Protein AF-0000000082426244 (afdb_homodimer)

Radius of gyration: 29.04 Å; Cα contacts (8 Å, |Δi|>4): 911; chains: 2; bounding box: 67×83×60 Å

Secondary structure (DSSP, 8-state):
--STTTSSSSS--HHHHHHHHHHHHHHHHHHHHHHHHHHT-HHHHHHHHHHHHHHHHHHHHHHHHHTTTS---SS-TT-STHHHHHHHHHHHHHHHHHHHHHHHHHHHHHHHT--PPPPTHHHHHHHHHHHHHHHHHHHHHHHHHHH--HHHHHHHHHHHHHHHHHHHHHHHHHHHHH-TTHHHHHHHHHHHHHHHHHHHHHHHHHHHHTT---HHHHHHHHHHHHHTT-EEEEEEEEE-SSSEEEEEEEEE-TT-BHHHHHHHHHHHHHHHHHH-TTEEEEEEEEEE-TT-/--STTTSSSSS--HHHHHHHHHHHHHHHHHHHHHHHHHHT-HHHHHHHHHHHHHHHHHHHHHHIIIIITS---SS-TT-STHHHHHHHHHHHHHHHHHHHHHHHHHHHHHHTT-PPPPPTHHHHHHHHHHHHHHHHHHHHHHHHHHH--HHHHHHHHHHHHHHHHHHHHHHHHHHHHH-TTHHHHHHHHHHHHHHHHHHHHHHHHHHHHTT---HHHHHHHHHHHHHTT-EEEEEEEEE-SSSEEEEEEEEE-TT-BHHHHHHHHHHHHHHHHHH-TTEEEEEEEEEE-TT-

Nearest PDB structures (foldseek):
  8f6e-assembly1_B  TM=7.777E-01  e=1.656E-13  Shewanella oneidensis
  8f6k-assembly1_D  TM=6.207E-01  e=4.019E-13  Shewanella oneidensis
  8xn1-assembly1_B  TM=8.208E-01  e=3.528E-10  Homo sapiens
  8f6k-assembly1_C  TM=6.252E-01  e=6.369E-12  Shewanella oneidensis
  8xn1-assembly1_A  TM=8.207E-01  e=7.712E-10  Homo sapiens

Organism: NCBI:txid62609

Structure (mmCIF, N/CA/C/O backbone):
data_AF-0000000082426244-model_v1
#
loop_
_entity.id
_entity.type
_entity.pdbx_description
1 polymer 'Cation transporter'
#
loop_
_atom_site.group_PDB
_atom_site.id
_atom_site.type_symbol
_atom_site.label_atom_id
_atom_site.label_alt_id
_atom_site.label_comp_id
_atom_site.label_asym_id
_atom_site.label_entity_id
_atom_site.label_seq_id
_atom_site.pdbx_PDB_ins_code
_atom_site.Cartn_x
_atom_site.Cartn_y
_atom_site.Cartn_z
_atom_site.occupancy
_atom_site.B_iso_or_equiv
_atom_site.auth_seq_id
_atom_site.auth_comp_id
_atom_site.auth_asym_id
_atom_site.auth_atom_id
_atom_site.pdbx_PDB_model_num
ATOM 1 N N . MET A 1 1 ? 14.875 35.219 -10.297 1 24.59 1 MET A N 1
ATOM 2 C CA . MET A 1 1 ? 14.148 34.062 -9.781 1 24.59 1 MET A CA 1
ATOM 3 C C . MET A 1 1 ? 14.086 32.938 -10.82 1 24.59 1 MET A C 1
ATOM 5 O O . MET A 1 1 ? 13.547 31.859 -10.555 1 24.59 1 MET A O 1
ATOM 9 N N . GLY A 1 2 ? 14.25 33.344 -12.062 1 31.33 2 GLY A N 1
ATOM 10 C CA . GLY A 1 2 ? 14.508 32.812 -13.398 1 31.33 2 GLY A CA 1
ATOM 11 C C . GLY A 1 2 ? 15.742 31.938 -13.477 1 31.33 2 GLY A C 1
ATOM 12 O O . GLY A 1 2 ? 15.867 31.125 -14.391 1 31.33 2 GLY A O 1
ATOM 13 N N . SER A 1 3 ? 16.734 32.438 -12.742 1 33.09 3 SER A N 1
ATOM 14 C CA . SER A 1 3 ? 18.109 31.969 -12.922 1 33.09 3 SER A CA 1
ATOM 15 C C . SER A 1 3 ? 18.328 30.609 -12.289 1 33.09 3 SER A C 1
ATOM 17 O O . SER A 1 3 ? 19.328 29.938 -12.555 1 33.09 3 SER A O 1
ATOM 19 N N . ASN A 1 4 ? 17.562 30.406 -11.125 1 29.92 4 ASN A N 1
ATOM 20 C CA . ASN A 1 4 ? 17.938 29.188 -10.422 1 29.92 4 ASN A CA 1
ATOM 21 C C . ASN A 1 4 ? 17.438 27.938 -11.148 1 29.92 4 ASN A C 1
ATOM 23 O O . ASN A 1 4 ? 17.625 26.812 -10.664 1 29.92 4 ASN A O 1
ATOM 27 N N . LYS A 1 5 ? 16.422 28.047 -12.047 1 34.28 5 LYS A N 1
ATOM 28 C CA . LYS A 1 5 ? 15.883 27.062 -12.977 1 34.28 5 LYS A CA 1
ATOM 29 C C . LYS A 1 5 ? 16.953 26.594 -13.961 1 34.28 5 LYS A C 1
ATOM 31 O O . LYS A 1 5 ? 16.828 25.516 -14.555 1 34.28 5 LYS A O 1
ATOM 36 N N . ASP A 1 6 ? 17.797 27.547 -14.445 1 35.78 6 ASP A N 1
ATOM 37 C CA . ASP A 1 6 ? 18.781 27.422 -15.516 1 35.78 6 ASP A CA 1
ATOM 38 C C . ASP A 1 6 ? 19.938 26.547 -15.086 1 35.78 6 ASP A C 1
ATOM 40 O O . ASP A 1 6 ? 20.672 26.016 -15.93 1 35.78 6 ASP A O 1
ATOM 44 N N . ARG A 1 7 ? 20.453 26.75 -13.836 1 35.53 7 ARG A N 1
ATOM 45 C CA . ARG A 1 7 ? 21.594 26.016 -13.32 1 35.53 7 ARG A CA 1
ATOM 46 C C . ARG A 1 7 ? 21.25 24.547 -13.07 1 35.53 7 ARG A C 1
ATOM 48 O O . ARG A 1 7 ? 22.125 23.734 -12.766 1 35.53 7 ARG A O 1
ATOM 55 N N . ALA A 1 8 ? 19.953 24.219 -12.789 1 37.72 8 ALA A N 1
ATOM 56 C CA . ALA A 1 8 ? 19.438 22.875 -12.539 1 37.72 8 ALA A CA 1
ATOM 57 C C . ALA A 1 8 ? 19.438 22.047 -13.82 1 37.72 8 ALA A C 1
ATOM 59 O O . ALA A 1 8 ? 19.125 20.859 -13.797 1 37.72 8 ALA A O 1
ATOM 60 N N . SER A 1 9 ? 19.453 22.531 -15.008 1 41.03 9 SER A N 1
ATOM 61 C CA . SER A 1 9 ? 19.391 21.984 -16.359 1 41.03 9 SER A CA 1
ATOM 62 C C . SER A 1 9 ? 20.625 21.156 -16.688 1 41.03 9 SER A C 1
ATOM 64 O O . SER A 1 9 ? 20.547 20.219 -17.484 1 41.03 9 SER A O 1
ATOM 66 N N . ARG A 1 10 ? 21.891 21.75 -16.5 1 39.69 10 ARG A N 1
ATOM 67 C CA . ARG A 1 10 ? 23.109 21.172 -17.062 1 39.69 10 ARG A CA 1
ATOM 68 C C . ARG A 1 10 ? 23.594 19.984 -16.234 1 39.69 10 ARG A C 1
ATOM 70 O O . ARG A 1 10 ? 24.516 19.281 -16.641 1 39.69 10 ARG A O 1
ATOM 77 N N . VAL A 1 11 ? 23.484 20.078 -14.805 1 48.03 11 VAL A N 1
ATOM 78 C CA . VAL A 1 11 ? 23.969 19.031 -13.922 1 48.03 11 VAL A CA 1
ATOM 79 C C . VAL A 1 11 ? 22.984 17.875 -13.906 1 48.03 11 VAL A C 1
ATOM 81 O O . VAL A 1 11 ? 21.781 18.078 -13.922 1 48.03 11 VAL A O 1
ATOM 84 N N . GLY A 1 12 ? 23.25 16.656 -14.375 1 61.59 12 GLY A N 1
ATOM 85 C CA . GLY A 1 12 ? 22.453 15.453 -14.555 1 61.59 12 GLY A CA 1
ATOM 86 C C . GLY A 1 12 ? 21.344 15.312 -13.539 1 61.59 12 GLY A C 1
ATOM 87 O O . GLY A 1 12 ? 21.469 15.773 -12.398 1 61.59 12 GLY A O 1
ATOM 88 N N . ASP A 1 13 ? 20.156 15.391 -13.977 1 78.75 13 ASP A N 1
ATOM 89 C CA . ASP A 1 13 ? 18.922 15.273 -13.195 1 78.75 13 ASP A CA 1
ATOM 90 C C . ASP A 1 13 ? 18.906 13.977 -12.383 1 78.75 13 ASP A C 1
ATOM 92 O O . ASP A 1 13 ? 18.891 12.883 -12.953 1 78.75 13 ASP A O 1
ATOM 96 N N . PRO A 1 14 ? 19.312 14.203 -11.031 1 83.5 14 PRO A N 1
ATOM 97 C CA . PRO A 1 14 ? 19.281 13.008 -10.188 1 83.5 14 PRO A CA 1
ATOM 98 C C . PRO A 1 14 ? 18.062 12.117 -10.453 1 83.5 14 PRO A C 1
ATOM 100 O O . PRO A 1 14 ? 18.156 10.891 -10.344 1 83.5 14 PRO A O 1
ATOM 103 N N . SER A 1 15 ? 17.062 12.773 -10.898 1 85 15 SER A N 1
ATOM 104 C CA . SER A 1 15 ? 15.859 12 -11.172 1 85 15 SER A CA 1
ATOM 105 C C . SER A 1 15 ? 16.062 11.078 -12.375 1 85 15 SER A C 1
ATOM 107 O O . SER A 1 15 ? 15.609 9.93 -12.367 1 85 15 SER A O 1
ATOM 109 N N . LYS A 1 16 ? 16.672 11.602 -13.328 1 89.44 16 LYS A N 1
ATOM 110 C CA . LYS A 1 16 ? 16.938 10.797 -14.516 1 89.44 16 LYS A CA 1
ATOM 111 C C . LYS A 1 16 ? 17.906 9.656 -14.203 1 89.44 16 LYS A C 1
ATOM 113 O O . LYS A 1 16 ? 17.781 8.562 -14.758 1 89.44 16 LYS A O 1
ATOM 118 N N . ILE A 1 17 ? 18.859 9.984 -13.398 1 92.31 17 ILE A N 1
ATOM 119 C CA . ILE A 1 17 ? 19.844 8.977 -12.984 1 92.31 17 ILE A CA 1
ATOM 120 C C . ILE A 1 17 ? 19.141 7.863 -12.219 1 92.31 17 ILE A C 1
ATOM 122 O O . ILE A 1 17 ? 19.375 6.68 -12.469 1 92.31 17 ILE A O 1
ATOM 126 N N . ILE A 1 18 ? 18.266 8.211 -11.367 1 91.31 18 ILE A N 1
ATOM 127 C CA . ILE A 1 18 ? 17.516 7.246 -10.562 1 91.31 18 ILE A CA 1
ATOM 128 C C . ILE A 1 18 ? 16.625 6.406 -11.469 1 91.31 18 ILE A C 1
ATOM 130 O O . ILE A 1 18 ? 16.516 5.191 -11.297 1 91.31 18 ILE A O 1
ATOM 134 N N . MET A 1 19 ? 16.047 7 -12.406 1 92 19 MET A N 1
ATOM 135 C CA . MET A 1 19 ? 15.188 6.277 -13.352 1 92 19 MET A CA 1
ATOM 136 C C . MET A 1 19 ? 16 5.254 -14.141 1 92 19 MET A C 1
ATOM 138 O O . MET A 1 19 ? 15.555 4.117 -14.32 1 92 19 MET A O 1
ATOM 142 N N . ASN A 1 20 ? 17.141 5.699 -14.617 1 94.44 20 ASN A N 1
ATOM 143 C CA . ASN A 1 20 ? 18.016 4.785 -15.352 1 94.44 20 ASN A CA 1
ATOM 144 C C . ASN A 1 20 ? 18.453 3.613 -14.477 1 94.44 20 ASN A C 1
ATOM 146 O O . ASN A 1 20 ? 18.531 2.477 -14.945 1 94.44 20 ASN A O 1
ATOM 150 N N . ALA A 1 21 ? 18.781 3.934 -13.266 1 95.44 21 ALA A N 1
ATOM 151 C CA . ALA A 1 21 ? 19.141 2.877 -12.328 1 95.44 21 ALA A CA 1
ATOM 152 C C . ALA A 1 21 ? 17.984 1.908 -12.117 1 95.44 21 ALA A C 1
ATOM 154 O O . ALA A 1 21 ? 18.203 0.702 -11.969 1 95.44 21 ALA A O 1
ATOM 155 N N . ALA A 1 22 ? 16.797 2.412 -12.094 1 93.94 22 ALA A N 1
ATOM 156 C CA . ALA A 1 22 ? 15.609 1.582 -11.953 1 93.94 22 ALA A CA 1
ATOM 157 C C . ALA A 1 22 ? 15.461 0.636 -13.141 1 93.94 22 ALA A C 1
ATOM 159 O O . ALA A 1 22 ? 15.133 -0.541 -12.969 1 93.94 22 ALA A O 1
ATOM 160 N N . TYR A 1 23 ? 15.688 1.176 -14.281 1 95.06 23 TYR A N 1
ATOM 161 C CA . TYR A 1 23 ? 15.578 0.36 -15.484 1 95.06 23 TYR A CA 1
ATOM 162 C C . TYR A 1 23 ? 16.625 -0.75 -15.484 1 95.06 23 TYR A C 1
ATOM 164 O O . TYR A 1 23 ? 16.344 -1.87 -15.922 1 95.06 23 TYR A O 1
ATOM 172 N N . LEU A 1 24 ? 17.797 -0.402 -15.047 1 95.94 24 LEU A N 1
ATOM 173 C CA . LEU A 1 24 ? 18.844 -1.418 -14.961 1 95.94 24 LEU A CA 1
ATOM 174 C C . LEU A 1 24 ? 18.453 -2.516 -13.977 1 95.94 24 LEU A C 1
ATOM 176 O O . LEU A 1 24 ? 18.625 -3.703 -14.258 1 95.94 24 LEU A O 1
ATOM 180 N N . ALA A 1 25 ? 17.922 -2.104 -12.867 1 96 25 ALA A N 1
ATOM 181 C CA . ALA A 1 25 ? 17.469 -3.076 -11.875 1 96 25 ALA A CA 1
ATOM 182 C C . ALA A 1 25 ? 16.328 -3.924 -12.422 1 96 25 ALA A C 1
ATOM 184 O O . ALA A 1 25 ? 16.281 -5.137 -12.203 1 96 25 ALA A O 1
ATOM 185 N N . LEU A 1 26 ? 15.422 -3.318 -13.109 1 95.25 26 LEU A N 1
ATOM 186 C CA . LEU A 1 26 ? 14.289 -4.02 -13.695 1 95.25 26 LEU A CA 1
ATOM 187 C C . LEU A 1 26 ? 14.75 -5.031 -14.734 1 95.25 26 LEU A C 1
ATOM 189 O O . LEU A 1 26 ? 14.203 -6.133 -14.828 1 95.25 26 LEU A O 1
ATOM 193 N N . SER A 1 27 ? 15.727 -4.625 -15.516 1 96.62 27 SER A N 1
ATOM 194 C CA . SER A 1 27 ? 16.281 -5.535 -16.516 1 96.62 27 SER A CA 1
ATOM 195 C C . SER A 1 27 ? 16.875 -6.777 -15.859 1 96.62 27 SER A C 1
ATOM 197 O O . SER A 1 27 ? 16.656 -7.898 -16.328 1 96.62 27 SER A O 1
ATOM 199 N N . VAL A 1 28 ? 17.578 -6.543 -14.859 1 96.69 28 VAL A N 1
ATOM 200 C CA . VAL A 1 28 ? 18.188 -7.66 -14.133 1 96.69 28 VAL A CA 1
ATOM 201 C C . VAL A 1 28 ? 17.078 -8.578 -13.602 1 96.69 28 VAL A C 1
ATOM 203 O O . VAL A 1 28 ? 17.156 -9.797 -13.758 1 96.69 28 VAL A O 1
ATOM 206 N N . SER A 1 29 ? 16.125 -8.023 -12.984 1 95.81 29 SER A N 1
ATOM 207 C CA . SER A 1 29 ? 15.016 -8.781 -12.43 1 95.81 29 SER A CA 1
ATOM 208 C C . SER A 1 29 ? 14.328 -9.625 -13.5 1 95.81 29 SER A C 1
ATOM 210 O O . SER A 1 29 ? 14.07 -10.812 -13.289 1 95.81 29 SER A O 1
ATOM 212 N N . ILE A 1 30 ? 14.07 -9.055 -14.625 1 95.12 30 ILE A N 1
ATOM 213 C CA . ILE A 1 30 ? 13.375 -9.727 -15.711 1 95.12 30 ILE A CA 1
ATOM 214 C C . ILE A 1 30 ? 14.227 -10.883 -16.234 1 95.12 30 ILE A C 1
ATOM 216 O O . ILE A 1 30 ? 13.719 -11.984 -16.469 1 95.12 30 ILE A O 1
ATOM 220 N N . ILE A 1 31 ? 15.508 -10.625 -16.406 1 95.88 31 ILE A N 1
ATOM 221 C CA . ILE A 1 31 ? 16.422 -11.648 -16.906 1 95.88 31 ILE A CA 1
ATOM 222 C C . ILE A 1 31 ? 16.469 -12.82 -15.922 1 95.88 31 ILE A C 1
ATOM 224 O O . ILE A 1 31 ? 16.375 -13.977 -16.328 1 95.88 31 ILE A O 1
ATOM 228 N N . GLU A 1 32 ? 16.562 -12.484 -14.688 1 96.81 32 GLU A N 1
ATOM 229 C CA . GLU A 1 32 ? 16.656 -13.523 -13.672 1 96.81 32 GLU A CA 1
ATOM 230 C C . GLU A 1 32 ? 15.367 -14.312 -13.562 1 96.81 32 GLU A C 1
ATOM 232 O O . GLU A 1 32 ? 15.383 -15.547 -13.508 1 96.81 32 GLU A O 1
ATOM 237 N N . MET A 1 33 ? 14.305 -13.656 -13.562 1 94.25 33 MET A N 1
ATOM 238 C CA . MET A 1 33 ? 13.008 -14.328 -13.453 1 94.25 33 MET A CA 1
ATOM 239 C C . MET A 1 33 ? 12.742 -15.195 -14.68 1 94.25 33 MET A C 1
ATOM 241 O O . MET A 1 33 ? 12.266 -16.328 -14.555 1 94.25 33 MET A O 1
ATOM 245 N N . ALA A 1 34 ? 13.016 -14.672 -15.836 1 94.88 34 ALA A N 1
ATOM 246 C CA . ALA A 1 34 ? 12.797 -15.406 -17.078 1 94.88 34 ALA A CA 1
ATOM 247 C C . ALA A 1 34 ? 13.688 -16.641 -17.156 1 94.88 34 ALA A C 1
ATOM 249 O O . ALA A 1 34 ? 13.227 -17.719 -17.516 1 94.88 34 ALA A O 1
ATOM 250 N N . THR A 1 35 ? 14.938 -16.453 -16.812 1 95.06 35 THR A N 1
ATOM 251 C CA . THR A 1 35 ? 15.883 -17.562 -16.859 1 95.06 35 THR A CA 1
ATOM 252 C C . THR A 1 35 ? 15.555 -18.594 -15.773 1 95.06 35 THR A C 1
ATOM 254 O O . THR A 1 35 ? 15.625 -19.797 -16.016 1 95.06 35 THR A O 1
ATOM 257 N N . GLY A 1 36 ? 15.273 -18.094 -14.586 1 94.88 36 GLY A N 1
ATOM 258 C CA . GLY A 1 36 ? 14.906 -19 -13.5 1 94.88 36 GLY A CA 1
ATOM 259 C C . GLY A 1 36 ? 13.703 -19.859 -13.828 1 94.88 36 GLY A C 1
ATOM 260 O O . GLY A 1 36 ? 13.734 -21.078 -13.641 1 94.88 36 GLY A O 1
ATOM 261 N N . LEU A 1 37 ? 12.641 -19.281 -14.383 1 92.31 37 LEU A N 1
ATOM 262 C CA . LEU A 1 37 ? 11.422 -20 -14.742 1 92.31 37 LEU A CA 1
ATOM 263 C C . LEU A 1 37 ? 11.656 -20.906 -15.938 1 92.31 37 LEU A C 1
ATOM 265 O O . LEU A 1 37 ? 11.133 -22.031 -15.992 1 92.31 37 LEU A O 1
ATOM 269 N N . GLY A 1 38 ? 12.422 -20.438 -16.922 1 93.38 38 GLY A N 1
ATOM 270 C CA . GLY A 1 38 ? 12.672 -21.188 -18.156 1 93.38 38 GLY A CA 1
ATOM 271 C C . GLY A 1 38 ? 13.594 -22.375 -17.953 1 93.38 38 GLY A C 1
ATOM 272 O O . GLY A 1 38 ? 13.398 -23.422 -18.562 1 93.38 38 GLY A O 1
ATOM 273 N N . LEU A 1 39 ? 14.57 -22.188 -17.078 1 93.62 39 LEU A N 1
ATOM 274 C CA . LEU A 1 39 ? 15.586 -23.203 -16.906 1 93.62 39 LEU A CA 1
ATOM 275 C C . LEU A 1 39 ? 15.383 -23.969 -15.602 1 93.62 39 LEU A C 1
ATOM 277 O O . LEU A 1 39 ? 16.109 -24.938 -15.32 1 93.62 39 LEU A O 1
ATOM 281 N N . GLY A 1 40 ? 14.406 -23.594 -14.859 1 92.81 40 GLY A N 1
ATOM 282 C CA . GLY A 1 40 ? 14.117 -24.25 -13.602 1 92.81 40 GLY A CA 1
ATOM 283 C C . GLY A 1 40 ? 15.18 -24.016 -12.539 1 92.81 40 GLY A C 1
ATOM 284 O O . GLY A 1 40 ? 15.609 -24.938 -11.852 1 92.81 40 GLY A O 1
ATOM 285 N N . ILE A 1 41 ? 15.742 -22.844 -12.461 1 95.56 41 ILE A N 1
ATOM 286 C CA . ILE A 1 41 ? 16.734 -22.453 -11.461 1 95.56 41 ILE A CA 1
ATOM 287 C C . ILE A 1 41 ? 16.078 -21.578 -10.398 1 95.56 41 ILE A C 1
ATOM 289 O O . ILE A 1 41 ? 16.016 -20.359 -10.539 1 95.56 41 ILE A O 1
ATOM 293 N N . ILE A 1 42 ? 15.727 -22.172 -9.336 1 94.56 42 ILE A N 1
ATOM 294 C CA . ILE A 1 42 ? 14.859 -21.547 -8.344 1 94.56 42 ILE A CA 1
ATOM 295 C C . ILE A 1 42 ? 15.602 -20.406 -7.656 1 94.56 42 ILE A C 1
ATOM 297 O O . ILE A 1 42 ? 14.992 -19.391 -7.277 1 94.56 42 ILE A O 1
ATOM 301 N N . VAL A 1 43 ? 16.875 -20.578 -7.453 1 95.38 43 VAL A N 1
ATOM 302 C CA . VAL A 1 43 ? 17.656 -19.547 -6.781 1 95.38 43 VAL A CA 1
ATOM 303 C C . VAL A 1 43 ? 17.641 -18.266 -7.625 1 95.38 43 VAL A C 1
ATOM 305 O O . VAL A 1 43 ? 17.641 -17.156 -7.086 1 95.38 43 VAL A O 1
ATOM 308 N N . LEU A 1 44 ? 17.641 -18.375 -8.883 1 95.75 44 LEU A N 1
ATOM 309 C CA . LEU A 1 44 ? 17.578 -17.219 -9.773 1 95.75 44 LEU A CA 1
ATOM 310 C C . LEU A 1 44 ? 16.203 -16.562 -9.695 1 95.75 44 LEU A C 1
ATOM 312 O O . LEU A 1 44 ? 16.094 -15.336 -9.766 1 95.75 44 LEU A O 1
ATOM 316 N N . GLU A 1 45 ? 15.18 -17.312 -9.648 1 95.06 45 GLU A N 1
ATOM 317 C CA . GLU A 1 45 ? 13.844 -16.766 -9.453 1 95.06 45 GLU A CA 1
ATOM 318 C C . GLU A 1 45 ? 13.766 -15.93 -8.18 1 95.06 45 GLU A C 1
ATOM 320 O O . GLU A 1 45 ? 13.227 -14.828 -8.195 1 95.06 45 GLU A O 1
ATOM 325 N N . ALA A 1 46 ? 14.312 -16.547 -7.094 1 94.56 46 ALA A N 1
ATOM 326 C CA . ALA A 1 46 ? 14.297 -15.852 -5.805 1 94.56 46 ALA A CA 1
ATOM 327 C C . ALA A 1 46 ? 15.062 -14.531 -5.883 1 94.56 46 ALA A C 1
ATOM 329 O O . ALA A 1 46 ? 14.594 -13.508 -5.379 1 94.56 46 ALA A O 1
ATOM 330 N N . ASP A 1 47 ? 16.172 -14.547 -6.469 1 94.62 47 ASP A N 1
ATOM 331 C CA . ASP A 1 47 ? 16.984 -13.344 -6.586 1 94.62 47 ASP A CA 1
ATOM 332 C C . ASP A 1 47 ? 16.312 -12.312 -7.488 1 94.62 47 ASP A C 1
ATOM 334 O O . ASP A 1 47 ? 16.453 -11.102 -7.266 1 94.62 47 ASP A O 1
ATOM 338 N N . GLY A 1 48 ? 15.719 -12.781 -8.539 1 94.69 48 GLY A N 1
ATOM 339 C CA . GLY A 1 48 ? 14.961 -11.891 -9.398 1 94.69 48 GLY A CA 1
ATOM 340 C C . GLY A 1 48 ? 13.867 -11.133 -8.672 1 94.69 48 GLY A C 1
ATOM 341 O O . GLY A 1 48 ? 13.641 -9.953 -8.93 1 94.69 48 GLY A O 1
ATOM 342 N N . LEU A 1 49 ? 13.18 -11.812 -7.781 1 92.12 49 LEU A N 1
ATOM 343 C CA . LEU A 1 49 ? 12.172 -11.172 -6.945 1 92.12 49 LEU A CA 1
ATOM 344 C C . LEU A 1 49 ? 12.805 -10.117 -6.043 1 92.12 49 LEU A C 1
ATOM 346 O O . LEU A 1 49 ? 12.25 -9.031 -5.859 1 92.12 49 LEU A O 1
ATOM 350 N N . HIS A 1 50 ? 13.906 -10.453 -5.48 1 91.94 50 HIS A N 1
ATOM 351 C CA . HIS A 1 50 ? 14.641 -9.508 -4.645 1 91.94 50 HIS A CA 1
ATOM 352 C C . HIS A 1 50 ? 14.984 -8.242 -5.422 1 91.94 50 HIS A C 1
ATOM 354 O O . HIS A 1 50 ? 14.75 -7.129 -4.941 1 91.94 50 HIS A O 1
ATOM 360 N N . THR A 1 51 ? 15.469 -8.469 -6.602 1 93.31 51 THR A N 1
ATOM 361 C CA . THR A 1 51 ? 15.875 -7.34 -7.43 1 93.31 51 THR A CA 1
ATOM 362 C C . THR A 1 51 ? 14.664 -6.535 -7.883 1 93.31 51 THR A C 1
ATOM 364 O O . THR A 1 51 ? 14.758 -5.328 -8.102 1 93.31 51 THR A O 1
ATOM 367 N N . SER A 1 52 ? 13.547 -7.113 -8.039 1 91.31 52 SER A N 1
ATOM 368 C CA . SER A 1 52 ? 12.312 -6.402 -8.367 1 91.31 52 SER A CA 1
ATOM 369 C C . SER A 1 52 ? 11.969 -5.375 -7.297 1 91.31 52 SER A C 1
ATOM 371 O O . SER A 1 52 ? 11.492 -4.281 -7.609 1 91.31 52 SER A O 1
ATOM 373 N N . ILE A 1 53 ? 12.211 -5.781 -6.051 1 86.94 53 ILE A N 1
ATOM 374 C CA . ILE A 1 53 ? 11.961 -4.871 -4.938 1 86.94 53 ILE A CA 1
ATOM 375 C C . ILE A 1 53 ? 12.844 -3.629 -5.078 1 86.94 53 ILE A C 1
ATOM 377 O O . ILE A 1 53 ? 12.375 -2.506 -4.875 1 86.94 53 ILE A O 1
ATOM 381 N N . ASP A 1 54 ? 14.031 -3.883 -5.465 1 89.81 54 ASP A N 1
ATOM 382 C CA . ASP A 1 54 ? 14.945 -2.76 -5.656 1 89.81 54 ASP A CA 1
ATOM 383 C C . ASP A 1 54 ? 14.453 -1.836 -6.77 1 89.81 54 ASP A C 1
ATOM 385 O O . ASP A 1 54 ? 14.562 -0.613 -6.66 1 89.81 54 ASP A O 1
ATOM 389 N N . ALA A 1 55 ? 14.031 -2.43 -7.816 1 91.31 55 ALA A N 1
ATOM 390 C CA . ALA A 1 55 ? 13.508 -1.646 -8.93 1 91.31 55 ALA A CA 1
ATOM 391 C C . ALA A 1 55 ? 12.328 -0.787 -8.492 1 91.31 55 ALA A C 1
ATOM 393 O O . ALA A 1 55 ? 12.219 0.379 -8.883 1 91.31 55 ALA A O 1
ATOM 394 N N . VAL A 1 56 ? 11.516 -1.292 -7.699 1 85.12 56 VAL A N 1
ATOM 395 C CA . VAL A 1 56 ? 10.336 -0.571 -7.234 1 85.12 56 VAL A CA 1
ATOM 396 C C . VAL A 1 56 ? 10.758 0.58 -6.324 1 85.12 56 VAL A C 1
ATOM 398 O O . VAL A 1 56 ? 10.203 1.68 -6.406 1 85.12 56 VAL A O 1
ATOM 401 N N . ILE A 1 57 ? 11.68 0.245 -5.434 1 81.56 57 ILE A N 1
ATOM 402 C CA . ILE A 1 57 ? 12.172 1.274 -4.523 1 81.56 57 ILE A CA 1
ATOM 403 C C . ILE A 1 57 ? 12.773 2.426 -5.328 1 81.56 57 ILE A C 1
ATOM 405 O O . ILE A 1 57 ? 12.5 3.596 -5.051 1 81.56 57 ILE A O 1
ATOM 409 N N . LEU A 1 58 ? 13.516 2.084 -6.375 1 88.38 58 LEU A N 1
ATOM 410 C CA . LEU A 1 58 ? 14.117 3.109 -7.223 1 88.38 58 LEU A CA 1
ATOM 411 C C . LEU A 1 58 ? 13.047 3.883 -7.984 1 88.38 58 LEU A C 1
ATOM 413 O O . LEU A 1 58 ? 13.141 5.102 -8.133 1 88.38 58 LEU A O 1
ATOM 417 N N . LEU A 1 59 ? 12.078 3.229 -8.469 1 86 59 LEU A N 1
ATOM 418 C CA . LEU A 1 59 ? 10.984 3.881 -9.18 1 86 59 LEU A CA 1
ATOM 419 C C . LEU A 1 59 ? 10.211 4.812 -8.258 1 86 59 LEU A C 1
ATOM 421 O O . LEU A 1 59 ? 9.789 5.898 -8.664 1 86 59 LEU A O 1
ATOM 425 N N . SER A 1 60 ? 10.062 4.305 -7.066 1 76.19 60 SER A N 1
ATOM 426 C CA . SER A 1 60 ? 9.375 5.141 -6.082 1 76.19 60 SER A CA 1
ATOM 427 C C . SER A 1 60 ? 10.18 6.402 -5.777 1 76.19 60 SER A C 1
ATOM 429 O O . SER A 1 60 ? 9.602 7.473 -5.574 1 76.19 60 SER A O 1
ATOM 431 N N . LEU A 1 61 ? 11.461 6.191 -5.645 1 76 61 LEU A N 1
ATOM 432 C CA . LEU A 1 61 ? 12.336 7.34 -5.441 1 76 61 LEU A CA 1
ATOM 433 C C . LEU A 1 61 ? 12.234 8.312 -6.605 1 76 61 LEU A C 1
ATOM 435 O O . LEU A 1 61 ? 12.266 9.531 -6.41 1 76 61 LEU A O 1
ATOM 439 N N . TYR A 1 62 ? 12.148 7.797 -7.77 1 79.44 62 TYR A N 1
ATOM 440 C CA . TYR A 1 62 ? 12 8.625 -8.961 1 79.44 62 TYR A CA 1
ATOM 441 C C . TYR A 1 62 ? 10.719 9.445 -8.891 1 79.44 62 TYR A C 1
ATOM 443 O O . TYR A 1 62 ? 10.727 10.648 -9.18 1 79.44 62 TYR A O 1
ATOM 451 N N . VAL A 1 63 ? 9.688 8.773 -8.562 1 70.81 63 VAL A N 1
ATOM 452 C CA . VAL A 1 63 ? 8.406 9.469 -8.438 1 70.81 63 VAL A CA 1
ATOM 453 C C . VAL A 1 63 ? 8.492 10.516 -7.324 1 70.81 63 VAL A C 1
ATOM 455 O O . VAL A 1 63 ? 7.93 11.609 -7.449 1 70.81 63 VAL A O 1
ATOM 458 N N . GLY A 1 64 ? 9.109 10.023 -6.246 1 61.09 64 GLY A N 1
ATOM 459 C CA . GLY A 1 64 ? 9.312 10.961 -5.148 1 61.09 64 GLY A CA 1
ATOM 460 C C . GLY A 1 64 ? 10.117 12.18 -5.547 1 61.09 64 GLY A C 1
ATOM 461 O O . GLY A 1 64 ? 9.867 13.281 -5.055 1 61.09 64 GLY A O 1
ATOM 462 N N . PHE A 1 65 ? 11.164 11.883 -6.32 1 57.38 65 PHE A N 1
ATOM 463 C CA . PHE A 1 65 ? 11.945 13.016 -6.805 1 57.38 65 PHE A CA 1
ATOM 464 C C . PHE A 1 65 ? 11.086 13.93 -7.668 1 57.38 65 PHE A C 1
ATOM 466 O O . PHE A 1 65 ? 11.18 15.156 -7.562 1 57.38 65 PHE A O 1
ATOM 473 N N . ASP A 1 66 ? 10.352 13.195 -8.492 1 54.94 66 ASP A N 1
ATOM 474 C CA . ASP A 1 66 ? 9.484 13.992 -9.344 1 54.94 66 ASP A CA 1
ATOM 475 C C . ASP A 1 66 ? 8.219 14.422 -8.602 1 54.94 66 ASP A C 1
ATOM 477 O O . ASP A 1 66 ? 7.848 15.602 -8.625 1 54.94 66 ASP A O 1
ATOM 481 N N . MET A 1 67 ? 7.555 13.352 -8.242 1 48.47 67 MET A N 1
ATOM 482 C CA . MET A 1 67 ? 6.312 13.641 -7.535 1 48.47 67 MET A CA 1
ATOM 483 C C . MET A 1 67 ? 6.594 14.172 -6.133 1 48.47 67 MET A C 1
ATOM 485 O O . MET A 1 67 ? 5.883 15.047 -5.641 1 48.47 67 MET A O 1
ATOM 489 N N . ALA A 1 68 ? 7.559 13.461 -5.375 1 47.16 68 ALA A N 1
ATOM 490 C CA . ALA A 1 68 ? 7.906 13.984 -4.055 1 47.16 68 ALA A CA 1
ATOM 491 C C . ALA A 1 68 ? 8.336 15.445 -4.137 1 47.16 68 ALA A C 1
ATOM 493 O O . ALA A 1 68 ? 8.148 16.203 -3.186 1 47.16 68 ALA A O 1
ATOM 494 N N . PHE A 1 69 ? 8.828 15.719 -5.297 1 46.06 69 PHE A N 1
ATOM 495 C CA . PHE A 1 69 ? 9.227 17.125 -5.383 1 46.06 69 PHE A CA 1
ATOM 496 C C . PHE A 1 69 ? 8.141 17.953 -6.039 1 46.06 69 PHE A C 1
ATOM 498 O O . PHE A 1 69 ? 8.305 19.172 -6.227 1 46.06 69 PHE A O 1
ATOM 505 N N . ARG A 1 70 ? 7.176 17.188 -6.469 1 55.06 70 ARG A N 1
ATOM 506 C CA . ARG A 1 70 ? 6.078 18.047 -6.902 1 55.06 70 ARG A CA 1
ATOM 507 C C . ARG A 1 70 ? 5.363 18.672 -5.703 1 55.06 70 ARG A C 1
ATOM 509 O O . ARG A 1 70 ? 5 17.969 -4.762 1 55.06 70 ARG A O 1
ATOM 516 N N . PRO A 1 71 ? 5.391 19.844 -5.699 1 58.06 71 PRO A N 1
ATOM 517 C CA . PRO A 1 71 ? 4.727 20.562 -4.605 1 58.06 71 PRO A CA 1
ATOM 518 C C . PRO A 1 71 ? 3.268 20.156 -4.43 1 58.06 71 PRO A C 1
ATOM 520 O O . PRO A 1 71 ? 2.682 19.547 -5.328 1 58.06 71 PRO A O 1
ATOM 523 N N . ALA A 1 72 ? 2.873 20.141 -3.258 1 64.81 72 ALA A N 1
ATOM 524 C CA . ALA A 1 72 ? 1.449 20 -2.967 1 64.81 72 ALA A CA 1
ATOM 525 C C . ALA A 1 72 ? 0.602 20.656 -4.051 1 64.81 72 ALA A C 1
ATOM 527 O O . ALA A 1 72 ? 1 21.672 -4.621 1 64.81 72 ALA A O 1
ATOM 528 N N . ASP A 1 73 ? -0.266 19.984 -4.633 1 63.84 73 ASP A N 1
ATOM 529 C CA . ASP A 1 73 ? -1.221 20.578 -5.562 1 63.84 73 ASP A CA 1
ATOM 530 C C . ASP A 1 73 ? -2.643 20.5 -5.016 1 63.84 73 ASP A C 1
ATOM 532 O O . ASP A 1 73 ? -2.846 20.156 -3.848 1 63.84 73 ASP A O 1
ATOM 536 N N . VAL A 1 74 ? -3.479 20.891 -5.812 1 64.12 74 VAL A N 1
ATOM 537 C CA . VAL A 1 74 ? -4.863 21.047 -5.383 1 64.12 74 VAL A CA 1
ATOM 538 C C . VAL A 1 74 ? -5.453 19.688 -5.035 1 64.12 74 VAL A C 1
ATOM 540 O O . VAL A 1 74 ? -6.242 19.562 -4.098 1 64.12 74 VAL A O 1
ATOM 543 N N . ASP A 1 75 ? -4.945 18.656 -5.742 1 68.75 75 ASP A N 1
ATOM 544 C CA . ASP A 1 75 ? -5.543 17.344 -5.535 1 68.75 75 ASP A CA 1
ATOM 545 C C . ASP A 1 75 ? -4.793 16.562 -4.465 1 68.75 75 ASP A C 1
ATOM 547 O O . ASP A 1 75 ? -5.312 15.578 -3.93 1 68.75 75 ASP A O 1
ATOM 551 N N . HIS A 1 76 ? -3.547 17 -4.266 1 69 76 HIS A N 1
ATOM 552 C CA . HIS A 1 76 ? -2.734 16.391 -3.221 1 69 76 HIS A CA 1
ATOM 553 C C . HIS A 1 76 ? -2.076 17.453 -2.344 1 69 76 HIS A C 1
ATOM 555 O O . HIS A 1 76 ? -0.87 17.688 -2.445 1 69 76 HIS A O 1
ATOM 561 N N . PRO A 1 77 ? -2.863 17.953 -1.489 1 65.94 77 PRO A N 1
ATOM 562 C CA . PRO A 1 77 ? -2.381 19.094 -0.717 1 65.94 77 PRO A CA 1
ATOM 563 C C . PRO A 1 77 ? -1.166 18.766 0.145 1 65.94 77 PRO A C 1
ATOM 565 O O . PRO A 1 77 ? -0.441 19.656 0.577 1 65.94 77 PRO A O 1
ATOM 568 N N . PHE A 1 78 ? -1.002 17.469 0.38 1 68.12 78 PHE A N 1
ATOM 569 C CA . PHE A 1 78 ? 0.116 17.094 1.24 1 68.12 78 PHE A CA 1
ATOM 570 C C . PHE A 1 78 ? 1.208 16.406 0.438 1 68.12 78 PHE A C 1
ATOM 572 O O . PHE A 1 78 ? 2.123 15.805 1.013 1 68.12 78 PHE A O 1
ATOM 579 N N . GLY A 1 79 ? 1.067 16.516 -0.913 1 66.5 79 GLY A N 1
ATOM 580 C CA . GLY A 1 79 ? 2.096 15.961 -1.778 1 66.5 79 GLY A CA 1
ATOM 581 C C . GLY A 1 79 ? 1.793 14.547 -2.234 1 66.5 79 GLY A C 1
ATOM 582 O O . GLY A 1 79 ? 0.668 14.062 -2.08 1 66.5 79 GLY A O 1
ATOM 583 N N . HIS A 1 80 ? 2.791 13.922 -2.83 1 71.56 80 HIS A N 1
ATOM 584 C CA . HIS A 1 80 ? 2.566 12.633 -3.488 1 71.56 80 HIS A CA 1
ATOM 585 C C . HIS A 1 80 ? 3.467 11.555 -2.902 1 71.56 80 HIS A C 1
ATOM 587 O O . HIS A 1 80 ? 3.639 10.492 -3.506 1 71.56 80 HIS A O 1
ATOM 593 N N . TYR A 1 81 ? 3.938 11.68 -1.743 1 74.88 81 TYR A N 1
ATOM 594 C CA . TYR A 1 81 ? 4.926 10.773 -1.159 1 74.88 81 TYR A CA 1
ATOM 595 C C . TYR A 1 81 ? 4.301 9.43 -0.806 1 74.88 81 TYR A C 1
ATOM 597 O O . TYR A 1 81 ? 4.98 8.406 -0.803 1 74.88 81 TYR A O 1
ATOM 605 N N . LYS A 1 82 ? 3.08 9.398 -0.595 1 81.81 82 LYS A N 1
ATOM 606 C CA . LYS A 1 82 ? 2.42 8.164 -0.166 1 81.81 82 LYS A CA 1
ATOM 607 C C . LYS A 1 82 ? 2.367 7.145 -1.3 1 81.81 82 LYS A C 1
ATOM 609 O O . LYS A 1 82 ? 2.148 5.957 -1.062 1 81.81 82 LYS A O 1
ATOM 614 N N . TYR A 1 83 ? 2.604 7.66 -2.531 1 80.38 83 TYR A N 1
ATOM 615 C CA . TYR A 1 83 ? 2.656 6.742 -3.664 1 80.38 83 TYR A CA 1
ATOM 616 C C . TYR A 1 83 ? 3.785 5.73 -3.494 1 80.38 83 TYR A C 1
ATOM 618 O O . TYR A 1 83 ? 3.646 4.57 -3.881 1 80.38 83 TYR A O 1
ATOM 626 N N . LYS A 1 84 ? 4.832 6.258 -2.906 1 79.25 84 LYS A N 1
ATOM 627 C CA . LYS A 1 84 ? 5.973 5.383 -2.65 1 79.25 84 LYS A CA 1
ATOM 628 C C . LYS A 1 84 ? 5.578 4.211 -1.754 1 79.25 84 LYS A C 1
ATOM 630 O O . LYS A 1 84 ? 5.902 3.059 -2.049 1 79.25 84 LYS A O 1
ATOM 635 N N . TYR A 1 85 ? 4.906 4.48 -0.743 1 85.38 85 TYR A N 1
ATOM 636 C CA . TYR A 1 85 ? 4.574 3.473 0.257 1 85.38 85 TYR A CA 1
ATOM 637 C C . TYR A 1 85 ? 3.482 2.539 -0.254 1 85.38 85 TYR A C 1
ATOM 639 O O . TYR A 1 85 ? 3.463 1.353 0.086 1 85.38 85 TYR A O 1
ATOM 647 N N . LEU A 1 86 ? 2.562 3.082 -1.063 1 87.62 86 LEU A N 1
ATOM 648 C CA . LEU A 1 86 ? 1.576 2.199 -1.676 1 87.62 86 LEU A CA 1
ATOM 649 C C . LEU A 1 86 ? 2.244 1.223 -2.639 1 87.62 86 LEU A C 1
ATOM 651 O O . LEU A 1 86 ? 1.872 0.049 -2.697 1 87.62 86 LEU A O 1
ATOM 655 N N . ALA A 1 87 ? 3.156 1.709 -3.416 1 84.88 87 ALA A N 1
ATOM 656 C CA . ALA A 1 87 ? 3.918 0.851 -4.32 1 84.88 87 ALA A CA 1
ATOM 657 C C . ALA A 1 87 ? 4.68 -0.22 -3.545 1 84.88 87 ALA A C 1
ATOM 659 O O . ALA A 1 87 ? 4.688 -1.391 -3.934 1 84.88 87 ALA A O 1
ATOM 660 N N . MET A 1 88 ? 5.344 0.252 -2.486 1 85.56 88 MET A N 1
ATOM 661 C CA . MET A 1 88 ? 6.086 -0.669 -1.633 1 85.56 88 MET A CA 1
ATOM 662 C C . MET A 1 88 ? 5.168 -1.738 -1.054 1 85.56 88 MET A C 1
ATOM 664 O O . MET A 1 88 ? 5.539 -2.912 -0.987 1 85.56 88 MET A O 1
ATOM 668 N N . TYR A 1 89 ? 4.035 -1.322 -0.63 1 90.69 89 TYR A N 1
ATOM 669 C CA . TYR A 1 89 ? 3.035 -2.24 -0.1 1 90.69 89 TYR A CA 1
ATOM 670 C C . TYR A 1 89 ? 2.619 -3.262 -1.152 1 90.69 89 TYR A C 1
ATOM 672 O O . TYR A 1 89 ? 2.543 -4.461 -0.868 1 90.69 89 TYR A O 1
ATOM 680 N N . THR A 1 90 ? 2.322 -2.797 -2.326 1 89.5 90 THR A N 1
ATOM 681 C CA . THR A 1 90 ? 1.884 -3.648 -3.426 1 89.5 90 THR A CA 1
ATOM 682 C C . THR A 1 90 ? 2.957 -4.676 -3.777 1 89.5 90 THR A C 1
ATOM 684 O O . THR A 1 90 ? 2.666 -5.867 -3.906 1 89.5 90 THR A O 1
ATOM 687 N N . VAL A 1 91 ? 4.125 -4.238 -3.896 1 86.69 91 VAL A N 1
ATOM 688 C CA . VAL A 1 91 ? 5.223 -5.129 -4.254 1 86.69 91 VAL A CA 1
ATOM 689 C C . VAL A 1 91 ? 5.422 -6.168 -3.152 1 86.69 91 VAL A C 1
ATOM 691 O O . VAL A 1 91 ? 5.691 -7.34 -3.434 1 86.69 91 VAL A O 1
ATOM 694 N N . ALA A 1 92 ? 5.367 -5.688 -1.896 1 90.94 92 ALA A N 1
ATOM 695 C CA . ALA A 1 92 ? 5.531 -6.594 -0.762 1 90.94 92 ALA A CA 1
ATOM 696 C C . ALA A 1 92 ? 4.512 -7.727 -0.812 1 90.94 92 ALA A C 1
ATOM 698 O O . ALA A 1 92 ? 4.84 -8.883 -0.535 1 90.94 92 ALA A O 1
ATOM 699 N N . LEU A 1 93 ? 3.316 -7.383 -1.184 1 90.19 93 LEU A N 1
ATOM 700 C CA . LEU A 1 93 ? 2.279 -8.406 -1.28 1 90.19 93 LEU A CA 1
ATOM 701 C C . LEU A 1 93 ? 2.607 -9.414 -2.379 1 90.19 93 LEU A C 1
ATOM 703 O O . LEU A 1 93 ? 2.445 -10.617 -2.189 1 90.19 93 LEU A O 1
ATOM 707 N N . ILE A 1 94 ? 2.998 -8.906 -3.469 1 86.81 94 ILE A N 1
ATOM 708 C CA . ILE A 1 94 ? 3.348 -9.758 -4.602 1 86.81 94 ILE A CA 1
ATOM 709 C C . ILE A 1 94 ? 4.52 -10.664 -4.223 1 86.81 94 ILE A C 1
ATOM 711 O O . ILE A 1 94 ? 4.512 -11.859 -4.527 1 86.81 94 ILE A O 1
ATOM 715 N N . ILE A 1 95 ? 5.43 -10.117 -3.533 1 88.75 95 ILE A N 1
ATOM 716 C CA . ILE A 1 95 ? 6.621 -10.852 -3.127 1 88.75 95 ILE A CA 1
ATOM 717 C C . ILE A 1 95 ? 6.238 -11.961 -2.15 1 88.75 95 ILE A C 1
ATOM 719 O O . ILE A 1 95 ? 6.797 -13.062 -2.201 1 88.75 95 ILE A O 1
ATOM 723 N N . ILE A 1 96 ? 5.395 -11.695 -1.255 1 91.25 96 ILE A N 1
ATOM 724 C CA . ILE A 1 96 ? 4.961 -12.703 -0.292 1 91.25 96 ILE A CA 1
ATOM 725 C C . ILE A 1 96 ? 4.383 -13.906 -1.03 1 91.25 96 ILE A C 1
ATOM 727 O O . ILE A 1 96 ? 4.762 -15.047 -0.761 1 91.25 96 ILE A O 1
ATOM 731 N N . GLY A 1 97 ? 3.508 -13.695 -1.969 1 88.81 97 GLY A N 1
ATOM 732 C CA . GLY A 1 97 ? 2.934 -14.773 -2.748 1 88.81 97 GLY A CA 1
ATOM 733 C C . GLY A 1 97 ? 3.965 -15.547 -3.545 1 88.81 97 GLY A C 1
ATOM 734 O O . GLY A 1 97 ? 3.992 -16.781 -3.506 1 88.81 97 GLY A O 1
ATOM 735 N N . ALA A 1 98 ? 4.773 -14.812 -4.25 1 88.19 98 ALA A N 1
ATOM 736 C CA . ALA A 1 98 ? 5.785 -15.438 -5.102 1 88.19 98 ALA A CA 1
ATOM 737 C C . ALA A 1 98 ? 6.785 -16.234 -4.27 1 88.19 98 ALA A C 1
ATOM 739 O O . ALA A 1 98 ? 7.207 -17.328 -4.664 1 88.19 98 ALA A O 1
ATOM 740 N N . THR A 1 99 ? 7.16 -15.648 -3.195 1 92.94 99 THR A N 1
ATOM 741 C CA . THR A 1 99 ? 8.164 -16.281 -2.35 1 92.94 99 THR A CA 1
ATOM 742 C C . THR A 1 99 ? 7.605 -17.547 -1.689 1 92.94 99 THR A C 1
ATOM 744 O O . THR A 1 99 ? 8.328 -18.516 -1.496 1 92.94 99 THR A O 1
ATOM 747 N N . MET A 1 100 ? 6.387 -17.562 -1.348 1 92.12 100 MET A N 1
ATOM 748 C CA . MET A 1 100 ? 5.766 -18.766 -0.786 1 92.12 100 MET A CA 1
ATOM 749 C C . MET A 1 100 ? 5.805 -19.906 -1.784 1 92.12 100 MET A C 1
ATOM 751 O O . MET A 1 100 ? 6.035 -21.062 -1.403 1 92.12 100 MET A O 1
ATOM 755 N N . ALA A 1 101 ? 5.523 -19.594 -2.988 1 89.94 101 ALA A N 1
ATOM 756 C CA . ALA A 1 101 ? 5.629 -20.609 -4.035 1 89.94 101 ALA A CA 1
ATOM 757 C C . ALA A 1 101 ? 7.055 -21.141 -4.133 1 89.94 101 ALA A C 1
ATOM 759 O O . ALA A 1 101 ? 7.258 -22.344 -4.324 1 89.94 101 ALA A O 1
ATOM 760 N N . LEU A 1 102 ? 7.988 -20.297 -4.027 1 92.94 102 LEU A N 1
ATOM 761 C CA . LEU A 1 102 ? 9.391 -20.688 -4.102 1 92.94 102 LEU A CA 1
ATOM 762 C C . LEU A 1 102 ? 9.773 -21.562 -2.912 1 92.94 102 LEU A C 1
ATOM 764 O O . LEU A 1 102 ? 10.508 -22.547 -3.066 1 92.94 102 LEU A O 1
ATOM 768 N N . ILE A 1 103 ? 9.32 -21.203 -1.767 1 94.88 103 ILE A N 1
ATOM 769 C CA . ILE A 1 103 ? 9.586 -21.969 -0.562 1 94.88 103 ILE A CA 1
ATOM 770 C C . ILE A 1 103 ? 8.992 -23.375 -0.711 1 94.88 103 ILE A C 1
ATOM 772 O O . ILE A 1 103 ? 9.625 -24.359 -0.346 1 94.88 103 ILE A O 1
ATOM 776 N N . TYR A 1 104 ? 7.82 -23.422 -1.218 1 92.75 104 TYR A N 1
ATOM 777 C CA . TYR A 1 104 ? 7.176 -24.719 -1.451 1 92.75 104 TYR A CA 1
ATOM 778 C C . TYR A 1 104 ? 7.992 -25.562 -2.416 1 92.75 104 TYR A C 1
ATOM 780 O O . TYR A 1 104 ? 8.25 -26.734 -2.152 1 92.75 104 TYR A O 1
ATOM 788 N N . GLU A 1 105 ? 8.375 -24.969 -3.467 1 92 105 GLU A N 1
ATOM 789 C CA . GLU A 1 105 ? 9.148 -25.688 -4.473 1 92 105 GLU A CA 1
ATOM 790 C C . GLU A 1 105 ? 10.484 -26.172 -3.904 1 92 105 GLU A C 1
ATOM 792 O O . GLU A 1 105 ? 10.859 -27.328 -4.082 1 92 105 GLU A O 1
ATOM 797 N N . ALA A 1 106 ? 11.18 -25.266 -3.27 1 94.62 106 ALA A N 1
ATOM 798 C CA . ALA A 1 106 ? 12.477 -25.594 -2.689 1 94.62 106 ALA A CA 1
ATOM 799 C C . ALA A 1 106 ? 12.336 -26.703 -1.638 1 94.62 106 ALA A C 1
ATOM 801 O O . ALA A 1 106 ? 13.156 -27.625 -1.584 1 94.62 106 ALA A O 1
ATOM 802 N N . SER A 1 107 ? 11.352 -26.625 -0.833 1 95.31 107 SER A N 1
ATOM 803 C CA . SER A 1 107 ? 11.109 -27.641 0.194 1 95.31 107 SER A CA 1
ATOM 804 C C . SER A 1 107 ? 10.75 -28.984 -0.427 1 95.31 107 SER A C 1
ATOM 806 O O . SER A 1 107 ? 11.203 -30.031 0.046 1 95.31 107 SER A O 1
ATOM 808 N N . SER A 1 108 ? 9.922 -28.922 -1.419 1 94 108 SER A N 1
ATOM 809 C CA . SER A 1 108 ? 9.562 -30.141 -2.129 1 94 108 SER A CA 1
ATOM 810 C C . SER A 1 108 ? 10.789 -30.812 -2.736 1 94 108 SER A C 1
ATOM 812 O O . SER A 1 108 ? 10.93 -32.031 -2.658 1 94 108 SER A O 1
ATOM 814 N N . ASP A 1 109 ? 11.641 -30.031 -3.324 1 93.25 109 ASP A N 1
ATOM 815 C CA . ASP A 1 109 ? 12.867 -30.562 -3.906 1 93.25 109 ASP A CA 1
ATOM 816 C C . ASP A 1 109 ? 13.734 -31.234 -2.84 1 93.25 109 ASP A C 1
ATOM 818 O O . ASP A 1 109 ? 14.305 -32.312 -3.072 1 93.25 109 ASP A O 1
ATOM 822 N N . ILE A 1 110 ? 13.844 -30.641 -1.716 1 93.62 110 ILE A N 1
ATOM 823 C CA . ILE A 1 110 ? 14.688 -31.125 -0.633 1 93.62 110 ILE A CA 1
ATOM 824 C C . ILE A 1 110 ? 14.094 -32.406 -0.062 1 93.62 110 ILE A C 1
ATOM 826 O O . ILE A 1 110 ? 14.805 -33.406 0.141 1 93.62 110 ILE A O 1
ATOM 830 N N . ILE A 1 111 ? 12.812 -32.406 0.142 1 94.44 111 ILE A N 1
ATOM 831 C CA . ILE A 1 111 ? 12.133 -33.562 0.754 1 94.44 111 ILE A CA 1
ATOM 832 C C . ILE A 1 111 ? 12.156 -34.75 -0.199 1 94.44 111 ILE A C 1
ATOM 834 O O . ILE A 1 111 ? 12.398 -35.875 0.22 1 94.44 111 ILE A O 1
ATOM 838 N N . ASN A 1 112 ? 11.977 -34.438 -1.452 1 94.56 112 ASN A N 1
ATOM 839 C CA . ASN A 1 112 ? 11.914 -35.531 -2.443 1 94.56 112 ASN A CA 1
ATOM 840 C C . ASN A 1 112 ? 13.289 -35.844 -3.008 1 94.56 112 ASN A C 1
ATOM 842 O O . ASN A 1 112 ? 13.43 -36.719 -3.861 1 94.56 112 ASN A O 1
ATOM 846 N N . LYS A 1 113 ? 14.297 -35.094 -2.568 1 92.69 113 LYS A N 1
ATOM 847 C CA . LYS A 1 113 ? 15.672 -35.25 -3.039 1 92.69 113 LYS A CA 1
ATOM 848 C C . LYS A 1 113 ? 15.742 -35.156 -4.559 1 92.69 113 LYS A C 1
ATOM 850 O O . LYS A 1 113 ? 16.391 -36 -5.207 1 92.69 113 LYS A O 1
ATOM 855 N N . SER A 1 114 ? 14.891 -34.375 -5.113 1 91.44 114 SER A N 1
ATOM 856 C CA . SER A 1 114 ? 14.867 -34.094 -6.547 1 91.44 114 SER A CA 1
ATOM 857 C C . SER A 1 114 ? 15.672 -32.844 -6.887 1 91.44 114 SER A C 1
ATOM 859 O O . SER A 1 114 ? 15.125 -31.734 -6.902 1 91.44 114 SER A O 1
ATOM 861 N N . PHE A 1 115 ? 16.953 -33.094 -7.051 1 90.75 115 PHE A N 1
ATOM 862 C CA . PHE A 1 115 ? 17.844 -31.984 -7.305 1 90.75 115 PHE A CA 1
ATOM 863 C C . PHE A 1 115 ? 18.25 -31.938 -8.773 1 90.75 115 PHE A C 1
ATOM 865 O O . PHE A 1 115 ? 18.703 -32.938 -9.328 1 90.75 115 PHE A O 1
ATOM 872 N N . GLU A 1 116 ? 17.938 -30.797 -9.336 1 89.75 116 GLU A N 1
ATOM 873 C CA . GLU A 1 116 ? 18.359 -30.609 -10.719 1 89.75 116 GLU A CA 1
ATOM 874 C C . GLU A 1 116 ? 19.578 -29.703 -10.805 1 89.75 116 GLU A C 1
ATOM 876 O O . GLU A 1 116 ? 19.719 -28.766 -10.023 1 89.75 116 GLU A O 1
ATOM 881 N N . ARG A 1 117 ? 20.438 -30.156 -11.711 1 93.94 117 ARG A N 1
ATOM 882 C CA . ARG A 1 117 ? 21.625 -29.344 -11.961 1 93.94 117 ARG A CA 1
ATOM 883 C C . ARG A 1 117 ? 21.328 -28.234 -12.969 1 93.94 117 ARG A C 1
ATOM 885 O O . ARG A 1 117 ? 20.688 -28.484 -13.992 1 93.94 117 ARG A O 1
ATOM 892 N N . PRO A 1 118 ? 21.766 -27 -12.633 1 94.88 118 PRO A N 1
ATOM 893 C CA . PRO A 1 118 ? 21.609 -25.938 -13.633 1 94.88 118 PRO A CA 1
ATOM 894 C C . PRO A 1 118 ? 22.391 -26.219 -14.914 1 94.88 118 PRO A C 1
ATOM 896 O O . PRO A 1 118 ? 23.5 -26.75 -14.867 1 94.88 118 PRO A O 1
ATOM 899 N N . PRO A 1 119 ? 21.781 -25.938 -16.031 1 95.19 119 PRO A N 1
ATOM 900 C CA . PRO A 1 119 ? 22.516 -26.109 -17.297 1 95.19 119 PRO A CA 1
ATOM 901 C C . PRO A 1 119 ? 23.703 -25.172 -17.422 1 95.19 119 PRO A C 1
ATOM 903 O O . PRO A 1 119 ? 23.719 -24.109 -16.797 1 95.19 119 PRO A O 1
ATOM 906 N N . GLN A 1 120 ? 24.594 -25.516 -18.234 1 93.81 120 GLN A N 1
ATOM 907 C CA . GLN A 1 120 ? 25.828 -24.766 -18.406 1 93.81 120 GLN A CA 1
ATOM 908 C C . GLN A 1 120 ? 25.547 -23.344 -18.891 1 93.81 120 GLN A C 1
ATOM 910 O O . GLN A 1 120 ? 26.266 -22.406 -18.547 1 93.81 120 GLN A O 1
ATOM 915 N N . VAL A 1 121 ? 24.5 -23.109 -19.609 1 94.56 121 VAL A N 1
ATOM 916 C CA . VAL A 1 121 ? 24.156 -21.812 -20.156 1 94.56 121 VAL A CA 1
ATOM 917 C C . VAL A 1 121 ? 23.875 -20.828 -19.016 1 94.56 121 VAL A C 1
ATOM 919 O O . VAL A 1 121 ? 24.016 -19.609 -19.188 1 94.56 121 VAL A O 1
ATOM 922 N N . ALA A 1 122 ? 23.562 -21.391 -17.828 1 95.31 122 ALA A N 1
ATOM 923 C CA . ALA A 1 122 ? 23.25 -20.547 -16.672 1 95.31 122 ALA A CA 1
ATOM 924 C C . ALA A 1 122 ? 24.469 -19.719 -16.266 1 95.31 122 ALA A C 1
ATOM 926 O O . ALA A 1 122 ? 24.312 -18.625 -15.719 1 95.31 122 ALA A O 1
ATOM 927 N N . ILE A 1 123 ? 25.641 -20.172 -16.594 1 94.81 123 ILE A N 1
ATOM 928 C CA . ILE A 1 123 ? 26.859 -19.469 -16.234 1 94.81 123 ILE A CA 1
ATOM 929 C C . ILE A 1 123 ? 26.922 -18.141 -16.984 1 94.81 123 ILE A C 1
ATOM 931 O O . ILE A 1 123 ? 27.312 -17.109 -16.422 1 94.81 123 ILE A O 1
ATOM 935 N N . TYR A 1 124 ? 26.5 -18.141 -18.172 1 95.19 124 TYR A N 1
ATOM 936 C CA . TYR A 1 124 ? 26.516 -16.922 -18.969 1 95.19 124 TYR A CA 1
ATOM 937 C C . TYR A 1 124 ? 25.469 -15.938 -18.484 1 95.19 124 TYR A C 1
ATOM 939 O O . TYR A 1 124 ? 25.703 -14.719 -18.5 1 95.19 124 TYR A O 1
ATOM 947 N N . VAL A 1 125 ? 24.375 -16.469 -18.109 1 95.62 125 VAL A N 1
ATOM 948 C CA . VAL A 1 125 ? 23.297 -15.609 -17.625 1 95.62 125 VAL A CA 1
ATOM 949 C C . VAL A 1 125 ? 23.719 -14.906 -16.344 1 95.62 125 VAL A C 1
ATOM 951 O O . VAL A 1 125 ? 23.562 -13.695 -16.203 1 95.62 125 VAL A O 1
ATOM 954 N N . VAL A 1 126 ? 24.281 -15.672 -15.383 1 96.25 126 VAL A N 1
ATOM 955 C CA . VAL A 1 126 ? 24.656 -15.086 -14.094 1 96.25 126 VAL A CA 1
ATOM 956 C C . VAL A 1 126 ? 25.812 -14.109 -14.281 1 96.25 126 VAL A C 1
ATOM 958 O O . VAL A 1 126 ? 25.891 -13.102 -13.578 1 96.25 126 VAL A O 1
ATOM 961 N N . ALA A 1 127 ? 26.656 -14.391 -15.227 1 96 127 ALA A N 1
ATOM 962 C CA . ALA A 1 127 ? 27.734 -13.445 -15.539 1 96 127 ALA A CA 1
ATOM 963 C C . ALA A 1 127 ? 27.172 -12.133 -16.078 1 96 127 ALA A C 1
ATOM 965 O O . ALA A 1 127 ? 27.641 -11.055 -15.711 1 96 127 ALA A O 1
ATOM 966 N N . ALA A 1 128 ? 26.25 -12.266 -16.984 1 96.44 128 ALA A N 1
ATOM 967 C CA . ALA A 1 128 ? 25.594 -11.086 -17.547 1 96.44 128 ALA A CA 1
ATOM 968 C C . ALA A 1 128 ? 24.875 -10.289 -16.453 1 96.44 128 ALA A C 1
ATOM 970 O O . ALA A 1 128 ? 24.922 -9.055 -16.453 1 96.44 128 ALA A O 1
ATOM 971 N N . VAL A 1 129 ? 24.203 -11.008 -15.523 1 96.56 129 VAL A N 1
ATOM 972 C CA . VAL A 1 129 ? 23.5 -10.367 -14.422 1 96.56 129 VAL A CA 1
ATOM 973 C C . VAL A 1 129 ? 24.484 -9.609 -13.539 1 96.56 129 VAL A C 1
ATOM 975 O O . VAL A 1 129 ? 24.25 -8.461 -13.156 1 96.56 129 VAL A O 1
ATOM 978 N N . MET A 1 130 ? 25.594 -10.211 -13.273 1 96.81 130 MET A N 1
ATOM 979 C CA . MET A 1 130 ? 26.625 -9.57 -12.477 1 96.81 130 MET A CA 1
ATOM 980 C C . MET A 1 130 ? 27.109 -8.289 -13.156 1 96.81 130 MET A C 1
ATOM 982 O O . MET A 1 130 ? 27.328 -7.273 -12.492 1 96.81 130 MET A O 1
ATOM 986 N N . ALA A 1 131 ? 27.297 -8.398 -14.383 1 97.06 131 ALA A N 1
ATOM 987 C CA . ALA A 1 131 ? 27.75 -7.234 -15.141 1 97.06 131 ALA A CA 1
ATOM 988 C C . ALA A 1 131 ? 26.75 -6.094 -15.062 1 97.06 131 ALA A C 1
ATOM 990 O O . ALA A 1 131 ? 27.125 -4.93 -14.914 1 97.06 131 ALA A O 1
ATOM 991 N N . LEU A 1 132 ? 25.5 -6.418 -15.195 1 96.81 132 LEU A N 1
ATOM 992 C CA . LEU A 1 132 ? 24.453 -5.402 -15.133 1 96.81 132 LEU A CA 1
ATOM 993 C C . LEU A 1 132 ? 24.391 -4.789 -13.734 1 96.81 132 LEU A C 1
ATOM 995 O O . LEU A 1 132 ? 24.219 -3.574 -13.594 1 96.81 132 LEU A O 1
ATOM 999 N N . VAL A 1 133 ? 24.5 -5.609 -12.711 1 96.69 133 VAL A N 1
ATOM 1000 C CA . VAL A 1 133 ? 24.469 -5.141 -11.328 1 96.69 133 VAL A CA 1
ATOM 1001 C C . VAL A 1 133 ? 25.656 -4.215 -11.07 1 96.69 133 VAL A C 1
ATOM 1003 O O . VAL A 1 133 ? 25.5 -3.141 -10.484 1 96.69 133 VAL A O 1
ATOM 1006 N N . ALA A 1 134 ? 26.781 -4.641 -11.539 1 97.19 134 ALA A N 1
ATOM 1007 C CA . ALA A 1 134 ? 27.984 -3.832 -11.391 1 97.19 134 ALA A CA 1
ATOM 1008 C C . ALA A 1 134 ? 27.859 -2.514 -12.148 1 97.19 134 ALA A C 1
ATOM 1010 O O . ALA A 1 134 ? 28.297 -1.469 -11.664 1 97.19 134 ALA A O 1
ATOM 1011 N N . SER A 1 135 ? 27.312 -2.578 -13.297 1 97.5 135 SER A N 1
ATOM 1012 C CA . SER A 1 135 ? 27.125 -1.373 -14.102 1 97.5 135 SER A CA 1
ATOM 1013 C C . SER A 1 135 ? 26.234 -0.36 -13.383 1 97.5 135 SER A C 1
ATOM 1015 O O . SER A 1 135 ? 26.484 0.846 -13.453 1 97.5 135 SER A O 1
ATOM 1017 N N . ARG A 1 136 ? 25.188 -0.824 -12.75 1 97.19 136 ARG A N 1
ATOM 1018 C CA . ARG A 1 136 ? 24.312 0.066 -12 1 97.19 136 ARG A CA 1
ATOM 1019 C C . ARG A 1 136 ? 25.062 0.749 -10.859 1 97.19 136 ARG A C 1
ATOM 1021 O O . ARG A 1 136 ? 24.922 1.957 -10.656 1 97.19 136 ARG A O 1
ATOM 1028 N N . ALA A 1 137 ? 25.859 -0.029 -10.133 1 97 137 ALA A N 1
ATOM 1029 C CA . ALA A 1 137 ? 26.641 0.521 -9.031 1 97 137 ALA A CA 1
ATOM 1030 C C . ALA A 1 137 ? 27.609 1.584 -9.523 1 97 137 ALA A C 1
ATOM 1032 O O . ALA A 1 137 ? 27.703 2.674 -8.953 1 97 137 ALA A O 1
ATOM 1033 N N . ILE A 1 138 ? 28.281 1.243 -10.555 1 97.19 138 ILE A N 1
ATOM 1034 C CA . ILE A 1 138 ? 29.281 2.154 -11.125 1 97.19 138 ILE A CA 1
ATOM 1035 C C . ILE A 1 138 ? 28.578 3.426 -11.609 1 97.19 138 ILE A C 1
ATOM 1037 O O . ILE A 1 138 ? 29.062 4.535 -11.359 1 97.19 138 ILE A O 1
ATOM 1041 N N . TYR A 1 139 ? 27.469 3.186 -12.305 1 96.75 139 TYR A N 1
ATOM 1042 C CA . TYR A 1 139 ? 26.688 4.297 -12.836 1 96.75 139 TYR A CA 1
ATOM 1043 C C . TYR A 1 139 ? 26.297 5.262 -11.719 1 96.75 139 TYR A C 1
ATOM 1045 O O . TYR A 1 139 ? 26.438 6.477 -11.867 1 96.75 139 TYR A O 1
ATOM 1053 N N . LEU A 1 140 ? 25.891 4.77 -10.594 1 96.56 140 LEU A N 1
ATOM 1054 C CA . LEU A 1 140 ? 25.422 5.582 -9.477 1 96.56 140 LEU A CA 1
ATOM 1055 C C . LEU A 1 140 ? 26.594 6.262 -8.766 1 96.56 140 LEU A C 1
ATOM 1057 O O . LEU A 1 140 ? 26.516 7.438 -8.406 1 96.56 140 LEU A O 1
ATOM 1061 N N . PHE A 1 141 ? 27.672 5.527 -8.672 1 96.25 141 PHE A N 1
ATOM 1062 C CA . PHE A 1 141 ? 28.844 6.117 -8.039 1 96.25 141 PHE A CA 1
ATOM 1063 C C . PHE A 1 141 ? 29.406 7.25 -8.883 1 96.25 141 PHE A C 1
ATOM 1065 O O . PHE A 1 141 ? 29.766 8.305 -8.359 1 96.25 141 PHE A O 1
ATOM 1072 N N . MET A 1 142 ? 29.469 7.047 -10.109 1 96.62 142 MET A N 1
ATOM 1073 C CA . MET A 1 142 ? 29.969 8.078 -11.008 1 96.62 142 MET A CA 1
ATOM 1074 C C . MET A 1 142 ? 29.078 9.312 -10.984 1 96.62 142 MET A C 1
ATOM 1076 O O . MET A 1 142 ? 29.562 10.438 -11.023 1 96.62 142 MET A O 1
ATOM 1080 N N . SER A 1 143 ? 27.828 9.078 -11.023 1 95.25 143 SER A N 1
ATOM 1081 C CA . SER A 1 143 ? 26.875 10.18 -10.984 1 95.25 143 SER A CA 1
ATOM 1082 C C . SER A 1 143 ? 26.969 10.961 -9.68 1 95.25 143 SER A C 1
ATOM 1084 O O . SER A 1 143 ? 26.844 12.188 -9.672 1 95.25 143 SER A O 1
ATOM 1086 N N . TYR A 1 144 ? 27.156 10.211 -8.562 1 94.19 144 TYR A N 1
ATOM 1087 C CA . TYR A 1 144 ? 27.359 10.883 -7.281 1 94.19 144 TYR A CA 1
ATOM 1088 C C . TYR A 1 144 ? 28.609 11.742 -7.32 1 94.19 144 TYR A C 1
ATOM 1090 O O . TYR A 1 144 ? 28.641 12.844 -6.766 1 94.19 144 TYR A O 1
ATOM 1098 N N . GLY A 1 145 ? 29.625 11.234 -7.895 1 93.44 145 GLY A N 1
ATOM 1099 C CA . GLY A 1 145 ? 30.859 11.992 -8.031 1 93.44 145 GLY A CA 1
ATOM 1100 C C . GLY A 1 145 ? 30.672 13.312 -8.758 1 93.44 145 GLY A C 1
ATOM 1101 O O . GLY A 1 145 ? 31.312 14.305 -8.414 1 93.44 145 GLY A O 1
ATOM 1102 N N . ARG A 1 146 ? 29.781 13.289 -9.609 1 93.25 146 ARG A N 1
ATOM 1103 C CA . ARG A 1 146 ? 29.547 14.469 -10.438 1 93.25 146 ARG A CA 1
ATOM 1104 C C . ARG A 1 146 ? 28.562 15.422 -9.758 1 93.25 146 ARG A C 1
ATOM 1106 O O . ARG A 1 146 ? 28.75 16.641 -9.789 1 93.25 146 ARG A O 1
ATOM 1113 N N . LEU A 1 147 ? 27.578 14.812 -9.172 1 90.88 147 LEU A N 1
ATOM 1114 C CA . LEU A 1 147 ? 26.469 15.641 -8.711 1 90.88 147 LEU A CA 1
ATOM 1115 C C . LEU A 1 147 ? 26.516 15.828 -7.199 1 90.88 147 LEU A C 1
ATOM 1117 O O . LEU A 1 147 ? 25.875 16.734 -6.66 1 90.88 147 LEU A O 1
ATOM 1121 N N . LYS A 1 148 ? 27.141 14.922 -6.516 1 91.44 148 LYS A N 1
ATOM 1122 C CA . LYS A 1 148 ? 27.281 14.93 -5.062 1 91.44 148 LYS A CA 1
ATOM 1123 C C . LYS A 1 148 ? 25.922 14.977 -4.375 1 91.44 148 LYS A C 1
ATOM 1125 O O . LYS A 1 148 ? 25.734 15.695 -3.395 1 91.44 148 LYS A O 1
ATOM 1130 N N . GLU A 1 149 ? 25 14.367 -4.973 1 86.31 149 GLU A N 1
ATOM 1131 C CA . GLU A 1 149 ? 23.672 14.234 -4.383 1 86.31 149 GLU A CA 1
ATOM 1132 C C . GLU A 1 149 ? 23.625 13.07 -3.398 1 86.31 149 GLU A C 1
ATOM 1134 O O . GLU A 1 149 ? 23.891 11.93 -3.771 1 86.31 149 GLU A O 1
ATOM 1139 N N . PRO A 1 150 ? 23.328 13.32 -2.215 1 85.19 150 PRO A N 1
ATOM 1140 C CA . PRO A 1 150 ? 23.344 12.281 -1.18 1 85.19 150 PRO A CA 1
ATOM 1141 C C . PRO A 1 150 ? 22.5 11.062 -1.539 1 85.19 150 PRO A C 1
ATOM 1143 O O . PRO A 1 150 ? 22.891 9.93 -1.231 1 85.19 150 PRO A O 1
ATOM 1146 N N . VAL A 1 151 ? 21.422 11.297 -2.105 1 82.44 151 VAL A N 1
ATOM 1147 C CA . VAL A 1 151 ? 20.531 10.188 -2.451 1 82.44 151 VAL A CA 1
ATOM 1148 C C . VAL A 1 151 ? 21.25 9.242 -3.416 1 82.44 151 VAL A C 1
ATOM 1150 O O . VAL A 1 151 ? 21.062 8.023 -3.355 1 82.44 151 VAL A O 1
ATOM 1153 N N . LEU A 1 152 ? 22.047 9.781 -4.273 1 90.19 152 LEU A N 1
ATOM 1154 C CA . LEU A 1 152 ? 22.797 8.961 -5.223 1 90.19 152 LEU A CA 1
ATOM 1155 C C . LEU A 1 152 ? 23.844 8.117 -4.504 1 90.19 152 LEU A C 1
ATOM 1157 O O . LEU A 1 152 ? 24.094 6.973 -4.891 1 90.19 152 LEU A O 1
ATOM 1161 N N . LEU A 1 153 ? 24.406 8.68 -3.539 1 91.5 153 LEU A N 1
ATOM 1162 C CA . LEU A 1 153 ? 25.375 7.918 -2.748 1 91.5 153 LEU A CA 1
ATOM 1163 C C . LEU A 1 153 ? 24.688 6.762 -2.023 1 91.5 153 LEU A C 1
ATOM 1165 O O . LEU A 1 153 ? 25.219 5.648 -1.987 1 91.5 153 LEU A O 1
ATOM 1169 N N . LEU A 1 154 ? 23.609 7.023 -1.442 1 89.38 154 LEU A N 1
ATOM 1170 C CA . LEU A 1 154 ? 22.859 5.996 -0.734 1 89.38 154 LEU A CA 1
ATOM 1171 C C . LEU A 1 154 ? 22.531 4.832 -1.663 1 89.38 154 LEU A C 1
ATOM 1173 O O . LEU A 1 154 ? 22.719 3.668 -1.3 1 89.38 154 LEU A O 1
ATOM 1177 N N . GLU A 1 155 ? 22.094 5.176 -2.854 1 91.31 155 GLU A N 1
ATOM 1178 C CA . GLU A 1 155 ? 21.703 4.133 -3.797 1 91.31 155 GLU A CA 1
ATOM 1179 C C . GLU A 1 155 ? 22.922 3.428 -4.379 1 91.31 155 GLU A C 1
ATOM 1181 O O . GLU A 1 155 ? 22.859 2.232 -4.68 1 91.31 155 GLU A O 1
ATOM 1186 N N . ALA A 1 156 ? 23.953 4.195 -4.496 1 94.56 156 ALA A N 1
ATOM 1187 C CA . ALA A 1 156 ? 25.203 3.582 -4.949 1 94.56 156 ALA A CA 1
ATOM 1188 C C . ALA A 1 156 ? 25.688 2.521 -3.963 1 94.56 156 ALA A C 1
ATOM 1190 O O . ALA A 1 156 ? 26.109 1.438 -4.367 1 94.56 156 ALA A O 1
ATOM 1191 N N . LYS A 1 157 ? 25.594 2.84 -2.768 1 93.44 157 LYS A N 1
ATOM 1192 C CA . LYS A 1 157 ? 25.984 1.893 -1.73 1 93.44 157 LYS A CA 1
ATOM 1193 C C . LYS A 1 157 ? 25.062 0.676 -1.715 1 93.44 157 LYS A C 1
ATOM 1195 O O . LYS A 1 157 ? 25.531 -0.454 -1.529 1 93.44 157 LYS A O 1
ATOM 1200 N N . HIS A 1 158 ? 23.828 0.9 -1.832 1 92.19 158 HIS A N 1
ATOM 1201 C CA . HIS A 1 158 ? 22.875 -0.197 -1.925 1 92.19 158 HIS A CA 1
ATOM 1202 C C . HIS A 1 158 ? 23.172 -1.096 -3.117 1 92.19 158 HIS A C 1
ATOM 1204 O O . HIS A 1 158 ? 23.172 -2.322 -2.994 1 92.19 158 HIS A O 1
ATOM 1210 N N . ALA A 1 159 ? 23.453 -0.45 -4.258 1 94.69 159 ALA A N 1
ATOM 1211 C CA . ALA A 1 159 ? 23.781 -1.197 -5.469 1 94.69 159 ALA A CA 1
ATOM 1212 C C . ALA A 1 159 ? 25.078 -1.993 -5.281 1 94.69 159 ALA A C 1
ATOM 1214 O O . ALA A 1 159 ? 25.219 -3.092 -5.824 1 94.69 159 ALA A O 1
ATOM 1215 N N . ALA A 1 160 ? 26 -1.434 -4.586 1 95 160 ALA A N 1
ATOM 1216 C CA . ALA A 1 160 ? 27.25 -2.137 -4.293 1 95 160 ALA A CA 1
ATOM 1217 C C . ALA A 1 160 ? 26.984 -3.383 -3.449 1 95 160 ALA A C 1
ATOM 1219 O O . ALA A 1 160 ? 27.625 -4.418 -3.652 1 95 160 ALA A O 1
ATOM 1220 N N . ALA A 1 161 ? 26.109 -3.275 -2.498 1 92.88 161 ALA A N 1
ATOM 1221 C CA . ALA A 1 161 ? 25.734 -4.43 -1.688 1 92.88 161 ALA A CA 1
ATOM 1222 C C . ALA A 1 161 ? 25.094 -5.516 -2.547 1 92.88 161 ALA A C 1
ATOM 1224 O O . ALA A 1 161 ? 25.266 -6.707 -2.285 1 92.88 161 ALA A O 1
ATOM 1225 N N . ASP A 1 162 ? 24.438 -5.102 -3.568 1 93.88 162 ASP A N 1
ATOM 1226 C CA . ASP A 1 162 ? 23.797 -6.051 -4.477 1 93.88 162 ASP A CA 1
ATOM 1227 C C . ASP A 1 162 ? 24.844 -6.859 -5.242 1 93.88 162 ASP A C 1
ATOM 1229 O O . ASP A 1 162 ? 24.578 -7.98 -5.676 1 93.88 162 ASP A O 1
ATOM 1233 N N . ILE A 1 163 ? 26.016 -6.27 -5.445 1 95 163 ILE A N 1
ATOM 1234 C CA . ILE A 1 163 ? 27.094 -6.992 -6.105 1 95 163 ILE A CA 1
ATOM 1235 C C . ILE A 1 163 ? 27.484 -8.219 -5.277 1 95 163 ILE A C 1
ATOM 1237 O O . ILE A 1 163 ? 27.688 -9.305 -5.82 1 95 163 ILE A O 1
ATOM 1241 N N . VAL A 1 164 ? 27.578 -8.047 -4.012 1 93.5 164 VAL A N 1
ATOM 1242 C CA . VAL A 1 164 ? 27.906 -9.148 -3.117 1 93.5 164 VAL A CA 1
ATOM 1243 C C . VAL A 1 164 ? 26.797 -10.203 -3.172 1 93.5 164 VAL A C 1
ATOM 1245 O O . VAL A 1 164 ? 27.078 -11.398 -3.256 1 93.5 164 VAL A O 1
ATOM 1248 N N . ASP A 1 165 ? 25.609 -9.766 -3.113 1 91.94 165 ASP A N 1
ATOM 1249 C CA . ASP A 1 165 ? 24.469 -10.672 -3.207 1 91.94 165 ASP A CA 1
ATOM 1250 C C . ASP A 1 165 ? 24.5 -11.453 -4.52 1 91.94 165 ASP A C 1
ATOM 1252 O O . ASP A 1 165 ? 24.25 -12.664 -4.535 1 91.94 165 ASP A O 1
ATOM 1256 N N . SER A 1 166 ? 24.781 -10.703 -5.609 1 93.5 166 SER A N 1
ATOM 1257 C CA . SER A 1 166 ? 24.859 -11.344 -6.918 1 93.5 166 SER A CA 1
ATOM 1258 C C . SER A 1 166 ? 26 -12.359 -6.961 1 93.5 166 SER A C 1
ATOM 1260 O O . SER A 1 166 ? 25.875 -13.406 -7.598 1 93.5 166 SER A O 1
ATOM 1262 N N . ALA A 1 167 ? 27.078 -12.047 -6.34 1 95.06 167 ALA A N 1
ATOM 1263 C CA . ALA A 1 167 ? 28.188 -12.992 -6.262 1 95.06 167 ALA A CA 1
ATOM 1264 C C . ALA A 1 167 ? 27.781 -14.266 -5.539 1 95.06 167 ALA A C 1
ATOM 1266 O O . ALA A 1 167 ? 28.172 -15.367 -5.934 1 95.06 167 ALA A O 1
ATOM 1267 N N . LEU A 1 168 ? 27.047 -14.125 -4.539 1 94 168 LEU A N 1
ATOM 1268 C CA . LEU A 1 168 ? 26.547 -15.273 -3.797 1 94 168 LEU A CA 1
ATOM 1269 C C . LEU A 1 168 ? 25.641 -16.125 -4.668 1 94 168 LEU A C 1
ATOM 1271 O O . LEU A 1 168 ? 25.703 -17.359 -4.625 1 94 168 LEU A O 1
ATOM 1275 N N . VAL A 1 169 ? 24.812 -15.523 -5.441 1 95.19 169 VAL A N 1
ATOM 1276 C CA . VAL A 1 169 ? 23.891 -16.234 -6.328 1 95.19 169 VAL A CA 1
ATOM 1277 C C . VAL A 1 169 ? 24.688 -16.969 -7.41 1 95.19 169 VAL A C 1
ATOM 1279 O O . VAL A 1 169 ? 24.406 -18.125 -7.727 1 95.19 169 VAL A O 1
ATOM 1282 N N . ILE A 1 170 ? 25.719 -16.281 -7.941 1 95.31 170 ILE A N 1
ATOM 1283 C CA . ILE A 1 170 ? 26.578 -16.891 -8.945 1 95.31 170 ILE A CA 1
ATOM 1284 C C . ILE A 1 170 ? 27.281 -18.125 -8.359 1 95.31 170 ILE A C 1
ATOM 1286 O O . ILE A 1 170 ? 27.328 -19.172 -8.992 1 95.31 170 ILE A O 1
ATOM 1290 N N . THR A 1 171 ? 27.797 -17.938 -7.219 1 96.12 171 THR A N 1
ATOM 1291 C CA . THR A 1 171 ? 28.469 -19.047 -6.547 1 96.12 171 THR A CA 1
ATOM 1292 C C . THR A 1 171 ? 27.5 -20.203 -6.316 1 96.12 171 THR A C 1
ATOM 1294 O O . THR A 1 171 ? 27.875 -21.359 -6.484 1 96.12 171 THR A O 1
ATOM 1297 N N . THR A 1 172 ? 26.328 -19.875 -5.918 1 96.81 172 THR A N 1
ATOM 1298 C CA . THR A 1 172 ? 25.312 -20.891 -5.684 1 96.81 172 THR A CA 1
ATOM 1299 C C . THR A 1 172 ? 25 -21.656 -6.969 1 96.81 172 THR A C 1
ATOM 1301 O O . THR A 1 172 ? 24.953 -22.891 -6.965 1 96.81 172 THR A O 1
ATOM 1304 N N . VAL A 1 173 ? 24.828 -20.984 -8.078 1 96.56 173 VAL A N 1
ATOM 1305 C CA . VAL A 1 173 ? 24.5 -21.594 -9.359 1 96.56 173 VAL A CA 1
ATOM 1306 C C . VAL A 1 173 ? 25.641 -22.5 -9.812 1 96.56 173 VAL A C 1
ATOM 1308 O O . VAL A 1 173 ? 25.422 -23.656 -10.195 1 96.56 173 VAL A O 1
ATOM 1311 N N . VAL A 1 174 ? 26.859 -21.984 -9.68 1 95.69 174 VAL A N 1
ATOM 1312 C CA . VAL A 1 174 ? 28.031 -22.75 -10.109 1 95.69 174 VAL A CA 1
ATOM 1313 C C . VAL A 1 174 ? 28.234 -23.953 -9.195 1 95.69 174 VAL A C 1
ATOM 1315 O O . VAL A 1 174 ? 28.453 -25.062 -9.672 1 95.69 174 VAL A O 1
ATOM 1318 N N . ALA A 1 175 ? 28.141 -23.734 -7.938 1 96.62 175 ALA A N 1
ATOM 1319 C CA . ALA A 1 175 ? 28.297 -24.828 -6.98 1 96.62 175 ALA A CA 1
ATOM 1320 C C . ALA A 1 175 ? 27.234 -25.891 -7.188 1 96.62 175 ALA A C 1
ATOM 1322 O O . ALA A 1 175 ? 27.484 -27.078 -6.996 1 96.62 175 ALA A O 1
ATOM 1323 N N . SER A 1 176 ? 26.062 -25.516 -7.566 1 96.19 176 SER A N 1
ATOM 1324 C CA . SER A 1 176 ? 24.938 -26.438 -7.727 1 96.19 176 SER A CA 1
ATOM 1325 C C . SER A 1 176 ? 25.125 -27.328 -8.945 1 96.19 176 SER A C 1
ATOM 1327 O O . SER A 1 176 ? 24.484 -28.375 -9.055 1 96.19 176 SER A O 1
ATOM 1329 N N . MET A 1 177 ? 26 -26.875 -9.891 1 94.81 177 MET A N 1
ATOM 1330 C CA . MET A 1 177 ? 26.328 -27.719 -11.039 1 94.81 177 MET A CA 1
ATOM 1331 C C . MET A 1 177 ? 27.062 -28.984 -10.602 1 94.81 177 MET A C 1
ATOM 1333 O O . MET A 1 177 ? 26.969 -30.016 -11.266 1 94.81 177 MET A O 1
ATOM 1337 N N . TYR A 1 178 ? 27.703 -28.828 -9.484 1 95 178 TYR A N 1
ATOM 1338 C CA . TYR A 1 178 ? 28.469 -29.953 -8.961 1 95 178 TYR A CA 1
ATOM 1339 C C . TYR A 1 178 ? 27.781 -30.578 -7.77 1 95 178 TYR A C 1
ATOM 1341 O O . TYR A 1 178 ? 27.797 -31.812 -7.613 1 95 178 TYR A O 1
ATOM 1349 N N . VAL A 1 179 ? 27.188 -29.781 -6.914 1 96 179 VAL A N 1
ATOM 1350 C CA . VAL A 1 179 ? 26.453 -30.234 -5.742 1 96 179 VAL A CA 1
ATOM 1351 C C . VAL A 1 179 ? 25.031 -29.672 -5.781 1 96 179 VAL A C 1
ATOM 1353 O O . VAL A 1 179 ? 24.75 -28.656 -5.133 1 96 179 VAL A O 1
ATOM 1356 N N . PRO A 1 180 ? 24.141 -30.422 -6.363 1 93.81 180 PRO A N 1
ATOM 1357 C CA . PRO A 1 180 ? 22.828 -29.859 -6.719 1 93.81 180 PRO A CA 1
ATOM 1358 C C . PRO A 1 180 ? 21.984 -29.5 -5.496 1 93.81 180 PRO A C 1
ATOM 1360 O O . PRO A 1 180 ? 21.094 -28.656 -5.582 1 93.81 180 PRO A O 1
ATOM 1363 N N . PHE A 1 181 ? 22.281 -30.109 -4.379 1 93.56 181 PHE A N 1
ATOM 1364 C CA . PHE A 1 181 ? 21.438 -29.875 -3.213 1 93.56 181 PHE A CA 1
ATOM 1365 C C . PHE A 1 181 ? 21.656 -28.484 -2.652 1 93.56 181 PHE A C 1
ATOM 1367 O O . PHE A 1 181 ? 20.844 -27.984 -1.877 1 93.56 181 PHE A O 1
ATOM 1374 N N . ILE A 1 182 ? 22.625 -27.766 -3.084 1 95.44 182 ILE A N 1
ATOM 1375 C CA . ILE A 1 182 ? 22.969 -26.422 -2.619 1 95.44 182 ILE A CA 1
ATOM 1376 C C . ILE A 1 182 ? 21.906 -25.422 -3.08 1 95.44 182 ILE A C 1
ATOM 1378 O O . ILE A 1 182 ? 21.547 -24.5 -2.346 1 95.44 182 ILE A O 1
ATOM 1382 N N . GLU A 1 183 ? 21.359 -25.641 -4.219 1 95.5 183 GLU A N 1
ATOM 1383 C CA . GLU A 1 183 ? 20.469 -24.672 -4.836 1 95.5 183 GLU A CA 1
ATOM 1384 C C . GLU A 1 183 ? 19.188 -24.5 -4.027 1 95.5 183 GLU A C 1
ATOM 1386 O O . GLU A 1 183 ? 18.828 -23.391 -3.645 1 95.5 183 GLU A O 1
ATOM 1391 N N . PRO A 1 184 ? 18.484 -25.609 -3.736 1 95.19 184 PRO A N 1
ATOM 1392 C CA . PRO A 1 184 ? 17.25 -25.422 -2.984 1 95.19 184 PRO A CA 1
ATOM 1393 C C . PRO A 1 184 ? 17.484 -24.875 -1.582 1 95.19 184 PRO A C 1
ATOM 1395 O O . PRO A 1 184 ? 16.641 -24.141 -1.058 1 95.19 184 PRO A O 1
ATOM 1398 N N . ILE A 1 185 ? 18.594 -25.094 -1.029 1 95.25 185 ILE A N 1
ATOM 1399 C CA . ILE A 1 185 ? 18.906 -24.562 0.288 1 95.25 185 ILE A CA 1
ATOM 1400 C C . ILE A 1 185 ? 19.125 -23.047 0.192 1 95.25 185 ILE A C 1
ATOM 1402 O O . ILE A 1 185 ? 18.609 -22.297 1.021 1 95.25 185 ILE A O 1
ATOM 1406 N N . ALA A 1 186 ? 19.859 -22.719 -0.772 1 95.56 186 ALA A N 1
ATOM 1407 C CA . ALA A 1 186 ? 20.078 -21.297 -0.999 1 95.56 186 ALA A CA 1
ATOM 1408 C C . ALA A 1 186 ? 18.781 -20.578 -1.324 1 95.56 186 ALA A C 1
ATOM 1410 O O . ALA A 1 186 ? 18.547 -19.453 -0.856 1 95.56 186 ALA A O 1
ATOM 1411 N N . ALA A 1 187 ? 18.016 -21.172 -2.143 1 95.25 187 ALA A N 1
ATOM 1412 C CA . ALA A 1 187 ? 16.719 -20.578 -2.51 1 95.25 187 ALA A CA 1
ATOM 1413 C C . ALA A 1 187 ? 15.836 -20.391 -1.283 1 95.25 187 ALA A C 1
ATOM 1415 O O . ALA A 1 187 ? 15.125 -19.391 -1.172 1 95.25 187 ALA A O 1
ATOM 1416 N N . LEU A 1 188 ? 15.844 -21.375 -0.386 1 95.5 188 LEU A N 1
ATOM 1417 C CA . LEU A 1 188 ? 15.07 -21.281 0.848 1 95.5 188 LEU A CA 1
ATOM 1418 C C . LEU A 1 188 ? 15.57 -20.125 1.715 1 95.5 188 LEU A C 1
ATOM 1420 O O . LEU A 1 188 ? 14.773 -19.391 2.311 1 95.5 188 LEU A O 1
ATOM 1424 N N . ALA A 1 189 ? 16.859 -19.953 1.784 1 95.38 189 ALA A N 1
ATOM 1425 C CA . ALA A 1 189 ? 17.453 -18.875 2.568 1 95.38 189 ALA A CA 1
ATOM 1426 C C . ALA A 1 189 ? 17.078 -17.516 2.002 1 95.38 189 ALA A C 1
ATOM 1428 O O . ALA A 1 189 ? 16.641 -16.625 2.742 1 95.38 189 ALA A O 1
ATOM 1429 N N . ILE A 1 190 ? 17.188 -17.359 0.733 1 94 190 ILE A N 1
ATOM 1430 C CA . ILE A 1 190 ? 16.875 -16.094 0.078 1 94 190 ILE A CA 1
ATOM 1431 C C . ILE A 1 190 ? 15.383 -15.805 0.216 1 94 190 ILE A C 1
ATOM 1433 O O . ILE A 1 190 ? 14.992 -14.672 0.517 1 94 190 ILE A O 1
ATOM 1437 N N . SER A 1 191 ? 14.617 -16.797 -0.003 1 95.44 191 SER A N 1
ATOM 1438 C CA . SER A 1 191 ? 13.172 -16.641 0.078 1 95.44 191 SER A CA 1
ATOM 1439 C C . SER A 1 191 ? 12.734 -16.25 1.487 1 95.44 191 SER A C 1
ATOM 1441 O O . SER A 1 191 ? 11.836 -15.422 1.66 1 95.44 191 SER A O 1
ATOM 1443 N N . SER A 1 192 ? 13.328 -16.859 2.48 1 94.56 192 SER A N 1
ATOM 1444 C CA . SER A 1 192 ? 13.016 -16.5 3.863 1 94.56 192 SER A CA 1
ATOM 1445 C C . SER A 1 192 ? 13.383 -15.055 4.164 1 94.56 192 SER A C 1
ATOM 1447 O O . SER A 1 192 ? 12.648 -14.352 4.863 1 94.56 192 SER A O 1
ATOM 1449 N N . TYR A 1 193 ? 14.492 -14.695 3.697 1 93.75 193 TYR A N 1
ATOM 1450 C CA . TYR A 1 193 ? 14.906 -13.305 3.863 1 93.75 193 TYR A CA 1
ATOM 1451 C C . TYR A 1 193 ? 13.938 -12.359 3.168 1 93.75 193 TYR A C 1
ATOM 1453 O O . TYR A 1 193 ? 13.602 -11.297 3.703 1 93.75 193 TYR A O 1
ATOM 1461 N N . LEU A 1 194 ? 13.523 -12.727 1.963 1 93.69 194 LEU A N 1
ATOM 1462 C CA . LEU A 1 194 ? 12.586 -11.914 1.202 1 93.69 194 LEU A CA 1
ATOM 1463 C C . LEU A 1 194 ? 11.266 -11.773 1.95 1 93.69 194 LEU A C 1
ATOM 1465 O O . LEU A 1 194 ? 10.641 -10.711 1.916 1 93.69 194 LEU A O 1
ATOM 1469 N N . LEU A 1 195 ? 10.82 -12.844 2.623 1 94.12 195 LEU A N 1
ATOM 1470 C CA . LEU A 1 195 ? 9.602 -12.773 3.422 1 94.12 195 LEU A CA 1
ATOM 1471 C C . LEU A 1 195 ? 9.758 -11.781 4.57 1 94.12 195 LEU A C 1
ATOM 1473 O O . LEU A 1 195 ? 8.82 -11.039 4.879 1 94.12 195 LEU A O 1
ATOM 1477 N N . TYR A 1 196 ? 10.906 -11.828 5.172 1 93.81 196 TYR A N 1
ATOM 1478 C CA . TYR A 1 196 ? 11.211 -10.883 6.238 1 93.81 196 TYR A CA 1
ATOM 1479 C C . TYR A 1 196 ? 11.172 -9.453 5.723 1 93.81 196 TYR A C 1
ATOM 1481 O O . TYR A 1 196 ? 10.547 -8.578 6.34 1 93.81 196 TYR A O 1
ATOM 1489 N N . LEU A 1 197 ? 11.805 -9.242 4.617 1 90.81 197 LEU A N 1
ATOM 1490 C CA . LEU A 1 197 ? 11.828 -7.91 4.016 1 90.81 197 LEU A CA 1
ATOM 1491 C C . LEU A 1 197 ? 10.422 -7.445 3.658 1 90.81 197 LEU A C 1
ATOM 1493 O O . LEU A 1 197 ? 10.07 -6.285 3.885 1 90.81 197 LEU A O 1
ATOM 1497 N N . ALA A 1 198 ? 9.719 -8.305 3.004 1 92.5 198 ALA A N 1
ATOM 1498 C CA . ALA A 1 198 ? 8.344 -7.984 2.623 1 92.5 198 ALA A CA 1
ATOM 1499 C C . ALA A 1 198 ? 7.52 -7.586 3.84 1 92.5 198 ALA A C 1
ATOM 1501 O O . ALA A 1 198 ? 6.727 -6.645 3.779 1 92.5 198 ALA A O 1
ATOM 1502 N N . GLY A 1 199 ? 7.68 -8.32 4.977 1 92.81 199 GLY A N 1
ATOM 1503 C CA . GLY A 1 199 ? 7 -7.977 6.215 1 92.81 199 GLY A CA 1
ATOM 1504 C C . GLY A 1 199 ? 7.332 -6.586 6.715 1 92.81 199 GLY A C 1
ATOM 1505 O O . GLY A 1 199 ? 6.449 -5.855 7.176 1 92.81 199 GLY A O 1
ATOM 1506 N N . ASN A 1 200 ? 8.57 -6.246 6.633 1 91.75 200 ASN A N 1
ATOM 1507 C CA . ASN A 1 200 ? 9.008 -4.914 7.031 1 91.75 200 ASN A CA 1
ATOM 1508 C C . ASN A 1 200 ? 8.422 -3.838 6.117 1 91.75 200 ASN A C 1
ATOM 1510 O O . ASN A 1 200 ? 8.039 -2.766 6.582 1 91.75 200 ASN A O 1
ATOM 1514 N N . TYR A 1 201 ? 8.414 -4.148 4.867 1 89.44 201 TYR A N 1
ATOM 1515 C CA . TYR A 1 201 ? 7.852 -3.209 3.902 1 89.44 201 TYR A CA 1
ATOM 1516 C C . TYR A 1 201 ? 6.367 -2.988 4.156 1 89.44 201 TYR A C 1
ATOM 1518 O O . TYR A 1 201 ? 5.875 -1.861 4.066 1 89.44 201 TYR A O 1
ATOM 1526 N N . ILE A 1 202 ? 5.711 -3.99 4.426 1 92.06 202 ILE A N 1
ATOM 1527 C CA . ILE A 1 202 ? 4.289 -3.879 4.738 1 92.06 202 ILE A CA 1
ATOM 1528 C C . ILE A 1 202 ? 4.102 -3.006 5.98 1 92.06 202 ILE A C 1
ATOM 1530 O O . ILE A 1 202 ? 3.287 -2.08 5.977 1 92.06 202 ILE A O 1
ATOM 1534 N N . LYS A 1 203 ? 4.836 -3.307 7.031 1 90.44 203 LYS A N 1
ATOM 1535 C CA . LYS A 1 203 ? 4.73 -2.561 8.281 1 90.44 203 LYS A CA 1
ATOM 1536 C C . LYS A 1 203 ? 5.012 -1.076 8.062 1 90.44 203 LYS A C 1
ATOM 1538 O O . LYS A 1 203 ? 4.254 -0.22 8.523 1 90.44 203 LYS A O 1
ATOM 1543 N N . GLU A 1 204 ? 6.035 -0.806 7.387 1 87 204 GLU A N 1
ATOM 1544 C CA . GLU A 1 204 ? 6.414 0.579 7.125 1 87 204 GLU A CA 1
ATOM 1545 C C . GLU A 1 204 ? 5.359 1.292 6.285 1 87 204 GLU A C 1
ATOM 1547 O O . GLU A 1 204 ? 5.016 2.445 6.559 1 87 204 GLU A O 1
ATOM 1552 N N . SER A 1 205 ? 4.957 0.609 5.242 1 89.12 205 SER A N 1
ATOM 1553 C CA . SER A 1 205 ? 3.949 1.188 4.359 1 89.12 205 SER A CA 1
ATOM 1554 C C . SER A 1 205 ? 2.645 1.444 5.105 1 89.12 205 SER A C 1
ATOM 1556 O O . SER A 1 205 ? 2.021 2.494 4.934 1 89.12 205 SER A O 1
ATOM 1558 N N . MET A 1 206 ? 2.236 0.485 5.93 1 88.81 206 MET A N 1
ATOM 1559 C CA . MET A 1 206 ? 0.997 0.627 6.691 1 88.81 206 MET A CA 1
ATOM 1560 C C . MET A 1 206 ? 1.075 1.816 7.641 1 88.81 206 MET A C 1
ATOM 1562 O O . MET A 1 206 ? 0.096 2.545 7.816 1 88.81 206 MET A O 1
ATOM 1566 N N . ASN A 1 207 ? 2.191 1.988 8.25 1 84.88 207 ASN A N 1
ATOM 1567 C CA . ASN A 1 207 ? 2.375 3.115 9.164 1 84.88 207 ASN A CA 1
ATOM 1568 C C . ASN A 1 207 ? 2.115 4.445 8.461 1 84.88 207 ASN A C 1
ATOM 1570 O O . ASN A 1 207 ? 1.477 5.336 9.031 1 84.88 207 ASN A O 1
ATOM 1574 N N . THR A 1 208 ? 2.553 4.566 7.289 1 83.19 208 THR A N 1
ATOM 1575 C CA . THR A 1 208 ? 2.424 5.816 6.547 1 83.19 208 THR A CA 1
ATOM 1576 C C . THR A 1 208 ? 1.038 5.93 5.918 1 83.19 208 THR A C 1
ATOM 1578 O O . THR A 1 208 ? 0.395 6.977 6.008 1 83.19 208 THR A O 1
ATOM 1581 N N . LEU A 1 209 ? 0.592 4.852 5.34 1 85.75 209 LEU A N 1
ATOM 1582 C CA . LEU A 1 209 ? -0.667 4.875 4.605 1 85.75 209 LEU A CA 1
ATOM 1583 C C . LEU A 1 209 ? -1.85 5.027 5.555 1 85.75 209 LEU A C 1
ATOM 1585 O O . LEU A 1 209 ? -2.879 5.598 5.184 1 85.75 209 LEU A O 1
ATOM 1589 N N . LEU A 1 210 ? -1.679 4.57 6.75 1 82.81 210 LEU A N 1
ATOM 1590 C CA . LEU A 1 210 ? -2.764 4.629 7.723 1 82.81 210 LEU A CA 1
ATOM 1591 C C . LEU A 1 210 ? -2.57 5.797 8.68 1 82.81 210 LEU A C 1
ATOM 1593 O O . LEU A 1 210 ? -3.248 5.883 9.711 1 82.81 210 LEU A O 1
ATOM 1597 N N . ASP A 1 211 ? -1.626 6.602 8.375 1 81.19 211 ASP A N 1
ATOM 1598 C CA . ASP A 1 211 ? -1.368 7.836 9.109 1 81.19 211 ASP A CA 1
ATOM 1599 C C . ASP A 1 211 ? -0.982 7.539 10.555 1 81.19 211 ASP A C 1
ATOM 1601 O O . ASP A 1 211 ? -1.427 8.234 11.477 1 81.19 211 ASP A O 1
ATOM 1605 N N . ARG A 1 212 ? -0.342 6.449 10.75 1 80.06 212 ARG A N 1
ATOM 1606 C CA . ARG A 1 212 ? 0.144 6.168 12.094 1 80.06 212 ARG A CA 1
ATOM 1607 C C . ARG A 1 212 ? 1.232 7.156 12.508 1 80.06 212 ARG A C 1
ATOM 1609 O O . ARG A 1 212 ? 2.086 7.516 11.695 1 80.06 212 ARG A O 1
ATOM 1616 N N . VAL A 1 213 ? 1.092 7.695 13.703 1 81.12 213 VAL A N 1
ATOM 1617 C CA . VAL A 1 213 ? 2.062 8.672 14.18 1 81.12 213 VAL A CA 1
ATOM 1618 C C . VAL A 1 213 ? 2.785 8.125 15.406 1 81.12 213 VAL A C 1
ATOM 1620 O O . VAL A 1 213 ? 2.275 7.234 16.094 1 81.12 213 VAL A O 1
ATOM 1623 N N . ASP A 1 214 ? 4 8.516 15.539 1 77.5 214 ASP A N 1
ATOM 1624 C CA . ASP A 1 214 ? 4.773 8.195 16.734 1 77.5 214 ASP A CA 1
ATOM 1625 C C . ASP A 1 214 ? 4.352 9.055 17.922 1 77.5 214 ASP A C 1
ATOM 1627 O O . ASP A 1 214 ? 4.637 10.258 17.953 1 77.5 214 ASP A O 1
ATOM 1631 N N . PRO A 1 215 ? 3.764 8.43 18.859 1 81.81 215 PRO A N 1
ATOM 1632 C CA . PRO A 1 215 ? 3.307 9.227 20 1 81.81 215 PRO A CA 1
ATOM 1633 C C . PRO A 1 215 ? 4.453 9.93 20.734 1 81.81 215 PRO A C 1
ATOM 1635 O O . PRO A 1 215 ? 4.25 10.992 21.328 1 81.81 215 PRO A O 1
ATOM 1638 N N . SER A 1 216 ? 5.59 9.336 20.656 1 87.44 216 SER A N 1
ATOM 1639 C CA . SER A 1 216 ? 6.738 9.953 21.312 1 87.44 216 SER A CA 1
ATOM 1640 C C . SER A 1 216 ? 7.074 11.305 20.703 1 87.44 216 SER A C 1
ATOM 1642 O O . SER A 1 216 ? 7.477 12.234 21.406 1 87.44 216 SER A O 1
ATOM 1644 N N . LEU A 1 217 ? 6.902 11.406 19.406 1 88.25 217 LEU A N 1
ATOM 1645 C CA . LEU A 1 217 ? 7.18 12.664 18.734 1 88.25 217 LEU A CA 1
ATOM 1646 C C . LEU A 1 217 ? 6.207 13.75 19.188 1 88.25 217 LEU A C 1
ATOM 1648 O O . LEU A 1 217 ? 6.605 14.898 19.406 1 88.25 217 LEU A O 1
ATOM 1652 N N . SER A 1 218 ? 4.938 13.438 19.266 1 88.44 218 SER A N 1
ATOM 1653 C CA . SER A 1 218 ? 3.938 14.391 19.734 1 88.44 218 SER A CA 1
ATOM 1654 C C . SER A 1 218 ? 4.293 14.922 21.125 1 88.44 218 SER A C 1
ATOM 1656 O O . SER A 1 218 ? 4.207 16.125 21.375 1 88.44 218 SER A O 1
ATOM 1658 N N . GLN A 1 219 ? 4.699 14.031 21.969 1 91 219 GLN A N 1
ATOM 1659 C CA . GLN A 1 219 ? 5.047 14.43 23.328 1 91 219 GLN A CA 1
ATOM 1660 C C . GLN A 1 219 ? 6.297 15.305 23.344 1 91 219 GLN A C 1
ATOM 1662 O O . GLN A 1 219 ? 6.367 16.281 24.109 1 91 219 GLN A O 1
ATOM 1667 N N . ARG A 1 220 ? 7.242 14.977 22.578 1 93.44 220 ARG A N 1
ATOM 1668 C CA . ARG A 1 220 ? 8.469 15.766 22.5 1 93.44 220 ARG A CA 1
ATOM 1669 C C . ARG A 1 220 ? 8.18 17.188 22.016 1 93.44 220 ARG A C 1
ATOM 1671 O O . ARG A 1 220 ? 8.781 18.141 22.484 1 93.44 220 ARG A O 1
ATOM 1678 N N . ILE A 1 221 ? 7.273 17.281 21.062 1 93 221 ILE A N 1
ATOM 1679 C CA . ILE A 1 221 ? 6.895 18.578 20.531 1 93 221 ILE A CA 1
ATOM 1680 C C . ILE A 1 221 ? 6.168 19.391 21.594 1 93 221 ILE A C 1
ATOM 1682 O O . ILE A 1 221 ? 6.438 20.578 21.781 1 93 221 ILE A O 1
ATOM 1686 N N . ILE A 1 222 ? 5.281 18.734 22.312 1 92.88 222 ILE A N 1
ATOM 1687 C CA . ILE A 1 222 ? 4.547 19.391 23.391 1 92.88 222 ILE A CA 1
ATOM 1688 C C . ILE A 1 222 ? 5.527 19.906 24.438 1 92.88 222 ILE A C 1
ATOM 1690 O O . ILE A 1 222 ? 5.441 21.062 24.859 1 92.88 222 ILE A O 1
ATOM 1694 N N . ASP A 1 223 ? 6.426 19.062 24.828 1 94.75 223 ASP A N 1
ATOM 1695 C CA . ASP A 1 223 ? 7.414 19.422 25.844 1 94.75 223 ASP A CA 1
ATOM 1696 C C . ASP A 1 223 ? 8.281 20.578 25.375 1 94.75 223 ASP A C 1
ATOM 1698 O O . ASP A 1 223 ? 8.617 21.469 26.156 1 94.75 223 ASP A O 1
ATOM 1702 N N . TYR A 1 224 ? 8.664 20.547 24.172 1 94.88 224 TYR A N 1
ATOM 1703 C CA . TYR A 1 224 ? 9.516 21.578 23.594 1 94.88 224 TYR A CA 1
ATOM 1704 C C . TYR A 1 224 ? 8.797 22.922 23.609 1 94.88 224 TYR A C 1
ATOM 1706 O O . TYR A 1 224 ? 9.367 23.938 24.031 1 94.88 224 TYR A O 1
ATOM 1714 N N . VAL A 1 225 ? 7.559 22.984 23.172 1 94.12 225 VAL A N 1
ATOM 1715 C CA . VAL A 1 225 ? 6.789 24.219 23.094 1 94.12 225 VAL A CA 1
ATOM 1716 C C . VAL A 1 225 ? 6.469 24.734 24.484 1 94.12 225 VAL A C 1
ATOM 1718 O O . VAL A 1 225 ? 6.516 25.938 24.75 1 94.12 225 VAL A O 1
ATOM 1721 N N . ASN A 1 226 ? 6.176 23.828 25.375 1 92.88 226 ASN A N 1
ATOM 1722 C CA . ASN A 1 226 ? 5.965 24.219 26.766 1 92.88 226 ASN A CA 1
ATOM 1723 C C . ASN A 1 226 ? 7.219 24.844 27.375 1 92.88 226 ASN A C 1
ATOM 1725 O O . ASN A 1 226 ? 7.125 25.75 28.203 1 92.88 226 ASN A O 1
ATOM 1729 N N . GLY A 1 227 ? 8.289 24.312 27.016 1 93.06 227 GLY A N 1
ATOM 1730 C CA . GLY A 1 227 ? 9.562 24.859 27.469 1 93.06 227 GLY A CA 1
ATOM 1731 C C . GLY A 1 227 ? 9.797 26.281 27.016 1 93.06 227 GLY A C 1
ATOM 1732 O O . GLY A 1 227 ? 10.547 27.031 27.656 1 93.06 227 GLY A O 1
ATOM 1733 N N . MET A 1 228 ? 9.164 26.688 25.953 1 91.75 228 MET A N 1
ATOM 1734 C CA . MET A 1 228 ? 9.242 28.062 25.453 1 91.75 228 MET A CA 1
ATOM 1735 C C . MET A 1 228 ? 8.312 28.984 26.25 1 91.75 228 MET A C 1
ATOM 1737 O O . MET A 1 228 ? 8.266 30.188 26 1 91.75 228 MET A O 1
ATOM 1741 N N . GLY A 1 229 ? 7.461 28.438 27.172 1 89.19 229 GLY A N 1
ATOM 1742 C CA . GLY A 1 229 ? 6.539 29.234 27.969 1 89.19 229 GLY A CA 1
ATOM 1743 C C . GLY A 1 229 ? 5.156 29.344 27.359 1 89.19 229 GLY A C 1
ATOM 1744 O O . GLY A 1 229 ? 4.352 30.172 27.766 1 89.19 229 GLY A O 1
ATOM 1745 N N . ILE A 1 230 ? 4.957 28.562 26.328 1 89.81 230 ILE A N 1
ATOM 1746 C CA . ILE A 1 230 ? 3.67 28.609 25.641 1 89.81 230 ILE A CA 1
ATOM 1747 C C . ILE A 1 230 ? 2.883 27.328 25.953 1 89.81 230 ILE A C 1
ATOM 1749 O O . ILE A 1 230 ? 3.402 26.219 25.812 1 89.81 230 ILE A O 1
ATOM 1753 N N . SER A 1 231 ? 1.666 27.484 26.312 1 90.94 231 SER A N 1
ATOM 1754 C CA . SER A 1 231 ? 0.817 26.328 26.625 1 90.94 231 SER A CA 1
ATOM 1755 C C . SER A 1 231 ? 0.224 25.703 25.375 1 90.94 231 SER A C 1
ATOM 1757 O O . SER A 1 231 ? -0.355 26.406 24.547 1 90.94 231 SER A O 1
ATOM 1759 N N . VAL A 1 232 ? 0.392 24.391 25.297 1 91.25 232 VAL A N 1
ATOM 1760 C CA . VAL A 1 232 ? -0.139 23.641 24.156 1 91.25 232 VAL A CA 1
ATOM 1761 C C . VAL A 1 232 ? -1.363 22.844 24.594 1 91.25 232 VAL A C 1
ATOM 1763 O O . VAL A 1 232 ? -1.326 22.156 25.609 1 91.25 232 VAL A O 1
ATOM 1766 N N . SER A 1 233 ? -2.494 22.969 23.922 1 84.75 233 SER A N 1
ATOM 1767 C CA . SER A 1 233 ? -3.721 22.266 24.281 1 84.75 233 SER A CA 1
ATOM 1768 C C . SER A 1 233 ? -3.865 20.969 23.5 1 84.75 233 SER A C 1
ATOM 1770 O O . SER A 1 233 ? -4.434 20 24 1 84.75 233 SER A O 1
ATOM 1772 N N . ASP A 1 234 ? -3.453 20.984 22.312 1 85.94 234 ASP A N 1
ATOM 1773 C CA . ASP A 1 234 ? -3.621 19.797 21.453 1 85.94 234 ASP A CA 1
ATOM 1774 C C . ASP A 1 234 ? -2.537 19.734 20.391 1 85.94 234 ASP A C 1
ATOM 1776 O O . ASP A 1 234 ? -2.094 20.766 19.875 1 85.94 234 ASP A O 1
ATOM 1780 N N . VAL A 1 235 ? -2.029 18.594 20.172 1 87.5 235 VAL A N 1
ATOM 1781 C CA . VAL A 1 235 ? -1.07 18.359 19.094 1 87.5 235 VAL A CA 1
ATOM 1782 C C . VAL A 1 235 ? -1.479 17.125 18.297 1 87.5 235 VAL A C 1
ATOM 1784 O O . VAL A 1 235 ? -1.707 16.062 18.859 1 87.5 235 VAL A O 1
ATOM 1787 N N . ARG A 1 236 ? -1.638 17.312 17.016 1 83.94 236 ARG A N 1
ATOM 1788 C CA . ARG A 1 236 ? -1.95 16.219 16.109 1 83.94 236 ARG A CA 1
ATOM 1789 C C . ARG A 1 236 ? -0.914 16.125 14.992 1 83.94 236 ARG A C 1
ATOM 1791 O O . ARG A 1 236 ? -0.633 17.109 14.312 1 83.94 236 ARG A O 1
ATOM 1798 N N . LEU A 1 237 ? -0.376 14.969 14.883 1 87.12 237 LEU A N 1
ATOM 1799 C CA . LEU A 1 237 ? 0.591 14.727 13.82 1 87.12 237 LEU A CA 1
ATOM 1800 C C . LEU A 1 237 ? -0.057 13.984 12.656 1 87.12 237 LEU A C 1
ATOM 1802 O O . LEU A 1 237 ? -0.956 13.164 12.859 1 87.12 237 LEU A O 1
ATOM 1806 N N . LYS A 1 238 ? 0.383 14.375 11.531 1 81.38 238 LYS A N 1
ATOM 1807 C CA . LYS A 1 238 ? -0.02 13.672 10.32 1 81.38 238 LYS A CA 1
ATOM 1808 C C . LYS A 1 238 ? 1.195 13.148 9.562 1 81.38 238 LYS A C 1
ATOM 1810 O O . LYS A 1 238 ? 2.125 13.906 9.273 1 81.38 238 LYS A O 1
ATOM 1815 N N . ASN A 1 239 ? 1.093 11.938 9.289 1 83.38 239 ASN A N 1
ATOM 1816 C CA . ASN A 1 239 ? 2.148 11.344 8.477 1 83.38 239 ASN A CA 1
ATOM 1817 C C . ASN A 1 239 ? 1.905 11.562 6.988 1 83.38 239 ASN A C 1
ATOM 1819 O O . ASN A 1 239 ? 0.93 11.062 6.43 1 83.38 239 ASN A O 1
ATOM 1823 N N . VAL A 1 240 ? 2.789 12.297 6.352 1 79.19 240 VAL A N 1
ATOM 1824 C CA . VAL A 1 240 ? 2.562 12.625 4.949 1 79.19 240 VAL A CA 1
ATOM 1825 C C . VAL A 1 240 ? 3.529 11.836 4.066 1 79.19 240 VAL A C 1
ATOM 1827 O O . VAL A 1 240 ? 3.605 12.062 2.859 1 79.19 240 VAL A O 1
ATOM 1830 N N . GLY A 1 241 ? 4.277 10.891 4.691 1 75.62 241 GLY A N 1
ATOM 1831 C CA . GLY A 1 241 ? 5.141 10.008 3.928 1 75.62 241 GLY A CA 1
ATOM 1832 C C . GLY A 1 241 ? 6.605 10.406 3.99 1 75.62 241 GLY A C 1
ATOM 1833 O O . GLY A 1 241 ? 7.484 9.539 4.023 1 75.62 241 GLY A O 1
ATOM 1834 N N . ASN A 1 242 ? 6.922 11.727 3.867 1 76.81 242 ASN A N 1
ATOM 1835 C CA . ASN A 1 242 ? 8.297 12.203 3.975 1 76.81 242 ASN A CA 1
ATOM 1836 C C . ASN A 1 242 ? 8.531 12.969 5.273 1 76.81 242 ASN A C 1
ATOM 1838 O O . ASN A 1 242 ? 9.516 13.688 5.402 1 76.81 242 ASN A O 1
ATOM 1842 N N . GLY A 1 243 ? 7.617 12.758 6.145 1 81.88 243 GLY A N 1
ATOM 1843 C CA . GLY A 1 243 ? 7.641 13.445 7.426 1 81.88 243 GLY A CA 1
ATOM 1844 C C . GLY A 1 243 ? 6.262 13.648 8.023 1 81.88 243 GLY A C 1
ATOM 1845 O O . GLY A 1 243 ? 5.348 12.859 7.77 1 81.88 243 GLY A O 1
ATOM 1846 N N . TYR A 1 244 ? 6.25 14.688 8.922 1 86 244 TYR A N 1
ATOM 1847 C CA . TYR A 1 244 ? 5 14.922 9.633 1 86 244 TYR A CA 1
ATOM 1848 C C . TYR A 1 244 ? 4.543 16.359 9.477 1 86 244 TYR A C 1
ATOM 1850 O O . TYR A 1 244 ? 5.367 17.281 9.406 1 86 244 TYR A O 1
ATOM 1858 N N . VAL A 1 245 ? 3.297 16.469 9.305 1 85.31 245 VAL A N 1
ATOM 1859 C CA . VAL A 1 245 ? 2.674 17.781 9.484 1 85.31 245 VAL A CA 1
ATOM 1860 C C . VAL A 1 245 ? 2.039 17.859 10.875 1 85.31 245 VAL A C 1
ATOM 1862 O O . VAL A 1 245 ? 1.344 16.938 11.305 1 85.31 245 VAL A O 1
ATOM 1865 N N . VAL A 1 246 ? 2.342 18.938 11.57 1 88.88 246 VAL A N 1
ATOM 1866 C CA . VAL A 1 246 ? 1.889 19.078 12.953 1 88.88 246 VAL A CA 1
ATOM 1867 C C . VAL A 1 246 ? 0.795 20.141 13.031 1 88.88 246 VAL A C 1
ATOM 1869 O O . VAL A 1 246 ? 0.977 21.266 12.555 1 88.88 246 VAL A O 1
ATOM 1872 N N . ASP A 1 247 ? -0.311 19.766 13.516 1 86.38 247 ASP A N 1
ATOM 1873 C CA . ASP A 1 247 ? -1.372 20.703 13.898 1 86.38 247 ASP A CA 1
ATOM 1874 C C . ASP A 1 247 ? -1.42 20.875 15.414 1 86.38 247 ASP A C 1
ATOM 1876 O O . ASP A 1 247 ? -1.63 19.906 16.156 1 86.38 247 ASP A O 1
ATOM 1880 N N . MET A 1 248 ? -1.203 22.062 15.844 1 90.38 248 MET A N 1
ATOM 1881 C CA . MET A 1 248 ? -1.194 22.266 17.297 1 90.38 248 MET A CA 1
ATOM 1882 C C . MET A 1 248 ? -2.047 23.469 17.672 1 90.38 248 MET A C 1
ATOM 1884 O O . MET A 1 248 ? -2.256 24.375 16.859 1 90.38 248 MET A O 1
ATOM 1888 N N . ILE A 1 249 ? -2.594 23.391 18.828 1 88.88 249 ILE A N 1
ATOM 1889 C CA . ILE A 1 249 ? -3.334 24.5 19.422 1 88.88 249 ILE A CA 1
ATOM 1890 C C . ILE A 1 249 ? -2.561 25.047 20.625 1 88.88 249 ILE A C 1
ATOM 1892 O O . ILE A 1 249 ? -2.225 24.297 21.547 1 88.88 249 ILE A O 1
ATOM 1896 N N . ILE A 1 250 ? -2.277 26.328 20.547 1 90.19 250 ILE A N 1
ATOM 1897 C CA . ILE A 1 250 ? -1.602 26.953 21.672 1 90.19 250 ILE A CA 1
ATOM 1898 C C . ILE A 1 250 ? -2.551 27.938 22.359 1 90.19 250 ILE A C 1
ATOM 1900 O O . ILE A 1 250 ? -3.461 28.469 21.719 1 90.19 250 ILE A O 1
ATOM 1904 N N . LYS A 1 251 ? -2.248 28.109 23.578 1 89.81 251 LYS A N 1
ATOM 1905 C CA . LYS A 1 251 ? -2.996 29.094 24.344 1 89.81 251 LYS A CA 1
ATOM 1906 C C . LYS A 1 251 ? -2.197 30.375 24.516 1 89.81 251 LYS A C 1
ATOM 1908 O O . LYS A 1 251 ? -1.007 30.344 24.828 1 89.81 251 LYS A O 1
ATOM 1913 N N . VAL A 1 252 ? -2.863 31.469 24.188 1 87.62 252 VAL A N 1
ATOM 1914 C CA . VAL A 1 252 ? -2.229 32.781 24.328 1 87.62 252 VAL A CA 1
ATOM 1915 C C . VAL A 1 252 ? -3.062 33.656 25.266 1 87.62 252 VAL A C 1
ATOM 1917 O O . VAL A 1 252 ? -4.258 33.406 25.453 1 87.62 252 VAL A O 1
ATOM 1920 N N . PRO A 1 253 ? -2.354 34.625 25.891 1 84.56 253 PRO A N 1
ATOM 1921 C CA . PRO A 1 253 ? -3.107 35.531 26.75 1 84.56 253 PRO A CA 1
ATOM 1922 C C . PRO A 1 253 ? -4.246 36.25 26.016 1 84.56 253 PRO A C 1
ATOM 1924 O O . PRO A 1 253 ? -4.09 36.625 24.844 1 84.56 253 PRO A O 1
ATOM 1927 N N . SER A 1 254 ? -5.363 36.344 26.625 1 82 254 SER A N 1
ATOM 1928 C CA . SER A 1 254 ? -6.574 36.906 26.031 1 82 254 SER A CA 1
ATOM 1929 C C . SER A 1 254 ? -6.359 38.344 25.609 1 82 254 SER A C 1
ATOM 1931 O O . SER A 1 254 ? -7.055 38.844 24.719 1 82 254 SER A O 1
ATOM 1933 N N . LYS A 1 255 ? -5.324 38.969 26.219 1 80.19 255 LYS A N 1
ATOM 1934 C CA . LYS A 1 255 ? -5.082 40.406 25.969 1 80.19 255 LYS A CA 1
ATOM 1935 C C . LYS A 1 255 ? -4.309 40.594 24.672 1 80.19 255 LYS A C 1
ATOM 1937 O O . LYS A 1 255 ? -4.215 41.719 24.172 1 80.19 255 LYS A O 1
ATOM 1942 N N . TYR A 1 256 ? -3.871 39.562 24.109 1 84.12 256 TYR A N 1
ATOM 1943 C CA . TYR A 1 256 ? -3.1 39.688 22.875 1 84.12 256 TYR A CA 1
ATOM 1944 C C . TYR A 1 256 ? -3.979 40.188 21.734 1 84.12 256 TYR A C 1
ATOM 1946 O O . TYR A 1 256 ? -5.141 39.781 21.609 1 84.12 256 TYR A O 1
ATOM 1954 N N . THR A 1 257 ? -3.387 41.062 20.938 1 80.62 257 THR A N 1
ATOM 1955 C CA . THR A 1 257 ? -3.994 41.375 19.641 1 80.62 257 THR A CA 1
ATOM 1956 C C . THR A 1 257 ? -3.801 40.188 18.672 1 80.62 257 THR A C 1
ATOM 1958 O O . THR A 1 257 ? -3.021 39.281 18.953 1 80.62 257 THR A O 1
ATOM 1961 N N . ILE A 1 258 ? -4.492 40.156 17.656 1 83.12 258 ILE A N 1
ATOM 1962 C CA . ILE A 1 258 ? -4.355 39.125 16.641 1 83.12 258 ILE A CA 1
ATOM 1963 C C . ILE A 1 258 ? -2.924 39.094 16.109 1 83.12 258 ILE A C 1
ATOM 1965 O O . ILE A 1 258 ? -2.391 38.062 15.766 1 83.12 258 ILE A O 1
ATOM 1969 N N . GLY A 1 259 ? -2.344 40.344 16.078 1 81.75 259 GLY A N 1
ATOM 1970 C CA . GLY A 1 259 ? -0.965 40.438 15.633 1 81.75 259 GLY A CA 1
ATOM 1971 C C . GLY A 1 259 ? 0.019 39.75 16.562 1 81.75 259 GLY A C 1
ATOM 1972 O O . GLY A 1 259 ? 0.909 39.031 16.125 1 81.75 259 GLY A O 1
ATOM 1973 N N . GLU A 1 260 ? -0.113 40.062 17.812 1 83.31 260 GLU A N 1
ATOM 1974 C CA . GLU A 1 260 ? 0.751 39.469 18.828 1 83.31 260 GLU A CA 1
ATOM 1975 C C . GLU A 1 260 ? 0.579 37.938 18.859 1 83.31 260 GLU A C 1
ATOM 1977 O O . GLU A 1 260 ? 1.559 37.188 18.969 1 83.31 260 GLU A O 1
ATOM 1982 N N . ALA A 1 261 ? -0.616 37.531 18.781 1 85.56 261 ALA A N 1
ATOM 1983 C CA . ALA A 1 261 ? -0.913 36.094 18.781 1 85.56 261 ALA A CA 1
ATOM 1984 C C . ALA A 1 261 ? -0.312 35.438 17.547 1 85.56 261 ALA A C 1
ATOM 1986 O O . ALA A 1 261 ? 0.207 34.312 17.641 1 85.56 261 ALA A O 1
ATOM 1987 N N . HIS A 1 262 ? -0.488 36.062 16.438 1 85.19 262 HIS A N 1
ATOM 1988 C CA . HIS A 1 262 ? 0.068 35.531 15.195 1 85.19 262 HIS A CA 1
ATOM 1989 C C . HIS A 1 262 ? 1.585 35.406 15.281 1 85.19 262 HIS A C 1
ATOM 1991 O O . HIS A 1 262 ? 2.162 34.438 14.781 1 85.19 262 HIS A O 1
ATOM 1997 N N . ASP A 1 263 ? 2.174 36.406 15.844 1 87.5 263 ASP A N 1
ATOM 1998 C CA . ASP A 1 263 ? 3.623 36.375 16.016 1 87.5 263 ASP A CA 1
ATOM 1999 C C . ASP A 1 263 ? 4.039 35.219 16.906 1 87.5 263 ASP A C 1
ATOM 2001 O O . ASP A 1 263 ? 5.051 34.562 16.641 1 87.5 263 ASP A O 1
ATOM 2005 N N . ALA A 1 264 ? 3.318 35.031 17.938 1 87.75 264 ALA A N 1
ATOM 2006 C CA . ALA A 1 264 ? 3.594 33.906 18.828 1 87.75 264 ALA A CA 1
ATOM 2007 C C . ALA A 1 264 ? 3.475 32.594 18.062 1 87.75 264 ALA A C 1
ATOM 2009 O O . ALA A 1 264 ? 4.316 31.688 18.219 1 87.75 264 ALA A O 1
ATOM 2010 N N . ALA A 1 265 ? 2.443 32.406 17.297 1 89.31 265 ALA A N 1
ATOM 2011 C CA . ALA A 1 265 ? 2.225 31.219 16.5 1 89.31 265 ALA A CA 1
ATOM 2012 C C . ALA A 1 265 ? 3.363 31 15.508 1 89.31 265 ALA A C 1
ATOM 2014 O O . ALA A 1 265 ? 3.848 29.875 15.336 1 89.31 265 ALA A O 1
ATOM 2015 N N . SER A 1 266 ? 3.766 32.062 14.859 1 89.31 266 SER A N 1
ATOM 2016 C CA . SER A 1 266 ? 4.844 32 13.883 1 89.31 266 SER A CA 1
ATOM 2017 C C . SER A 1 266 ? 6.152 31.562 14.531 1 89.31 266 SER A C 1
ATOM 2019 O O . SER A 1 266 ? 6.926 30.812 13.93 1 89.31 266 SER A O 1
ATOM 2021 N N . THR A 1 267 ? 6.34 32.125 15.68 1 92 267 THR A N 1
ATOM 2022 C CA . THR A 1 267 ? 7.539 31.734 16.422 1 92 267 THR A CA 1
ATOM 2023 C C .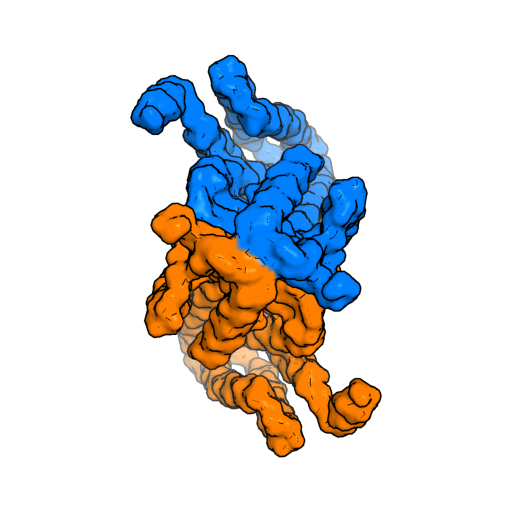 THR A 1 267 ? 7.531 30.25 16.75 1 92 267 THR A C 1
ATOM 2025 O O . THR A 1 267 ? 8.547 29.562 16.578 1 92 267 THR A O 1
ATOM 2028 N N . VAL A 1 268 ? 6.406 29.766 17.172 1 93.44 268 VAL A N 1
ATOM 2029 C CA . VAL A 1 268 ? 6.273 28.359 17.5 1 93.44 268 VAL A CA 1
ATOM 2030 C C . VAL A 1 268 ? 6.48 27.516 16.25 1 93.44 268 VAL A C 1
ATOM 2032 O O . VAL A 1 268 ? 7.184 26.5 16.281 1 93.44 268 VAL A O 1
ATOM 2035 N N . GLU A 1 269 ? 5.852 27.859 15.164 1 93 269 GLU A N 1
ATOM 2036 C CA . GLU A 1 269 ? 5.957 27.125 13.898 1 93 269 GLU A CA 1
ATOM 2037 C C . GLU A 1 269 ? 7.414 26.984 13.461 1 93 269 GLU A C 1
ATOM 2039 O O . GLU A 1 269 ? 7.875 25.891 13.156 1 93 269 GLU A O 1
ATOM 2044 N N . SER A 1 270 ? 8.102 28.141 13.469 1 92.75 270 SER A N 1
ATOM 2045 C CA . SER A 1 270 ? 9.492 28.156 13.023 1 92.75 270 SER A CA 1
ATOM 2046 C C . SER A 1 270 ? 10.383 27.359 13.977 1 92.75 270 SER A C 1
ATOM 2048 O O . SER A 1 270 ? 11.297 26.656 13.547 1 92.75 270 SER A O 1
ATOM 2050 N N . SER A 1 271 ? 10.141 27.531 15.242 1 94.31 271 SER A N 1
ATOM 2051 C CA . SER A 1 271 ? 10.953 26.844 16.25 1 94.31 271 SER A CA 1
ATOM 2052 C C . SER A 1 271 ? 10.789 25.328 16.156 1 94.31 271 SER A C 1
ATOM 2054 O O . SER A 1 271 ? 11.781 24.594 16.234 1 94.31 271 SER A O 1
ATOM 2056 N N . VAL A 1 272 ? 9.578 24.859 16.016 1 94.38 272 VAL A N 1
ATOM 2057 C CA . VAL A 1 272 ? 9.297 23.438 15.945 1 94.38 272 VAL A CA 1
ATOM 2058 C C . VAL A 1 272 ? 9.914 22.844 14.672 1 94.38 272 VAL A C 1
ATOM 2060 O O . VAL A 1 272 ? 10.523 21.781 14.711 1 94.38 272 VAL A O 1
ATOM 2063 N N . LYS A 1 273 ? 9.758 23.516 13.586 1 91.88 273 LYS A N 1
ATOM 2064 C CA . LYS A 1 273 ? 10.32 23.047 12.32 1 91.88 273 LYS A CA 1
ATOM 2065 C C . LYS A 1 273 ? 11.836 22.938 12.398 1 91.88 273 LYS A C 1
ATOM 2067 O O . LYS A 1 273 ? 12.422 22.016 11.812 1 91.88 273 LYS A O 1
ATOM 2072 N N . ARG A 1 274 ? 12.438 23.891 13.062 1 92.31 274 ARG A N 1
ATOM 2073 C CA . ARG A 1 274 ? 13.891 23.906 13.188 1 92.31 274 ARG A CA 1
ATOM 2074 C C . ARG A 1 274 ? 14.367 22.797 14.117 1 92.31 274 ARG A C 1
ATOM 2076 O O . ARG A 1 274 ? 15.391 22.156 13.859 1 92.31 274 ARG A O 1
ATOM 2083 N N . ARG A 1 275 ? 13.695 22.562 15.109 1 93.31 275 ARG A N 1
ATOM 2084 C CA . ARG A 1 275 ? 14.109 21.609 16.141 1 93.31 275 ARG A CA 1
ATOM 2085 C C . ARG A 1 275 ? 13.891 20.172 15.688 1 93.31 275 ARG A C 1
ATOM 2087 O O . ARG A 1 275 ? 14.648 19.281 16.062 1 93.31 275 ARG A O 1
ATOM 2094 N N . PHE A 1 276 ? 12.812 20 14.977 1 93.25 276 PHE A N 1
ATOM 2095 C CA . PHE A 1 276 ? 12.445 18.641 14.57 1 93.25 276 PHE A CA 1
ATOM 2096 C C . PHE A 1 276 ? 12.508 18.5 13.055 1 93.25 276 PHE A C 1
ATOM 2098 O O . PHE A 1 276 ? 11.516 18.734 12.359 1 93.25 276 PHE A O 1
ATOM 2105 N N . PRO A 1 277 ? 13.516 17.984 12.5 1 88.44 277 PRO A N 1
ATOM 2106 C CA . PRO A 1 277 ? 13.727 17.891 11.055 1 88.44 277 PRO A CA 1
ATOM 2107 C C . PRO A 1 277 ? 12.68 17.031 10.359 1 88.44 277 PRO A C 1
ATOM 2109 O O . PRO A 1 277 ? 12.453 17.172 9.148 1 88.44 277 PRO A O 1
ATOM 2112 N N . SER A 1 278 ? 12.023 16.172 11.055 1 86.5 278 SER A N 1
ATOM 2113 C CA . SER A 1 278 ? 11.016 15.289 10.469 1 86.5 278 SER A CA 1
ATOM 2114 C C . SER A 1 278 ? 9.703 16.031 10.234 1 86.5 278 SER A C 1
ATOM 2116 O O . SER A 1 278 ? 8.82 15.523 9.539 1 86.5 278 SER A O 1
ATOM 2118 N N . VAL A 1 279 ? 9.625 17.219 10.82 1 88.56 279 VAL A N 1
ATOM 2119 C CA . VAL A 1 279 ? 8.406 18 10.656 1 88.56 279 VAL A CA 1
ATOM 2120 C C . VAL A 1 279 ? 8.5 18.844 9.375 1 88.56 279 VAL A C 1
ATOM 2122 O O . VAL A 1 279 ? 9.414 19.656 9.219 1 88.56 279 VAL A O 1
ATOM 2125 N N . ARG A 1 280 ? 7.574 18.594 8.484 1 83.62 280 ARG A N 1
ATOM 2126 C CA . ARG A 1 280 ? 7.582 19.266 7.188 1 83.62 280 ARG A CA 1
ATOM 2127 C C . ARG A 1 280 ? 6.727 20.516 7.211 1 83.62 280 ARG A C 1
ATOM 2129 O O . ARG A 1 280 ? 6.91 21.422 6.387 1 83.62 280 ARG A O 1
ATOM 2136 N N . GLY A 1 281 ? 5.75 20.531 8.062 1 84.69 281 GLY A N 1
ATOM 2137 C CA . GLY A 1 281 ? 4.852 21.656 8.211 1 84.69 281 GLY A CA 1
ATOM 2138 C C . GLY A 1 281 ? 4.227 21.75 9.594 1 84.69 281 GLY A C 1
ATOM 2139 O O . GLY A 1 281 ? 4.023 20.734 10.258 1 84.69 281 GLY A O 1
ATOM 2140 N N . VAL A 1 282 ? 4.047 22.969 10.062 1 88.81 282 VAL A N 1
ATOM 2141 C CA . VAL A 1 282 ? 3.4 23.203 11.352 1 88.81 282 VAL A CA 1
ATOM 2142 C C . VAL A 1 282 ? 2.268 24.219 11.18 1 88.81 282 VAL A C 1
ATOM 2144 O O . VAL A 1 282 ? 2.449 25.266 10.547 1 88.81 282 VAL A O 1
ATOM 2147 N N . VAL A 1 283 ? 1.156 23.812 11.562 1 83.69 283 VAL A N 1
ATOM 2148 C CA . VAL A 1 283 ? 0.016 24.719 11.617 1 83.69 283 VAL A CA 1
ATOM 2149 C C . VAL A 1 283 ? -0.375 24.969 13.078 1 83.69 283 VAL A C 1
ATOM 2151 O O . VAL A 1 283 ? -0.645 24.016 13.82 1 83.69 283 VAL A O 1
ATOM 2154 N N . VAL A 1 284 ? -0.351 26.203 13.484 1 88.81 284 VAL A N 1
ATOM 2155 C CA . VAL A 1 284 ? -0.626 26.547 14.875 1 88.81 284 VAL A CA 1
ATOM 2156 C C . VAL A 1 284 ? -1.942 27.312 14.977 1 88.81 284 VAL A C 1
ATOM 2158 O O . VAL A 1 284 ? -2.111 28.344 14.328 1 88.81 284 VAL A O 1
ATOM 2161 N N . HIS A 1 285 ? -2.812 26.75 15.625 1 84.5 285 HIS A N 1
ATOM 2162 C CA . HIS A 1 285 ? -4.051 27.438 15.984 1 84.5 285 HIS A CA 1
ATOM 2163 C C . HIS A 1 285 ? -3.93 28.109 17.344 1 84.5 285 HIS A C 1
ATOM 2165 O O . HIS A 1 285 ? -3.357 27.547 18.281 1 84.5 285 HIS A O 1
ATOM 2171 N N . MET A 1 286 ? -4.457 29.297 17.438 1 85.62 286 MET A N 1
ATOM 2172 C CA . MET A 1 286 ? -4.355 30.062 18.672 1 85.62 286 MET A CA 1
ATOM 2173 C C . MET A 1 286 ? -5.703 30.141 19.375 1 85.62 286 MET A C 1
ATOM 2175 O O . MET A 1 286 ? -6.734 30.359 18.734 1 85.62 286 MET A O 1
ATOM 2179 N N . GLU A 1 287 ? -5.707 29.828 20.594 1 83.38 287 GLU A N 1
ATOM 2180 C CA . GLU A 1 287 ? -6.879 29.984 21.453 1 83.38 287 GLU A CA 1
ATOM 2181 C C . GLU A 1 287 ? -6.559 30.844 22.672 1 83.38 287 GLU A C 1
ATOM 2183 O O . GLU A 1 287 ? -5.434 30.828 23.172 1 83.38 287 GLU A O 1
ATOM 2188 N N . PRO A 1 288 ? -7.574 31.703 23.047 1 84.44 288 PRO A N 1
ATOM 2189 C CA . PRO A 1 288 ? -7.332 32.469 24.266 1 84.44 288 PRO A CA 1
ATOM 2190 C C . PRO A 1 288 ? -7.246 31.594 25.516 1 84.44 288 PRO A C 1
ATOM 2192 O O . PRO A 1 288 ? -7.941 30.594 25.609 1 84.44 288 PRO A O 1
ATOM 2195 N N . ASP A 1 289 ? -6.277 31.875 26.328 1 79.94 289 ASP A N 1
ATOM 2196 C CA . ASP A 1 289 ? -6.176 31.188 27.609 1 79.94 289 ASP A CA 1
ATOM 2197 C C . ASP A 1 289 ? -7.336 31.562 28.531 1 79.94 289 ASP A C 1
ATOM 2199 O O . ASP A 1 289 ? -7.633 32.75 28.703 1 79.94 289 ASP A O 1
ATOM 2203 N N . GLN A 1 290 ? -8.523 30.891 28.625 1 62.88 290 GLN A N 1
ATOM 2204 C CA . GLN A 1 290 ? -9.641 31.266 29.484 1 62.88 290 GLN A CA 1
ATOM 2205 C C . GLN A 1 290 ? -9.172 31.609 30.891 1 62.88 290 GLN A C 1
ATOM 2207 O O . GLN A 1 290 ? -9.93 32.188 31.672 1 62.88 290 GLN A O 1
ATOM 2212 N N . ALA A 1 291 ? -8.211 31.125 31.531 1 50.69 291 ALA A N 1
ATOM 2213 C CA . ALA A 1 291 ? -7.91 31.469 32.906 1 50.69 291 ALA A CA 1
ATOM 2214 C C . ALA A 1 291 ? -7.527 32.938 33.062 1 50.69 291 ALA A C 1
ATOM 2216 O O . ALA A 1 291 ? -7.402 33.438 34.156 1 50.69 291 ALA A O 1
ATOM 2217 N N . ALA A 1 292 ? -6.957 33.781 32.156 1 40.09 292 ALA A N 1
ATOM 2218 C CA . ALA A 1 292 ? -6.664 35.094 32.719 1 40.09 292 ALA A CA 1
ATOM 2219 C C . ALA A 1 292 ? -7.898 36 32.656 1 40.09 292 ALA A C 1
ATOM 2221 O O . ALA A 1 292 ? -8.703 35.906 31.734 1 40.09 292 ALA A O 1
ATOM 2222 N N . MET B 1 1 ? -23.906 10.516 32.219 1 25.31 1 MET B N 1
ATOM 2223 C CA . MET B 1 1 ? -23 10.227 31.125 1 25.31 1 MET B CA 1
ATOM 2224 C C . MET B 1 1 ? -22.766 8.727 31 1 25.31 1 MET B C 1
ATOM 2226 O O . MET B 1 1 ? -22.047 8.281 30.094 1 25.31 1 MET B O 1
ATOM 2230 N N . GLY B 1 2 ? -22.938 8.07 32.094 1 31.75 2 GLY B N 1
ATOM 2231 C CA . GLY B 1 2 ? -23.016 6.688 32.562 1 31.75 2 GLY B CA 1
ATOM 2232 C C . GLY B 1 2 ? -24.047 5.871 31.812 1 31.75 2 GLY B C 1
ATOM 2233 O O . GLY B 1 2 ? -24 4.641 31.797 1 31.75 2 GLY B O 1
ATOM 2234 N N . SER B 1 3 ? -25.172 6.562 31.625 1 34.12 3 SER B N 1
ATOM 2235 C CA . SER B 1 3 ? -26.422 5.91 31.266 1 34.12 3 SER B CA 1
ATOM 2236 C C . SER B 1 3 ? -26.422 5.477 29.797 1 34.12 3 SER B C 1
ATOM 2238 O O . SER B 1 3 ? -27.297 4.73 29.359 1 34.12 3 SER B O 1
ATOM 2240 N N . ASN B 1 4 ? -25.672 6.324 28.938 1 30.77 4 ASN B N 1
ATOM 2241 C CA . ASN B 1 4 ? -25.844 6.004 27.531 1 30.77 4 ASN B CA 1
ATOM 2242 C C . ASN B 1 4 ? -25.109 4.73 27.141 1 30.77 4 ASN B C 1
ATOM 2244 O O . ASN B 1 4 ? -25.141 4.316 25.984 1 30.77 4 ASN B O 1
ATOM 2248 N N . LYS B 1 5 ? -24.078 4.297 27.922 1 35.16 5 LYS B N 1
ATOM 2249 C CA . LYS B 1 5 ? -23.344 3.041 27.844 1 35.16 5 LYS B CA 1
ATOM 2250 C C . LYS B 1 5 ? -24.266 1.843 28.047 1 35.16 5 LYS B C 1
ATOM 2252 O O . LYS B 1 5 ? -23.938 0.725 27.641 1 35.16 5 LYS B O 1
ATOM 2257 N N . ASP B 1 6 ? -25.234 1.954 29 1 36.66 6 ASP B N 1
ATOM 2258 C CA . ASP B 1 6 ? -26.125 0.902 29.5 1 36.66 6 ASP B CA 1
ATOM 2259 C C . ASP B 1 6 ? -27.125 0.478 28.438 1 36.66 6 ASP B C 1
ATOM 2261 O O . ASP B 1 6 ? -27.734 -0.593 28.531 1 36.66 6 ASP B O 1
ATOM 2265 N N . ARG B 1 7 ? -27.75 1.463 27.719 1 35.91 7 ARG B N 1
ATOM 2266 C CA . ARG B 1 7 ? -28.75 1.196 26.703 1 35.91 7 ARG B CA 1
ATOM 2267 C C . ARG B 1 7 ? -28.141 0.496 25.484 1 35.91 7 ARG B C 1
ATOM 2269 O O . ARG B 1 7 ? -28.859 0.073 24.578 1 35.91 7 ARG B O 1
ATOM 2276 N N . ALA B 1 8 ? -26.828 0.686 25.203 1 38.22 8 ALA B N 1
ATOM 2277 C CA . ALA B 1 8 ? -26.078 0.07 24.109 1 38.22 8 ALA B CA 1
ATOM 2278 C C . ALA B 1 8 ? -25.906 -1.428 24.344 1 38.22 8 ALA B C 1
ATOM 2280 O O . ALA B 1 8 ? -25.359 -2.135 23.484 1 38.22 8 ALA B O 1
ATOM 2281 N N . SER B 1 9 ? -25.984 -2 25.469 1 41.09 9 SER B N 1
ATOM 2282 C CA . SER B 1 9 ? -25.766 -3.363 25.938 1 41.09 9 SER B CA 1
ATOM 2283 C C . SER B 1 9 ? -26.828 -4.316 25.391 1 41.09 9 SER B C 1
ATOM 2285 O O . SER B 1 9 ? -26.547 -5.504 25.188 1 41.09 9 SER B O 1
ATOM 2287 N N . ARG B 1 10 ? -28.172 -4.008 25.594 1 40.19 10 ARG B N 1
ATOM 2288 C CA . ARG B 1 10 ? -29.234 -4.988 25.391 1 40.19 10 ARG B CA 1
ATOM 2289 C C . ARG B 1 10 ? -29.547 -5.164 23.906 1 40.19 10 ARG B C 1
ATOM 2291 O O . ARG B 1 10 ? -30.312 -6.062 23.531 1 40.19 10 ARG B O 1
ATOM 2298 N N . VAL B 1 11 ? -29.578 -4 23.094 1 48.28 11 VAL B N 1
ATOM 2299 C CA . VAL B 1 11 ? -29.938 -4.035 21.672 1 48.28 11 VAL B CA 1
ATOM 2300 C C . VAL B 1 11 ? -28.75 -4.559 20.859 1 48.28 11 VAL B C 1
ATOM 2302 O O . VAL B 1 11 ? -27.594 -4.238 21.156 1 48.28 11 VAL B O 1
ATOM 2305 N N . GLY B 1 12 ? -28.766 -5.695 20.203 1 61.81 12 GLY B N 1
ATOM 2306 C CA . GLY B 1 12 ? -27.75 -6.422 19.469 1 61.81 12 GLY B CA 1
ATOM 2307 C C . GLY B 1 12 ? -26.734 -5.512 18.797 1 61.81 12 GLY B C 1
ATOM 2308 O O . GLY B 1 12 ? -27.062 -4.387 18.406 1 61.81 12 GLY B O 1
ATOM 2309 N N . ASP B 1 13 ? -25.547 -5.562 19.219 1 78.81 13 ASP B N 1
ATOM 2310 C CA . ASP B 1 13 ? -24.391 -4.816 18.734 1 78.81 13 ASP B CA 1
ATOM 2311 C C . ASP B 1 13 ? -24.234 -4.977 17.234 1 78.81 13 ASP B C 1
ATOM 2313 O O . ASP B 1 13 ? -23.969 -6.078 16.734 1 78.81 13 ASP B O 1
ATOM 2317 N N . PRO B 1 14 ? -24.766 -3.855 16.516 1 83.5 14 PRO B N 1
ATOM 2318 C CA . PRO B 1 14 ? -24.609 -3.932 15.062 1 83.5 14 PRO B CA 1
ATOM 2319 C C . PRO B 1 14 ? -23.25 -4.469 14.641 1 83.5 14 PRO B C 1
ATOM 2321 O O . PRO B 1 14 ? -23.125 -5.148 13.617 1 83.5 14 PRO B O 1
ATOM 2324 N N . SER B 1 15 ? -22.312 -4.238 15.5 1 85 15 SER B N 1
ATOM 2325 C CA . SER B 1 15 ? -20.969 -4.723 15.18 1 85 15 SER B CA 1
ATOM 2326 C C . SER B 1 15 ? -20.922 -6.246 15.203 1 85 15 SER B C 1
ATOM 2328 O O . SER B 1 15 ? -20.281 -6.863 14.344 1 85 15 SER B O 1
ATOM 2330 N N . LYS B 1 16 ? -21.531 -6.754 16.156 1 89.38 16 LYS B N 1
ATOM 2331 C CA . LYS B 1 16 ? -21.562 -8.211 16.25 1 89.38 16 LYS B CA 1
ATOM 2332 C C . LYS B 1 16 ? -22.344 -8.828 15.094 1 89.38 16 LYS B C 1
ATOM 2334 O O . LYS B 1 16 ? -21.984 -9.898 14.602 1 89.38 16 LYS B O 1
ATOM 2339 N N . ILE B 1 17 ? -23.406 -8.18 14.766 1 92.25 17 ILE B N 1
ATOM 2340 C CA . ILE B 1 17 ? -24.219 -8.633 13.648 1 92.25 17 ILE B CA 1
ATOM 2341 C C . ILE B 1 17 ? -23.406 -8.602 12.359 1 92.25 17 ILE B C 1
ATOM 2343 O O . ILE B 1 17 ? -23.422 -9.555 11.586 1 92.25 17 ILE B O 1
ATOM 2347 N N . ILE B 1 18 ? -22.656 -7.57 12.18 1 91.19 18 ILE B N 1
ATOM 2348 C CA . ILE B 1 18 ? -21.828 -7.414 10.992 1 91.19 18 ILE B CA 1
ATOM 2349 C C . ILE B 1 18 ? -20.734 -8.477 10.984 1 91.19 18 ILE B C 1
ATOM 2351 O O . ILE B 1 18 ? -20.422 -9.062 9.945 1 91.19 18 ILE B O 1
ATOM 2355 N N . MET B 1 19 ? -20.188 -8.734 12.062 1 91.94 19 MET B N 1
ATOM 2356 C CA . MET B 1 19 ? -19.156 -9.758 12.172 1 91.94 19 MET B CA 1
ATOM 2357 C C . MET B 1 19 ? -19.719 -11.133 11.797 1 91.94 19 MET B C 1
ATOM 2359 O O . MET B 1 19 ? -19.078 -11.891 11.07 1 91.94 19 MET B O 1
ATOM 2363 N N . ASN B 1 20 ? -20.859 -11.43 12.375 1 94.38 20 ASN B N 1
ATOM 2364 C CA . ASN B 1 20 ? -21.484 -12.703 12.055 1 94.38 20 ASN B CA 1
ATOM 2365 C C . ASN B 1 20 ? -21.797 -12.82 10.562 1 94.38 20 ASN B C 1
ATOM 2367 O O . ASN B 1 20 ? -21.625 -13.891 9.969 1 94.38 20 ASN B O 1
ATOM 2371 N N . ALA B 1 21 ? -22.312 -11.75 10.008 1 95.31 21 ALA B N 1
ATOM 2372 C CA . ALA B 1 21 ? -22.562 -11.719 8.562 1 95.31 21 ALA B CA 1
ATOM 2373 C C . ALA B 1 21 ? -21.266 -11.953 7.781 1 95.31 21 ALA B C 1
ATOM 2375 O O . ALA B 1 21 ? -21.281 -12.617 6.742 1 95.31 21 ALA B O 1
ATOM 2376 N N . ALA B 1 22 ? -20.156 -11.422 8.273 1 93.88 22 ALA B N 1
ATOM 2377 C CA . ALA B 1 22 ? -18.844 -11.617 7.648 1 93.88 22 ALA B CA 1
ATOM 2378 C C . ALA B 1 22 ? -18.438 -13.086 7.676 1 93.88 22 ALA B C 1
ATOM 2380 O O . ALA B 1 22 ? -17.938 -13.617 6.684 1 93.88 22 ALA B O 1
ATOM 2381 N N . TYR B 1 23 ? -18.703 -13.664 8.766 1 95.12 23 TYR B N 1
ATOM 2382 C CA . TYR B 1 23 ? -18.359 -15.078 8.898 1 95.12 23 TYR B CA 1
ATOM 2383 C C . TYR B 1 23 ? -19.188 -15.93 7.945 1 95.12 23 TYR B C 1
ATOM 2385 O O . TYR B 1 23 ? -18.688 -16.906 7.375 1 95.12 23 TYR B O 1
ATOM 2393 N N . LEU B 1 24 ? -20.438 -15.602 7.859 1 96 24 LEU B N 1
ATOM 2394 C CA . LEU B 1 24 ? -21.281 -16.328 6.926 1 96 24 LEU B CA 1
ATOM 2395 C C . LEU B 1 24 ? -20.797 -16.172 5.496 1 96 24 LEU B C 1
ATOM 2397 O O . LEU B 1 24 ? -20.734 -17.141 4.742 1 96 24 LEU B O 1
ATOM 2401 N N . ALA B 1 25 ? -20.422 -14.969 5.164 1 96 25 ALA B N 1
ATOM 2402 C CA . ALA B 1 25 ? -19.891 -14.719 3.828 1 96 25 ALA B CA 1
ATOM 2403 C C . ALA B 1 25 ? -18.578 -15.461 3.613 1 96 25 ALA B C 1
ATOM 2405 O O . ALA B 1 25 ? -18.344 -16.031 2.543 1 96 25 ALA B O 1
ATOM 2406 N N . LEU B 1 26 ? -17.75 -15.461 4.57 1 95.31 26 LEU B N 1
ATOM 2407 C CA . LEU B 1 26 ? -16.469 -16.156 4.492 1 95.31 26 LEU B CA 1
ATOM 2408 C C . LEU B 1 26 ? -16.672 -17.656 4.324 1 95.31 26 LEU B C 1
ATOM 2410 O O . LEU B 1 26 ? -15.93 -18.297 3.58 1 95.31 26 LEU B O 1
ATOM 2414 N N . SER B 1 27 ? -17.594 -18.172 5.07 1 96.62 27 SER B N 1
ATOM 2415 C CA . SER B 1 27 ? -17.891 -19.594 4.945 1 96.62 27 SER B CA 1
ATOM 2416 C C . SER B 1 27 ? -18.312 -19.953 3.523 1 96.62 27 SER B C 1
ATOM 2418 O O . SER B 1 27 ? -17.875 -20.953 2.969 1 96.62 27 SER B O 1
ATOM 2420 N N . VAL B 1 28 ? -19.203 -19.156 2.986 1 96.69 28 VAL B N 1
ATOM 2421 C CA . VAL B 1 28 ? -19.641 -19.375 1.615 1 96.69 28 VAL B CA 1
ATOM 2422 C C . VAL B 1 28 ? -18.453 -19.344 0.667 1 96.69 28 VAL B C 1
ATOM 2424 O O . VAL B 1 28 ? -18.297 -20.219 -0.183 1 96.69 28 VAL B O 1
ATOM 2427 N N . SER B 1 29 ? -17.594 -18.344 0.823 1 95.81 29 SER B N 1
ATOM 2428 C CA . SER B 1 29 ? -16.422 -18.188 -0.023 1 95.81 29 SER B CA 1
ATOM 2429 C C . SER B 1 29 ? -15.508 -19.406 0.06 1 95.81 29 SER B C 1
ATOM 2431 O O . SER B 1 29 ? -15.07 -19.938 -0.965 1 95.81 29 SER B O 1
ATOM 2433 N N . ILE B 1 30 ? -15.312 -19.891 1.193 1 95.19 30 ILE B N 1
ATOM 2434 C CA . ILE B 1 30 ? -14.422 -21.016 1.417 1 95.19 30 ILE B CA 1
ATOM 2435 C C . ILE B 1 30 ? -15.016 -22.266 0.778 1 95.19 30 ILE B C 1
ATOM 2437 O O . ILE B 1 30 ? -14.305 -23.031 0.109 1 95.19 30 ILE B O 1
ATOM 2441 N N . ILE B 1 31 ? -16.281 -22.484 1.007 1 95.94 31 ILE B N 1
ATOM 2442 C CA . ILE B 1 31 ? -16.953 -23.656 0.452 1 95.94 31 ILE B CA 1
ATOM 2443 C C . ILE B 1 31 ? -16.875 -23.609 -1.072 1 95.94 31 ILE B C 1
ATOM 2445 O O . ILE B 1 31 ? -16.547 -24.609 -1.712 1 95.94 31 ILE B O 1
ATOM 2449 N N . GLU B 1 32 ? -17.156 -22.484 -1.614 1 96.88 32 GLU B N 1
ATOM 2450 C CA . GLU B 1 32 ? -17.156 -22.344 -3.068 1 96.88 32 GLU B CA 1
ATOM 2451 C C . GLU B 1 32 ? -15.75 -22.516 -3.641 1 96.88 32 GLU B C 1
ATOM 2453 O O . GLU B 1 32 ? -15.555 -23.234 -4.625 1 96.88 32 GLU B O 1
ATOM 2458 N N . MET B 1 33 ? -14.797 -21.938 -3.027 1 94.25 33 MET B N 1
ATOM 2459 C CA . MET B 1 33 ? -13.422 -22.031 -3.506 1 94.25 33 MET B CA 1
ATOM 2460 C C . MET B 1 33 ? -12.906 -23.453 -3.379 1 94.25 33 MET B C 1
ATOM 2462 O O . MET B 1 33 ? -12.281 -23.984 -4.305 1 94.25 33 MET B O 1
ATOM 2466 N N . ALA B 1 34 ? -13.188 -24.078 -2.277 1 94.81 34 ALA B N 1
ATOM 2467 C CA . ALA B 1 34 ? -12.742 -25.453 -2.047 1 94.81 34 ALA B CA 1
ATOM 2468 C C . ALA B 1 34 ? -13.391 -26.406 -3.033 1 94.81 34 ALA B C 1
ATOM 2470 O O . ALA B 1 34 ? -12.719 -27.266 -3.609 1 94.81 34 ALA B O 1
ATOM 2471 N N . THR B 1 35 ? -14.695 -26.266 -3.201 1 95.06 35 THR B N 1
ATOM 2472 C CA . THR B 1 35 ? -15.422 -27.141 -4.117 1 95.06 35 THR B CA 1
ATOM 2473 C C . THR B 1 35 ? -15.008 -26.859 -5.562 1 95.06 35 THR B C 1
ATOM 2475 O O . THR B 1 35 ? -14.836 -27.797 -6.348 1 95.06 35 THR B O 1
ATOM 2478 N N . GLY B 1 36 ? -14.898 -25.609 -5.914 1 94.88 36 GLY B N 1
ATOM 2479 C CA . GLY B 1 36 ? -14.469 -25.25 -7.258 1 94.88 36 GLY B CA 1
ATOM 2480 C C . GLY B 1 36 ? -13.109 -25.812 -7.621 1 94.88 36 GLY B C 1
ATOM 2481 O O . GLY B 1 36 ? -12.945 -26.422 -8.68 1 94.88 36 GLY B O 1
ATOM 2482 N N . LEU B 1 37 ? -12.148 -25.703 -6.734 1 92.31 37 LEU B N 1
ATOM 2483 C CA . LEU B 1 37 ? -10.789 -26.203 -6.957 1 92.31 37 LEU B CA 1
ATOM 2484 C C . LEU B 1 37 ? -10.758 -27.734 -6.922 1 92.31 37 LEU B C 1
ATOM 2486 O O . LEU B 1 37 ? -10.047 -28.359 -7.703 1 92.31 37 LEU B O 1
ATOM 2490 N N . GLY B 1 38 ? -11.492 -28.328 -6 1 93.31 38 GLY B N 1
ATOM 2491 C CA . GLY B 1 38 ? -11.5 -29.781 -5.82 1 93.31 38 GLY B CA 1
ATOM 2492 C C . GLY B 1 38 ? -12.211 -30.516 -6.938 1 93.31 38 GLY B C 1
ATOM 2493 O O . GLY B 1 38 ? -11.781 -31.594 -7.355 1 93.31 38 GLY B O 1
ATOM 2494 N N . LEU B 1 39 ? -13.297 -29.891 -7.434 1 93.62 39 LEU B N 1
ATOM 2495 C CA . LEU B 1 39 ? -14.133 -30.578 -8.414 1 93.62 39 LEU B CA 1
ATOM 2496 C C . LEU B 1 39 ? -13.914 -30 -9.812 1 93.62 39 LEU B C 1
ATOM 2498 O O . LEU B 1 39 ? -14.469 -30.5 -10.789 1 93.62 39 LEU B O 1
ATOM 2502 N N . GLY B 1 40 ? -13.07 -29 -9.891 1 92.81 40 GLY B N 1
ATOM 2503 C CA . GLY B 1 40 ? -12.789 -28.391 -11.18 1 92.81 40 GLY B CA 1
ATOM 2504 C C . GLY B 1 40 ? -13.961 -27.609 -11.742 1 92.81 40 GLY B C 1
ATOM 2505 O O . GLY B 1 40 ? -14.281 -27.719 -12.922 1 92.81 40 GLY B O 1
ATOM 2506 N N . ILE B 1 41 ? -14.727 -26.938 -10.93 1 95.56 41 ILE B N 1
ATOM 2507 C CA . ILE B 1 41 ? -15.844 -26.094 -11.344 1 95.56 41 ILE B CA 1
ATOM 2508 C C . ILE B 1 41 ? -15.445 -24.625 -11.281 1 95.56 41 ILE B C 1
ATOM 2510 O O . ILE B 1 41 ? -15.594 -23.984 -10.242 1 95.56 41 ILE B O 1
ATOM 2514 N N . ILE B 1 42 ? -15.078 -24.109 -12.383 1 94.56 42 ILE B N 1
ATOM 2515 C CA . ILE B 1 42 ? -14.422 -22.812 -12.453 1 94.56 42 ILE B CA 1
ATOM 2516 C C . ILE B 1 42 ? -15.414 -21.719 -12.07 1 94.56 42 ILE B C 1
ATOM 2518 O O . ILE B 1 42 ? -15.023 -20.703 -11.484 1 94.56 42 ILE B O 1
ATOM 2522 N N . VAL B 1 43 ? -16.656 -21.875 -12.453 1 95.38 43 VAL B N 1
ATOM 2523 C CA . VAL B 1 43 ? -17.656 -20.859 -12.141 1 95.38 43 VAL B CA 1
ATOM 2524 C C . VAL B 1 43 ? -17.797 -20.719 -10.625 1 95.38 43 VAL B C 1
ATOM 2526 O O . VAL B 1 43 ? -18.031 -19.625 -10.109 1 95.38 43 VAL B O 1
ATOM 2529 N N . LEU B 1 44 ? -17.672 -21.781 -9.891 1 95.75 44 LEU B N 1
ATOM 2530 C CA . LEU B 1 44 ? -17.734 -21.75 -8.438 1 95.75 44 LEU B CA 1
ATOM 2531 C C . LEU B 1 44 ? -16.5 -21.047 -7.859 1 95.75 44 LEU B C 1
ATOM 2533 O O . LEU B 1 44 ? -16.609 -20.328 -6.859 1 95.75 44 LEU B O 1
ATOM 2537 N N . GLU B 1 45 ? -15.367 -21.281 -8.414 1 95.06 45 GLU B N 1
ATOM 2538 C CA . GLU B 1 45 ? -14.164 -20.562 -8.008 1 95.06 45 GLU B CA 1
ATOM 2539 C C . GLU B 1 45 ? -14.344 -19.047 -8.156 1 95.06 45 GLU B C 1
ATOM 2541 O O . GLU B 1 45 ? -14 -18.281 -7.254 1 95.06 45 GLU B O 1
ATOM 2546 N N . ALA B 1 46 ? -14.859 -18.703 -9.328 1 94.62 46 ALA B N 1
ATOM 2547 C CA . ALA B 1 46 ? -15.07 -17.281 -9.609 1 94.62 46 ALA B CA 1
ATOM 2548 C C . ALA B 1 46 ? -16.031 -16.672 -8.602 1 94.62 46 ALA B C 1
ATOM 2550 O O . ALA B 1 46 ? -15.789 -15.578 -8.086 1 94.62 46 ALA B O 1
ATOM 2551 N N . ASP B 1 47 ? -17.109 -17.312 -8.344 1 94.56 47 ASP B N 1
ATOM 2552 C CA . ASP B 1 47 ? -18.109 -16.797 -7.406 1 94.56 47 ASP B CA 1
ATOM 2553 C C . ASP B 1 47 ? -17.547 -16.75 -5.984 1 94.56 47 ASP B C 1
ATOM 2555 O O . ASP B 1 47 ? -17.906 -15.867 -5.199 1 94.56 47 ASP B O 1
ATOM 2559 N N . GLY B 1 48 ? -16.781 -17.734 -5.652 1 94.69 48 GLY B N 1
ATOM 2560 C CA . GLY B 1 48 ? -16.125 -17.719 -4.355 1 94.69 48 GLY B CA 1
ATOM 2561 C C . GLY B 1 48 ? -15.242 -16.516 -4.141 1 94.69 48 GLY B C 1
ATOM 2562 O O . GLY B 1 48 ? -15.203 -15.945 -3.047 1 94.69 48 GLY B O 1
ATOM 2563 N N . LEU B 1 49 ? -14.5 -16.141 -5.148 1 92.19 49 LEU B N 1
ATOM 2564 C CA . LEU B 1 49 ? -13.688 -14.922 -5.098 1 92.19 49 LEU B CA 1
ATOM 2565 C C . LEU B 1 49 ? -14.57 -13.695 -4.898 1 92.19 49 LEU B C 1
ATOM 2567 O O . LEU B 1 49 ? -14.227 -12.797 -4.125 1 92.19 49 LEU B O 1
ATOM 2571 N N . HIS B 1 50 ? -15.664 -13.641 -5.633 1 91.81 50 HIS B N 1
ATOM 2572 C CA . HIS B 1 50 ? -16.609 -12.539 -5.488 1 91.81 50 HIS B CA 1
ATOM 2573 C C . HIS B 1 50 ? -17.109 -12.43 -4.051 1 91.81 50 HIS B C 1
ATOM 2575 O O . HIS B 1 50 ? -17.109 -11.336 -3.475 1 91.81 50 HIS B O 1
ATOM 2581 N N . THR B 1 51 ? -17.438 -13.578 -3.477 1 93.31 51 THR B N 1
ATOM 2582 C CA . THR B 1 51 ? -17.969 -13.602 -2.115 1 93.31 51 THR B CA 1
ATOM 2583 C C . THR B 1 51 ? -16.875 -13.25 -1.107 1 93.31 51 THR B C 1
ATOM 2585 O O . THR B 1 51 ? -17.156 -12.703 -0.04 1 93.31 51 THR B O 1
ATOM 2588 N N . SER B 1 52 ? -15.672 -13.508 -1.415 1 91.31 52 SER B N 1
ATOM 2589 C CA . SER B 1 52 ? -14.555 -13.117 -0.558 1 91.31 52 SER B CA 1
ATOM 2590 C C . SER B 1 52 ? -14.484 -11.602 -0.41 1 91.31 52 SER B C 1
ATOM 2592 O O . SER B 1 52 ? -14.18 -11.086 0.672 1 91.31 52 SER B O 1
ATOM 2594 N N . ILE B 1 53 ? -14.711 -10.953 -1.48 1 86.94 53 ILE B N 1
ATOM 2595 C CA . ILE B 1 53 ? -14.711 -9.492 -1.453 1 86.94 53 ILE B CA 1
ATOM 2596 C C . ILE B 1 53 ? -15.766 -8.992 -0.474 1 86.94 53 ILE B C 1
ATOM 2598 O O . ILE B 1 53 ? -15.516 -8.078 0.311 1 86.94 53 ILE B O 1
ATOM 2602 N N . ASP B 1 54 ? -16.922 -9.648 -0.561 1 89.81 54 ASP B N 1
ATOM 2603 C CA . ASP B 1 54 ? -18 -9.258 0.351 1 89.81 54 ASP B CA 1
ATOM 2604 C C . ASP B 1 54 ? -17.594 -9.477 1.806 1 89.81 54 ASP B C 1
ATOM 2606 O O . ASP B 1 54 ? -17.906 -8.664 2.674 1 89.81 54 ASP B O 1
ATOM 2610 N N . ALA B 1 55 ? -16.938 -10.578 2.066 1 91.31 55 ALA B N 1
ATOM 2611 C CA . ALA B 1 55 ? -16.469 -10.875 3.42 1 91.31 55 ALA B CA 1
ATOM 2612 C C . ALA B 1 55 ? -15.5 -9.812 3.91 1 91.31 55 ALA B C 1
ATOM 2614 O O . ALA B 1 55 ? -15.562 -9.383 5.062 1 91.31 55 ALA B O 1
ATOM 2615 N N . VAL B 1 56 ? -14.711 -9.359 3.068 1 85.19 56 VAL B N 1
ATOM 2616 C CA . VAL B 1 56 ? -13.711 -8.352 3.428 1 85.19 56 VAL B CA 1
ATOM 2617 C C . VAL B 1 56 ? -14.398 -7.02 3.713 1 85.19 56 VAL B C 1
ATOM 2619 O O . VAL B 1 56 ? -14.031 -6.32 4.66 1 85.19 56 VAL B O 1
ATOM 2622 N N . ILE B 1 57 ? -15.289 -6.707 2.824 1 81.25 57 ILE B N 1
ATOM 2623 C CA . ILE B 1 57 ? -16.016 -5.457 3.012 1 81.25 57 ILE B CA 1
ATOM 2624 C C . ILE B 1 57 ? -16.75 -5.477 4.359 1 81.25 57 ILE B C 1
ATOM 2626 O O . ILE B 1 57 ? -16.688 -4.504 5.113 1 81.25 57 ILE B O 1
ATOM 2630 N N . LEU B 1 58 ? -17.344 -6.625 4.699 1 88.12 58 LEU B N 1
ATOM 2631 C CA . LEU B 1 58 ? -18.047 -6.758 5.977 1 88.12 58 LEU B CA 1
ATOM 2632 C C . LEU B 1 58 ? -17.062 -6.695 7.141 1 88.12 58 LEU B C 1
ATOM 2634 O O . LEU B 1 58 ? -17.344 -6.074 8.164 1 88.12 58 LEU B O 1
ATOM 2638 N N . LEU B 1 59 ? -15.961 -7.301 7 1 85.75 59 LEU B N 1
ATOM 2639 C CA . LEU B 1 59 ? -14.945 -7.27 8.047 1 85.75 59 LEU B CA 1
ATOM 2640 C C . LEU B 1 59 ? -14.422 -5.852 8.25 1 85.75 59 LEU B C 1
ATOM 2642 O O . LEU B 1 59 ? -14.172 -5.438 9.383 1 85.75 59 LEU B O 1
ATOM 2646 N N . SER B 1 60 ? -14.266 -5.238 7.156 1 76 60 SER B N 1
ATOM 2647 C CA . SER B 1 60 ? -13.812 -3.854 7.242 1 76 60 SER B CA 1
ATOM 2648 C C . SER B 1 60 ? -14.828 -2.98 7.965 1 76 60 SER B C 1
ATOM 2650 O O . SER B 1 60 ? -14.461 -2.078 8.719 1 76 60 SER B O 1
ATOM 2652 N N . LEU B 1 61 ? -16.109 -3.221 7.578 1 75.56 61 LEU B N 1
ATOM 2653 C CA . LEU B 1 61 ? -17.172 -2.506 8.266 1 75.56 61 LEU B CA 1
ATOM 2654 C C . LEU B 1 61 ? -17.156 -2.795 9.758 1 75.56 61 LEU B C 1
ATOM 2656 O O . LEU B 1 61 ? -17.406 -1.903 10.57 1 75.56 61 LEU B O 1
ATOM 2660 N N . TYR B 1 62 ? -16.875 -4.016 10.109 1 79.19 62 TYR B N 1
ATOM 2661 C CA . TYR B 1 62 ? -16.766 -4.406 11.516 1 79.19 62 TYR B CA 1
ATOM 2662 C C . TYR B 1 62 ? -15.656 -3.629 12.219 1 79.19 62 TYR B C 1
ATOM 2664 O O . TYR B 1 62 ? -15.852 -3.123 13.32 1 79.19 62 TYR B O 1
ATOM 2672 N N . VAL B 1 63 ? -14.578 -3.594 11.57 1 70.88 63 VAL B N 1
ATOM 2673 C CA . VAL B 1 63 ? -13.453 -2.859 12.141 1 70.88 63 VAL B CA 1
ATOM 2674 C C . VAL B 1 63 ? -13.812 -1.376 12.25 1 70.88 63 VAL B C 1
ATOM 2676 O O . VAL B 1 63 ? -13.43 -0.709 13.211 1 70.88 63 VAL B O 1
ATOM 2679 N N . GLY B 1 64 ? -14.398 -0.947 11.156 1 61.12 64 GLY B N 1
ATOM 2680 C CA .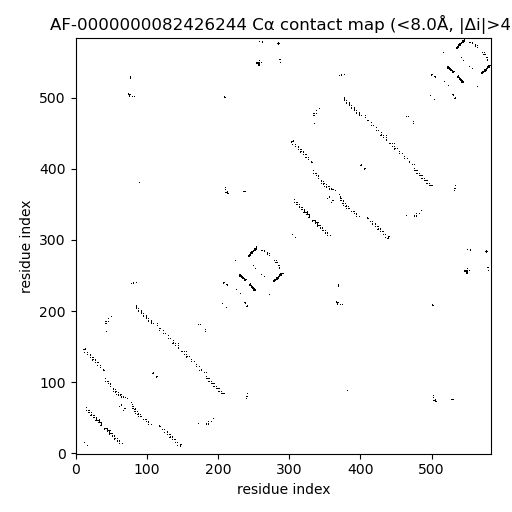 GLY B 1 64 ? -14.844 0.436 11.172 1 61.12 64 GLY B CA 1
ATOM 2681 C C . GLY B 1 64 ? -15.805 0.737 12.312 1 61.12 64 GLY B C 1
ATOM 2682 O O . GLY B 1 64 ? -15.789 1.837 12.867 1 61.12 64 GLY B O 1
ATOM 2683 N N . PHE B 1 65 ? -16.766 -0.221 12.484 1 57.81 65 PHE B N 1
ATOM 2684 C CA . PHE B 1 65 ? -17.672 -0.028 13.609 1 57.81 65 PHE B CA 1
ATOM 2685 C C . PHE B 1 65 ? -16.891 0.03 14.922 1 57.81 65 PHE B C 1
ATOM 2687 O O . PHE B 1 65 ? -17.203 0.851 15.797 1 57.81 65 PHE B O 1
ATOM 2694 N N . ASP B 1 66 ? -15.93 -0.901 14.93 1 55.03 66 ASP B N 1
ATOM 2695 C CA . ASP B 1 66 ? -15.125 -0.888 16.156 1 55.03 66 ASP B CA 1
ATOM 2696 C C . ASP B 1 66 ? -14.008 0.153 16.062 1 55.03 66 ASP B C 1
ATOM 2698 O O . ASP B 1 66 ? -13.828 0.956 16.969 1 55.03 66 ASP B O 1
ATOM 2702 N N . MET B 1 67 ? -13.188 -0.122 15.102 1 49.09 67 MET B N 1
ATOM 2703 C CA . MET B 1 67 ? -12.047 0.771 14.938 1 49.09 67 MET B CA 1
ATOM 2704 C C . MET B 1 67 ? -12.469 2.084 14.281 1 49.09 67 MET B C 1
ATOM 2706 O O . MET B 1 67 ? -11.977 3.15 14.648 1 49.09 67 MET B O 1
ATOM 2710 N N . ALA B 1 68 ? -13.25 1.988 13.148 1 47.5 68 ALA B N 1
ATOM 2711 C CA . ALA B 1 68 ? -13.703 3.221 12.508 1 47.5 68 ALA B CA 1
ATOM 2712 C C . ALA B 1 68 ? -14.445 4.113 13.5 1 47.5 68 ALA B C 1
ATOM 2714 O O . ALA B 1 68 ? -14.445 5.34 13.367 1 47.5 68 ALA B O 1
ATOM 2715 N N . PHE B 1 69 ? -14.984 3.436 14.461 1 46.22 69 PHE B N 1
ATOM 2716 C CA . PHE B 1 69 ? -15.68 4.258 15.438 1 46.22 69 PHE B CA 1
ATOM 2717 C C . PHE B 1 69 ? -14.797 4.535 16.641 1 46.22 69 PHE B C 1
ATOM 2719 O O . PHE B 1 69 ? -15.242 5.145 17.625 1 46.22 69 PHE B O 1
ATOM 2726 N N . ARG B 1 70 ? -13.68 3.881 16.531 1 55.25 70 ARG B N 1
ATOM 2727 C CA . ARG B 1 70 ? -12.797 4.312 17.609 1 55.25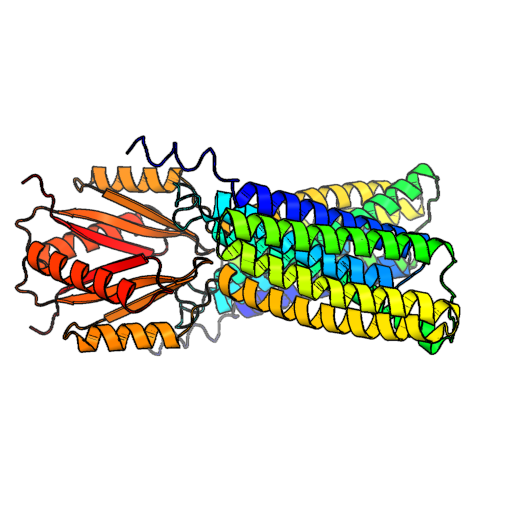 70 ARG B CA 1
ATOM 2728 C C . ARG B 1 70 ? -12.336 5.75 17.391 1 55.25 70 ARG B C 1
ATOM 2730 O O . ARG B 1 70 ? -11.883 6.105 16.297 1 55.25 70 ARG B O 1
ATOM 2737 N N . PRO B 1 71 ? -12.617 6.434 18.312 1 58.38 71 PRO B N 1
ATOM 2738 C CA . PRO B 1 71 ? -12.195 7.836 18.234 1 58.38 71 PRO B CA 1
ATOM 2739 C C . PRO B 1 71 ? -10.695 7.988 17.969 1 58.38 71 PRO B C 1
ATOM 2741 O O . PRO B 1 71 ? -9.938 7.031 18.125 1 58.38 71 PRO B O 1
ATOM 2744 N N . ALA B 1 72 ? -10.375 8.945 17.266 1 65.19 72 ALA B N 1
ATOM 2745 C CA . ALA B 1 72 ? -8.977 9.344 17.109 1 65.19 72 ALA B CA 1
ATOM 2746 C C . ALA B 1 72 ? -8.188 9.07 18.391 1 65.19 72 ALA B C 1
ATOM 2748 O O . ALA B 1 72 ? -8.727 9.188 19.5 1 65.19 72 ALA B O 1
ATOM 2749 N N . ASP B 1 73 ? -7.156 8.383 18.328 1 64.12 73 ASP B N 1
ATOM 2750 C CA . ASP B 1 73 ? -6.258 8.211 19.469 1 64.12 73 ASP B CA 1
ATOM 2751 C C . ASP B 1 73 ? -4.891 8.828 19.188 1 64.12 73 ASP B C 1
ATOM 2753 O O . ASP B 1 73 ? -4.719 9.539 18.188 1 64.12 73 ASP B O 1
ATOM 2757 N N . VAL B 1 74 ? -4.078 8.609 20.062 1 64.25 74 VAL B N 1
ATOM 2758 C CA . VAL B 1 74 ? -2.779 9.273 20.031 1 64.25 74 VAL B CA 1
ATOM 2759 C C . VAL B 1 74 ? -1.986 8.789 18.812 1 64.25 74 VAL B C 1
ATOM 2761 O O . VAL B 1 74 ? -1.267 9.57 18.188 1 64.25 74 VAL B O 1
ATOM 2764 N N . ASP B 1 75 ? -2.234 7.551 18.453 1 68.81 75 ASP B N 1
ATOM 2765 C CA . ASP B 1 75 ? -1.43 6.992 17.375 1 68.81 75 ASP B CA 1
ATOM 2766 C C . ASP B 1 75 ? -2.115 7.184 16.031 1 68.81 75 ASP B C 1
ATOM 2768 O O . ASP B 1 75 ? -1.479 7.059 14.977 1 68.81 75 ASP B O 1
ATOM 2772 N N . HIS B 1 76 ? -3.432 7.379 16.109 1 68.88 76 HIS B N 1
ATOM 2773 C CA . HIS B 1 76 ? -4.203 7.656 14.906 1 68.88 76 HIS B CA 1
ATOM 2774 C C . HIS B 1 76 ? -5.109 8.867 15.094 1 68.88 76 HIS B C 1
ATOM 2776 O O . HIS B 1 76 ? -6.324 8.727 15.242 1 68.88 76 HIS B O 1
ATOM 2782 N N . PRO B 1 77 ? -4.504 9.977 15.008 1 65.88 77 PRO B N 1
ATOM 2783 C CA . PRO B 1 77 ? -5.246 11.188 15.352 1 65.88 77 PRO B CA 1
ATOM 2784 C C . PRO B 1 77 ? -6.445 11.422 14.438 1 65.88 77 PRO B C 1
ATOM 2786 O O . PRO B 1 77 ? -7.352 12.188 14.789 1 65.88 77 PRO B O 1
ATOM 2789 N N . PHE B 1 78 ? -6.406 10.766 13.281 1 68.12 78 PHE B N 1
ATOM 2790 C CA . PHE B 1 78 ? -7.512 11 12.359 1 68.12 78 PHE B CA 1
ATOM 2791 C C . PHE B 1 78 ? -8.391 9.766 12.25 1 68.12 78 PHE B C 1
ATOM 2793 O O . PHE B 1 78 ? -9.227 9.672 11.344 1 68.12 78 PHE B O 1
ATOM 2800 N N . GLY B 1 79 ? -8.172 8.836 13.227 1 66.88 79 GLY B N 1
ATOM 2801 C CA . GLY B 1 79 ? -9.008 7.648 13.266 1 66.88 79 GLY B CA 1
ATOM 2802 C C . GLY B 1 79 ? -8.43 6.473 12.5 1 66.88 79 GLY B C 1
ATOM 2803 O O . GLY B 1 79 ? -7.25 6.492 12.133 1 66.88 79 GLY B O 1
ATOM 2804 N N . HIS B 1 80 ? -9.219 5.453 12.297 1 71.5 80 HIS B N 1
ATOM 2805 C CA . HIS B 1 80 ? -8.719 4.195 11.758 1 71.5 80 HIS B CA 1
ATOM 2806 C C . HIS B 1 80 ? -9.469 3.809 10.484 1 71.5 80 HIS B C 1
ATOM 2808 O O . HIS B 1 80 ? -9.406 2.656 10.047 1 71.5 80 HIS B O 1
ATOM 2814 N N . TYR B 1 81 ? -10.062 4.676 9.805 1 75 81 TYR B N 1
ATOM 2815 C CA . TYR B 1 81 ? -10.93 4.387 8.664 1 75 81 TYR B CA 1
ATOM 2816 C C . TYR B 1 81 ? -10.109 3.938 7.461 1 75 81 TYR B C 1
ATOM 2818 O O . TYR B 1 81 ? -10.594 3.184 6.617 1 75 81 TYR B O 1
ATOM 2826 N N . LYS B 1 82 ? -8.906 4.27 7.414 1 81.69 82 LYS B N 1
ATOM 2827 C CA . LYS B 1 82 ? -8.086 3.957 6.25 1 81.69 82 LYS B CA 1
ATOM 2828 C C . LYS B 1 82 ? -7.754 2.467 6.195 1 81.69 82 LYS B C 1
ATOM 2830 O O . LYS B 1 82 ? -7.352 1.952 5.152 1 81.69 82 LYS B O 1
ATOM 2835 N N . TYR B 1 83 ? -7.98 1.805 7.344 1 80.5 83 TYR B N 1
ATOM 2836 C CA . TYR B 1 83 ? -7.781 0.36 7.359 1 80.5 83 TYR B CA 1
ATOM 2837 C C . TYR B 1 83 ? -8.727 -0.33 6.379 1 80.5 83 TYR B C 1
ATOM 2839 O O . TYR B 1 83 ? -8.352 -1.322 5.746 1 80.5 83 TYR B O 1
ATOM 2847 N N . LYS B 1 84 ? -9.922 0.24 6.324 1 79.12 84 LYS B N 1
ATOM 2848 C CA . LYS B 1 84 ? -10.906 -0.301 5.395 1 79.12 84 LYS B CA 1
ATOM 2849 C C . LYS B 1 84 ? -10.383 -0.263 3.959 1 79.12 84 LYS B C 1
ATOM 2851 O O . LYS B 1 84 ? -10.469 -1.258 3.236 1 79.12 84 LYS B O 1
ATOM 2856 N N . TYR B 1 85 ? -9.828 0.796 3.598 1 85.19 85 TYR B N 1
ATOM 2857 C CA . TYR B 1 85 ? -9.414 0.996 2.213 1 85.19 85 TYR B CA 1
ATOM 2858 C C . TYR B 1 85 ? -8.133 0.225 1.91 1 85.19 85 TYR B C 1
ATOM 2860 O O . TYR B 1 85 ? -7.938 -0.245 0.788 1 85.19 85 TYR B O 1
ATOM 2868 N N . LEU B 1 86 ? -7.293 0.112 2.889 1 87.75 86 LEU B N 1
ATOM 2869 C CA . LEU B 1 86 ? -6.121 -0.731 2.682 1 87.75 86 LEU B CA 1
ATOM 2870 C C . LEU B 1 86 ? -6.527 -2.188 2.48 1 87.75 86 LEU B C 1
ATOM 2872 O O . LEU B 1 86 ? -5.957 -2.887 1.642 1 87.75 86 LEU B O 1
ATOM 2876 N N . ALA B 1 87 ? -7.422 -2.658 3.303 1 85 87 ALA B N 1
ATOM 2877 C CA . ALA B 1 87 ? -7.945 -4.016 3.15 1 85 87 ALA B CA 1
ATOM 2878 C C . ALA B 1 87 ? -8.57 -4.207 1.771 1 85 87 ALA B C 1
ATOM 2880 O O . ALA B 1 87 ? -8.336 -5.227 1.115 1 85 87 ALA B O 1
ATOM 2881 N N . MET B 1 88 ? -9.398 -3.205 1.379 1 85.62 88 MET B N 1
ATOM 2882 C CA . MET B 1 88 ? -10.039 -3.254 0.068 1 85.62 88 MET B CA 1
ATOM 2883 C C . MET B 1 88 ? -9 -3.305 -1.046 1 85.62 88 MET B C 1
ATOM 2885 O O . MET B 1 88 ? -9.164 -4.043 -2.018 1 85.62 88 MET B O 1
ATOM 2889 N N . TYR B 1 89 ? -7.992 -2.543 -0.869 1 90.69 89 TYR B N 1
ATOM 2890 C CA . TYR B 1 89 ? -6.898 -2.525 -1.833 1 90.69 89 TYR B CA 1
ATOM 2891 C C . TYR B 1 89 ? -6.223 -3.889 -1.918 1 90.69 89 TYR B C 1
ATOM 2893 O O . TYR B 1 89 ? -5.965 -4.395 -3.012 1 90.69 89 TYR B O 1
ATOM 2901 N N . THR B 1 90 ? -5.914 -4.438 -0.809 1 89.75 90 THR B N 1
ATOM 2902 C CA . THR B 1 90 ? -5.238 -5.727 -0.729 1 89.75 90 THR B CA 1
ATOM 2903 C C . THR B 1 90 ? -6.078 -6.816 -1.391 1 89.75 90 THR B C 1
ATOM 2905 O O . THR B 1 90 ? -5.566 -7.598 -2.195 1 89.75 90 THR B O 1
ATOM 2908 N N . VAL B 1 91 ? -7.293 -6.883 -1.046 1 86.75 91 VAL B N 1
ATOM 2909 C CA . VAL B 1 91 ? -8.195 -7.887 -1.596 1 86.75 91 VAL B CA 1
ATOM 2910 C C . VAL B 1 91 ? -8.305 -7.711 -3.109 1 86.75 91 VAL B C 1
ATOM 2912 O O . VAL B 1 91 ? -8.352 -8.695 -3.854 1 86.75 91 VAL B O 1
ATOM 2915 N N . ALA B 1 92 ? -8.422 -6.434 -3.543 1 90.94 92 ALA B N 1
ATOM 2916 C CA . ALA B 1 92 ? -8.523 -6.148 -4.973 1 90.94 92 ALA B CA 1
ATOM 2917 C C . ALA B 1 92 ? -7.32 -6.699 -5.73 1 90.94 92 ALA B C 1
ATOM 2919 O O . ALA B 1 92 ? -7.465 -7.258 -6.82 1 90.94 92 ALA B O 1
ATOM 2920 N N . LEU B 1 93 ? -6.199 -6.57 -5.133 1 90.25 93 LEU B N 1
ATOM 2921 C CA . LEU B 1 93 ? -4.992 -7.086 -5.773 1 90.25 93 LEU B CA 1
ATOM 2922 C C . LEU B 1 93 ? -5.043 -8.609 -5.883 1 90.25 93 LEU B C 1
ATOM 2924 O O . LEU B 1 93 ? -4.684 -9.172 -6.918 1 90.25 93 LEU B O 1
ATOM 2928 N N . ILE B 1 94 ? -5.398 -9.203 -4.836 1 87 94 ILE B N 1
ATOM 2929 C CA . ILE B 1 94 ? -5.5 -10.664 -4.805 1 87 94 ILE B CA 1
ATOM 2930 C C . ILE B 1 94 ? -6.52 -11.133 -5.836 1 87 94 ILE B C 1
ATOM 2932 O O . ILE B 1 94 ? -6.277 -12.102 -6.562 1 87 94 ILE B O 1
ATOM 2936 N N . ILE B 1 95 ? -7.59 -10.438 -5.922 1 88.75 95 ILE B N 1
ATOM 2937 C CA . ILE B 1 95 ? -8.664 -10.781 -6.84 1 88.75 95 ILE B CA 1
ATOM 2938 C C . ILE B 1 95 ? -8.18 -10.648 -8.281 1 88.75 95 ILE B C 1
ATOM 2940 O O . ILE B 1 95 ? -8.531 -11.461 -9.141 1 88.75 95 ILE B O 1
ATOM 2944 N N . ILE B 1 96 ? -7.453 -9.641 -8.57 1 91.19 96 ILE B N 1
ATOM 2945 C CA . ILE B 1 96 ? -6.938 -9.445 -9.922 1 91.19 96 ILE B CA 1
ATOM 2946 C C . ILE B 1 96 ? -6.094 -10.648 -10.336 1 91.19 96 ILE B C 1
ATOM 2948 O O . ILE B 1 96 ? -6.289 -11.203 -11.414 1 91.19 96 ILE B O 1
ATOM 2952 N N . GLY B 1 97 ? -5.223 -11.086 -9.523 1 89 97 GLY B N 1
ATOM 2953 C CA . GLY B 1 97 ? -4.402 -12.25 -9.82 1 89 97 GLY B CA 1
ATOM 2954 C C . GLY B 1 97 ? -5.215 -13.516 -10 1 89 97 GLY B C 1
ATOM 2955 O O . GLY B 1 97 ? -5.031 -14.242 -10.977 1 89 97 GLY B O 1
ATOM 2956 N N . ALA B 1 98 ? -6.055 -13.758 -9.031 1 88.25 98 ALA B N 1
ATOM 2957 C CA . ALA B 1 98 ? -6.867 -14.969 -9.055 1 88.25 98 ALA B CA 1
ATOM 2958 C C . ALA B 1 98 ? -7.781 -14.992 -10.273 1 88.25 98 ALA B C 1
ATOM 2960 O O . ALA B 1 98 ? -7.973 -16.047 -10.898 1 88.25 98 ALA B O 1
ATOM 2961 N N . THR B 1 99 ? -8.352 -13.875 -10.555 1 92.88 99 THR B N 1
ATOM 2962 C CA . THR B 1 99 ? -9.305 -13.789 -11.656 1 92.88 99 THR B CA 1
ATOM 2963 C C . THR B 1 99 ? -8.594 -13.953 -13 1 92.88 99 THR B C 1
ATOM 2965 O O . THR B 1 99 ? -9.148 -14.523 -13.93 1 92.88 99 THR B O 1
ATOM 2968 N N . MET B 1 100 ? -7.426 -13.5 -13.125 1 92.12 100 MET B N 1
ATOM 2969 C CA . MET B 1 100 ? -6.656 -13.695 -14.352 1 92.12 100 MET B CA 1
ATOM 2970 C C . MET B 1 100 ? -6.402 -15.172 -14.609 1 92.12 100 MET B C 1
ATOM 2972 O O . MET B 1 100 ? -6.457 -15.625 -15.758 1 92.12 100 MET B O 1
ATOM 2976 N N . ALA B 1 101 ? -6.074 -15.852 -13.594 1 89.94 101 ALA B N 1
ATOM 2977 C CA . ALA B 1 101 ? -5.914 -17.297 -13.727 1 89.94 101 ALA B CA 1
ATOM 2978 C C . ALA B 1 101 ? -7.207 -17.953 -14.195 1 89.94 101 ALA B C 1
ATOM 2980 O O . ALA B 1 101 ? -7.184 -18.875 -15.016 1 89.94 101 ALA B O 1
ATOM 2981 N N . LEU B 1 102 ? -8.289 -17.516 -13.672 1 92.88 102 LEU B N 1
ATOM 2982 C CA . LEU B 1 102 ? -9.594 -18.062 -14.039 1 92.88 102 LEU B CA 1
ATOM 2983 C C . LEU B 1 102 ? -9.914 -17.75 -15.5 1 92.88 102 LEU B C 1
ATOM 2985 O O . LEU B 1 102 ? -10.453 -18.609 -16.219 1 92.88 102 LEU B O 1
ATOM 2989 N N . ILE B 1 103 ? -9.625 -16.562 -15.906 1 94.94 103 ILE B N 1
ATOM 2990 C CA . ILE B 1 103 ? -9.852 -16.156 -17.281 1 94.94 103 ILE B CA 1
ATOM 2991 C C . ILE B 1 103 ? -9.008 -17.016 -18.219 1 94.94 103 ILE B C 1
ATOM 2993 O O . ILE B 1 103 ? -9.484 -17.453 -19.266 1 94.94 103 ILE B O 1
ATOM 2997 N N . TYR B 1 104 ? -7.836 -17.25 -17.844 1 92.94 104 TYR B N 1
ATOM 2998 C CA . TYR B 1 104 ? -6.961 -18.109 -18.641 1 92.94 104 TYR B CA 1
ATOM 2999 C C . TYR B 1 104 ? -7.531 -19.516 -18.75 1 92.94 104 TYR B C 1
ATOM 3001 O O . TYR B 1 104 ? -7.598 -20.078 -19.844 1 92.94 104 TYR B O 1
ATOM 3009 N N . GLU B 1 105 ? -7.883 -20.016 -17.672 1 92 105 GLU B N 1
ATOM 3010 C CA . GLU B 1 105 ? -8.438 -21.375 -17.641 1 92 105 GLU B CA 1
ATOM 3011 C C . GLU B 1 105 ? -9.711 -21.453 -18.484 1 92 105 GLU B C 1
ATOM 3013 O O . GLU B 1 105 ? -9.867 -22.375 -19.281 1 92 105 GLU B O 1
ATOM 3018 N N . ALA B 1 106 ? -10.617 -20.531 -18.25 1 94.62 106 ALA B N 1
ATOM 3019 C CA . ALA B 1 106 ? -11.883 -20.516 -18.969 1 94.62 106 ALA B CA 1
ATOM 3020 C C . ALA B 1 106 ? -11.648 -20.359 -20.469 1 94.62 106 ALA B C 1
ATOM 3022 O O . ALA B 1 106 ? -12.289 -21.031 -21.281 1 94.62 106 ALA B O 1
ATOM 3023 N N . SER B 1 107 ? -10.75 -19.531 -20.844 1 95.31 107 SER B N 1
ATOM 3024 C CA . SER B 1 107 ? -10.422 -19.312 -22.25 1 95.31 107 SER B CA 1
ATOM 3025 C C . SER B 1 107 ? -9.781 -20.562 -22.875 1 95.31 107 SER B C 1
ATOM 3027 O O . SER B 1 107 ? -10.078 -20.906 -24.016 1 95.31 107 SER B O 1
ATOM 3029 N N . SER B 1 108 ? -8.914 -21.141 -22.141 1 94 108 SER B N 1
ATOM 3030 C CA . SER B 1 108 ? -8.281 -22.375 -22.594 1 94 108 SER B CA 1
ATOM 3031 C C . SER B 1 108 ? -9.32 -23.469 -22.828 1 94 108 SER B C 1
ATOM 3033 O O . SER B 1 108 ? -9.258 -24.188 -23.828 1 94 108 SER B O 1
ATOM 3035 N N . ASP B 1 109 ? -10.234 -23.578 -21.906 1 93.31 109 ASP B N 1
ATOM 3036 C CA . ASP B 1 109 ? -11.297 -24.562 -22.047 1 93.31 109 ASP B CA 1
ATOM 3037 C C . ASP B 1 109 ? -12.125 -24.297 -23.312 1 93.31 109 ASP B C 1
ATOM 3039 O O . ASP B 1 109 ? -12.469 -25.234 -24.031 1 93.31 109 ASP B O 1
ATOM 3043 N N . ILE B 1 110 ? -12.414 -23.094 -23.578 1 93.56 110 ILE B N 1
ATOM 3044 C CA . ILE B 1 110 ? -13.25 -22.719 -24.719 1 93.56 110 ILE B CA 1
ATOM 3045 C C . ILE B 1 110 ? -12.484 -22.953 -26.016 1 93.56 110 ILE B C 1
ATOM 3047 O O . ILE B 1 110 ? -13.031 -23.531 -26.969 1 93.56 110 ILE B O 1
ATOM 3051 N N . ILE B 1 111 ? -11.266 -22.594 -26.031 1 94.38 111 ILE B N 1
ATOM 3052 C CA . ILE B 1 111 ? -10.453 -22.688 -27.25 1 94.38 111 ILE B CA 1
ATOM 3053 C C . ILE B 1 111 ? -10.18 -24.172 -27.562 1 94.38 111 ILE B C 1
ATOM 3055 O O . ILE B 1 111 ? -10.266 -24.578 -28.719 1 94.38 111 ILE B O 1
ATOM 3059 N N . ASN B 1 112 ? -9.938 -24.906 -26.547 1 94.56 112 ASN B N 1
ATOM 3060 C CA . ASN B 1 112 ? -9.602 -26.312 -26.734 1 94.56 112 ASN B CA 1
ATOM 3061 C C . ASN B 1 112 ? -10.852 -27.188 -26.75 1 94.56 112 ASN B C 1
ATOM 3063 O O . ASN B 1 112 ? -10.758 -28.406 -26.891 1 94.56 112 ASN B O 1
ATOM 3067 N N . LYS B 1 113 ? -12.016 -26.562 -26.531 1 92.5 113 LYS B N 1
ATOM 3068 C CA . LYS B 1 113 ? -13.289 -27.281 -26.469 1 92.5 113 LYS B CA 1
ATOM 3069 C C . LYS B 1 113 ? -13.25 -28.406 -25.453 1 92.5 113 LYS B C 1
ATOM 3071 O O . LYS B 1 113 ? -13.688 -29.531 -25.734 1 92.5 113 LYS B O 1
ATOM 3076 N N . SER B 1 114 ? -12.492 -28.188 -24.391 1 91.31 114 SER B N 1
ATOM 3077 C CA . SER B 1 114 ? -12.391 -29.125 -23.281 1 91.31 114 SER B CA 1
ATOM 3078 C C . SER B 1 114 ? -13.367 -28.766 -22.156 1 91.31 114 SER B C 1
ATOM 3080 O O . SER B 1 114 ? -13.023 -28.016 -21.234 1 91.31 114 SER B O 1
ATOM 3082 N N . PHE B 1 115 ? -14.578 -29.266 -22.391 1 90.69 115 PHE B N 1
ATOM 3083 C CA . PHE B 1 115 ? -15.625 -28.938 -21.438 1 90.69 115 PHE B CA 1
ATOM 3084 C C . PHE B 1 115 ? -15.906 -30.109 -20.5 1 90.69 115 PHE B C 1
ATOM 3086 O O . PHE B 1 115 ? -16.125 -31.234 -20.953 1 90.69 115 PHE B O 1
ATOM 3093 N N . GLU B 1 116 ? -15.727 -29.781 -19.234 1 89.56 116 GLU B N 1
ATOM 3094 C CA . GLU B 1 116 ? -16.047 -30.812 -18.25 1 89.56 116 GLU B CA 1
ATOM 3095 C C . GLU B 1 116 ? -17.406 -30.531 -17.594 1 89.56 116 GLU B C 1
ATOM 3097 O O . GLU B 1 116 ? -17.766 -29.375 -17.359 1 89.56 116 GLU B O 1
ATOM 3102 N N . ARG B 1 117 ? -18.125 -31.656 -17.453 1 93.94 117 ARG B N 1
ATOM 3103 C CA . ARG B 1 117 ? -19.406 -31.547 -16.766 1 93.94 117 ARG B CA 1
ATOM 3104 C C . ARG B 1 117 ? -19.219 -31.609 -15.25 1 93.94 117 ARG B C 1
ATOM 3106 O O . ARG B 1 117 ? -18.469 -32.438 -14.734 1 93.94 117 ARG B O 1
ATOM 3113 N N . PRO B 1 118 ? -19.875 -30.688 -14.547 1 94.81 118 PRO B N 1
ATOM 3114 C CA . PRO B 1 118 ? -19.828 -30.766 -13.086 1 94.81 118 PRO B CA 1
ATOM 3115 C C . PRO B 1 118 ? -20.422 -32.062 -12.555 1 94.81 118 PRO B C 1
ATOM 3117 O O . PRO B 1 118 ? -21.438 -32.562 -13.094 1 94.81 118 PRO B O 1
ATOM 3120 N N . PRO B 1 119 ? -19.812 -32.656 -11.586 1 95.12 119 PRO B 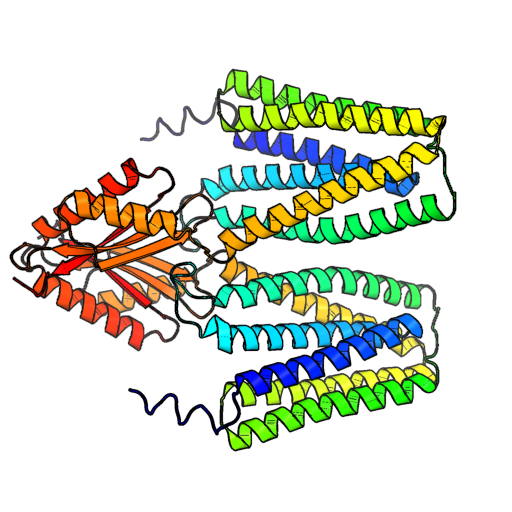N 1
ATOM 3121 C CA . PRO B 1 119 ? -20.375 -33.875 -10.984 1 95.12 119 PRO B CA 1
ATOM 3122 C C . PRO B 1 119 ? -21.703 -33.594 -10.273 1 95.12 119 PRO B C 1
ATOM 3124 O O . PRO B 1 119 ? -21.969 -32.469 -9.852 1 95.12 119 PRO B O 1
ATOM 3127 N N . GLN B 1 120 ? -22.453 -34.594 -10.102 1 93.75 120 GLN B N 1
ATOM 3128 C CA . GLN B 1 120 ? -23.797 -34.469 -9.516 1 93.75 120 GLN B CA 1
ATOM 3129 C C . GLN B 1 120 ? -23.734 -33.938 -8.094 1 93.75 120 GLN B C 1
ATOM 3131 O O . GLN B 1 120 ? -24.641 -33.219 -7.656 1 93.75 120 GLN B O 1
ATOM 3136 N N . VAL B 1 121 ? -22.656 -34.156 -7.395 1 94.5 121 VAL B N 1
ATOM 3137 C CA . VAL B 1 121 ? -22.5 -33.719 -6.012 1 94.5 121 VAL B CA 1
ATOM 3138 C C . VAL B 1 121 ? -22.484 -32.188 -5.945 1 94.5 121 VAL B C 1
ATOM 3140 O O . VAL B 1 121 ? -22.812 -31.609 -4.91 1 94.5 121 VAL B O 1
ATOM 3143 N N . ALA B 1 122 ? -22.172 -31.562 -7.07 1 95.31 122 ALA B N 1
ATOM 3144 C CA . ALA B 1 122 ? -22.125 -30.109 -7.137 1 95.31 122 ALA B CA 1
ATOM 3145 C C . ALA B 1 122 ? -23.484 -29.5 -6.84 1 95.31 122 ALA B C 1
ATOM 3147 O O . ALA B 1 122 ? -23.578 -28.375 -6.328 1 95.31 122 ALA B O 1
ATOM 3148 N N . ILE B 1 123 ? -24.547 -30.219 -7.109 1 94.69 123 ILE B N 1
ATOM 3149 C CA . ILE B 1 123 ? -25.906 -29.719 -6.887 1 94.69 123 ILE B CA 1
ATOM 3150 C C . ILE B 1 123 ? -26.141 -29.5 -5.391 1 94.69 123 ILE B C 1
ATOM 3152 O O . ILE B 1 123 ? -26.734 -28.5 -4.992 1 94.69 123 ILE B O 1
ATOM 3156 N N . TYR B 1 124 ? -25.594 -30.375 -4.594 1 95.19 124 TYR B N 1
ATOM 3157 C CA . TYR B 1 124 ? -25.75 -30.25 -3.148 1 95.19 124 TYR B CA 1
ATOM 3158 C C . TYR B 1 124 ? -24.953 -29.078 -2.609 1 95.19 124 TYR B C 1
ATOM 3160 O O . TYR B 1 124 ? -25.391 -28.391 -1.683 1 95.19 124 TYR B O 1
ATOM 3168 N N . VAL B 1 125 ? -23.828 -28.891 -3.188 1 95.69 125 VAL B N 1
ATOM 3169 C CA . VAL B 1 125 ? -22.969 -27.812 -2.74 1 95.69 125 VAL B CA 1
ATOM 3170 C C . VAL B 1 125 ? -23.609 -26.469 -3.049 1 95.69 125 VAL B C 1
ATOM 3172 O O . VAL B 1 125 ? -23.688 -25.594 -2.184 1 95.69 125 VAL B O 1
ATOM 3175 N N . VAL B 1 126 ? -24.094 -26.312 -4.254 1 96.19 126 VAL B N 1
ATOM 3176 C CA . VAL B 1 126 ? -24.656 -25.016 -4.641 1 96.19 126 VAL B CA 1
ATOM 3177 C C . VAL B 1 126 ? -25.953 -24.766 -3.867 1 96.19 126 VAL B C 1
ATOM 3179 O O . VAL B 1 126 ? -26.266 -23.625 -3.537 1 96.19 126 VAL B O 1
ATOM 3182 N N . ALA B 1 127 ? -26.672 -25.812 -3.572 1 95.94 127 ALA B N 1
ATOM 3183 C CA . ALA B 1 127 ? -27.875 -25.656 -2.738 1 95.94 127 ALA B CA 1
ATOM 3184 C C . ALA B 1 127 ? -27.5 -25.188 -1.337 1 95.94 127 ALA B C 1
ATOM 3186 O O . ALA B 1 127 ? -28.172 -24.312 -0.774 1 95.94 127 ALA B O 1
ATOM 3187 N N . ALA B 1 128 ? -26.484 -25.812 -0.81 1 96.44 128 ALA B N 1
ATOM 3188 C CA . ALA B 1 128 ? -26 -25.391 0.508 1 96.44 128 ALA B CA 1
ATOM 3189 C C . ALA B 1 128 ? -25.531 -23.938 0.494 1 96.44 128 ALA B C 1
ATOM 3191 O O . ALA B 1 128 ? -25.797 -23.188 1.438 1 96.44 128 ALA B O 1
ATOM 3192 N N . VAL B 1 129 ? -24.812 -23.547 -0.543 1 96.56 129 VAL B N 1
ATOM 3193 C CA . VAL B 1 129 ? -24.328 -22.188 -0.689 1 96.56 129 VAL B CA 1
ATOM 3194 C C . VAL B 1 129 ? -25.5 -21.219 -0.74 1 96.56 129 VAL B C 1
ATOM 3196 O O . VAL B 1 129 ? -25.5 -20.188 -0.07 1 96.56 129 VAL B O 1
ATOM 3199 N N . MET B 1 130 ? -26.516 -21.547 -1.495 1 96.75 130 MET B N 1
ATOM 3200 C CA . MET B 1 130 ? -27.703 -20.719 -1.581 1 96.75 130 MET B CA 1
ATOM 3201 C C . MET B 1 130 ? -28.359 -20.547 -0.21 1 96.75 130 MET B C 1
ATOM 3203 O O . MET B 1 130 ? -28.797 -19.453 0.144 1 96.75 130 MET B O 1
ATOM 3207 N N . ALA B 1 131 ? -28.391 -21.609 0.484 1 97 131 ALA B N 1
ATOM 3208 C CA . ALA B 1 131 ? -28.984 -21.578 1.822 1 97 131 ALA B CA 1
ATOM 3209 C C . ALA B 1 131 ? -28.188 -20.625 2.734 1 97 131 ALA B C 1
ATOM 3211 O O . ALA B 1 131 ? -28.781 -19.875 3.512 1 97 131 ALA B O 1
ATOM 3212 N N . LEU B 1 132 ? -26.922 -20.703 2.639 1 96.75 132 LEU B N 1
ATOM 3213 C CA . LEU B 1 132 ? -26.078 -19.844 3.469 1 96.75 132 LEU B CA 1
ATOM 3214 C C . LEU B 1 132 ? -26.234 -18.375 3.074 1 96.75 132 LEU B C 1
ATOM 3216 O O . LEU B 1 132 ? -26.297 -17.5 3.938 1 96.75 132 LEU B O 1
ATOM 3220 N N . VAL B 1 133 ? -26.266 -18.125 1.838 1 96.69 133 VAL B N 1
ATOM 3221 C CA . VAL B 1 133 ? -26.438 -16.781 1.333 1 96.69 133 VAL B CA 1
ATOM 3222 C C . VAL B 1 133 ? -27.781 -16.219 1.79 1 96.69 133 VAL B C 1
ATOM 3224 O O . VAL B 1 133 ? -27.859 -15.078 2.268 1 96.69 133 VAL B O 1
ATOM 3227 N N . ALA B 1 134 ? -28.797 -17.016 1.624 1 97.19 134 ALA B N 1
ATOM 3228 C CA . ALA B 1 134 ? -30.125 -16.625 2.055 1 97.19 134 ALA B CA 1
ATOM 3229 C C . ALA B 1 134 ? -30.172 -16.375 3.562 1 97.19 134 ALA B C 1
ATOM 3231 O O . ALA B 1 134 ? -30.812 -15.438 4.031 1 97.19 134 ALA B O 1
ATOM 3232 N N . SER B 1 135 ? -29.5 -17.219 4.32 1 97.44 135 SER B N 1
ATOM 3233 C CA . SER B 1 135 ? -29.469 -17.078 5.77 1 97.44 135 SER B CA 1
ATOM 3234 C C . SER B 1 135 ? -28.828 -15.75 6.176 1 97.44 135 SER B C 1
ATOM 3236 O O . SER B 1 135 ? -29.281 -15.109 7.129 1 97.44 135 SER B O 1
ATOM 3238 N N . ARG B 1 136 ? -27.812 -15.344 5.465 1 97.12 136 ARG B N 1
ATOM 3239 C CA . ARG B 1 136 ? -27.156 -14.07 5.754 1 97.12 136 ARG B CA 1
ATOM 3240 C C . ARG B 1 136 ? -28.109 -12.906 5.504 1 97.12 136 ARG B C 1
ATOM 3242 O O . ARG B 1 136 ? -28.203 -11.992 6.324 1 97.12 136 ARG B O 1
ATOM 3249 N N . ALA B 1 137 ? -28.781 -12.961 4.398 1 97 137 ALA B N 1
ATOM 3250 C CA . ALA B 1 137 ? -29.734 -11.906 4.066 1 97 137 ALA B CA 1
ATOM 3251 C C . ALA B 1 137 ? -30.828 -11.812 5.117 1 97 137 ALA B C 1
ATOM 3253 O O . ALA B 1 137 ? -31.156 -10.719 5.594 1 97 137 ALA B O 1
ATOM 3254 N N . ILE B 1 138 ? -31.359 -12.93 5.445 1 97.19 138 ILE B N 1
ATOM 3255 C CA . ILE B 1 138 ? -32.438 -12.984 6.422 1 97.19 138 ILE B CA 1
ATOM 3256 C C . ILE B 1 138 ? -31.938 -12.469 7.77 1 97.19 138 ILE B C 1
ATOM 3258 O O . ILE B 1 138 ? -32.625 -11.68 8.43 1 97.19 138 ILE B O 1
ATOM 3262 N N . TYR B 1 139 ? -30.75 -12.945 8.094 1 96.69 139 TYR B N 1
ATOM 3263 C CA . TYR B 1 139 ? -30.141 -12.539 9.352 1 96.69 139 TYR B CA 1
ATOM 3264 C C . TYR B 1 139 ? -30 -11.023 9.43 1 96.69 139 TYR B C 1
ATOM 3266 O O . TYR B 1 139 ? -30.359 -10.422 10.445 1 96.69 139 TYR B O 1
ATOM 3274 N N . LEU B 1 140 ? -29.625 -10.422 8.414 1 96.56 140 LEU B N 1
ATOM 3275 C CA . LEU B 1 140 ? -29.391 -8.977 8.375 1 96.56 140 LEU B CA 1
ATOM 3276 C C . LEU B 1 140 ? -30.719 -8.219 8.359 1 96.56 140 LEU B C 1
ATOM 3278 O O . LEU B 1 140 ? -30.859 -7.211 9.055 1 96.56 140 LEU B O 1
ATOM 3282 N N . PHE B 1 141 ? -31.656 -8.734 7.605 1 96.31 141 PHE B N 1
ATOM 3283 C CA . PHE B 1 141 ? -32.969 -8.086 7.562 1 96.31 141 PHE B CA 1
ATOM 3284 C C . PHE B 1 141 ? -33.656 -8.148 8.93 1 96.31 141 PHE B C 1
ATOM 3286 O O . PHE B 1 141 ? -34.219 -7.16 9.375 1 96.31 141 PHE B O 1
ATOM 3293 N N . MET B 1 142 ? -33.562 -9.266 9.562 1 96.62 142 MET B N 1
ATOM 3294 C CA . MET B 1 142 ? -34.156 -9.414 10.891 1 96.62 142 MET B CA 1
ATOM 3295 C C . MET B 1 142 ? -33.5 -8.492 11.898 1 96.62 142 MET B C 1
ATOM 3297 O O . MET B 1 142 ? -34.156 -7.902 12.75 1 96.62 142 MET B O 1
ATOM 3301 N N . SER B 1 143 ? -32.25 -8.422 11.805 1 95.25 143 SER B N 1
ATOM 3302 C CA . SER B 1 143 ? -31.5 -7.559 12.719 1 95.25 143 SER B CA 1
ATOM 3303 C C . SER B 1 143 ? -31.844 -6.086 12.492 1 95.25 143 SER B C 1
ATOM 3305 O O . SER B 1 143 ? -31.922 -5.312 13.445 1 95.25 143 SER B O 1
ATOM 3307 N N . TYR B 1 144 ? -31.953 -5.742 11.242 1 94.12 144 TYR B N 1
ATOM 3308 C CA . TYR B 1 144 ? -32.375 -4.379 10.938 1 94.12 144 TYR B CA 1
ATOM 3309 C C . TYR B 1 144 ? -33.75 -4.094 11.523 1 94.12 144 TYR B C 1
ATOM 3311 O O . TYR B 1 144 ? -34 -2.996 12.023 1 94.12 144 TYR B O 1
ATOM 3319 N N . GLY B 1 145 ? -34.625 -5.004 11.383 1 93.38 145 GLY B N 1
ATOM 3320 C CA . GLY B 1 145 ? -35.969 -4.855 11.945 1 93.38 145 GLY B CA 1
ATOM 3321 C C . GLY B 1 145 ? -35.969 -4.582 13.438 1 93.38 145 GLY B C 1
ATOM 3322 O O . GLY B 1 145 ? -36.781 -3.809 13.938 1 93.38 145 GLY B O 1
ATOM 3323 N N . ARG B 1 146 ? -35 -5.109 14.047 1 93.25 146 ARG B N 1
ATOM 3324 C CA . ARG B 1 146 ? -34.875 -4.984 15.5 1 93.25 146 ARG B CA 1
ATOM 3325 C C . ARG B 1 146 ? -34.156 -3.715 15.891 1 93.25 146 ARG B C 1
ATOM 3327 O O . ARG B 1 146 ? -34.531 -3.016 16.828 1 93.25 146 ARG B O 1
ATOM 3334 N N . LEU B 1 147 ? -33.125 -3.459 15.117 1 90.88 147 LEU B N 1
ATOM 3335 C CA . LEU B 1 147 ? -32.219 -2.408 15.562 1 90.88 147 LEU B CA 1
ATOM 3336 C C . LEU B 1 147 ? -32.438 -1.134 14.75 1 90.88 147 LEU B C 1
ATOM 3338 O O . LEU B 1 147 ? -32 -0.053 15.164 1 90.88 147 LEU B O 1
ATOM 3342 N N . LYS B 1 148 ? -32.938 -1.277 13.586 1 91.44 148 LYS B N 1
ATOM 3343 C CA . LYS B 1 148 ? -33.188 -0.174 12.664 1 91.44 148 LYS B CA 1
ATOM 3344 C C . LYS B 1 148 ? -31.922 0.618 12.383 1 91.44 148 LYS B C 1
ATOM 3346 O O . LYS B 1 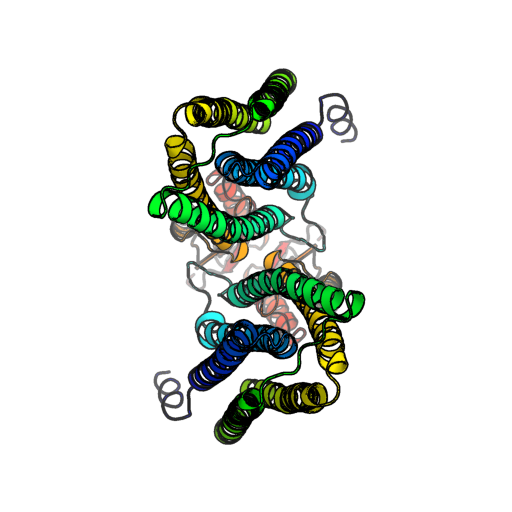148 ? -31.938 1.85 12.336 1 91.44 148 LYS B O 1
ATOM 3351 N N . GLU B 1 149 ? -30.859 -0.051 12.344 1 86.06 149 GLU B N 1
ATOM 3352 C CA . GLU B 1 149 ? -29.578 0.554 11.984 1 86.06 149 GLU B CA 1
ATOM 3353 C C . GLU B 1 149 ? -29.406 0.612 10.469 1 86.06 149 GLU B C 1
ATOM 3355 O O . GLU B 1 149 ? -29.438 -0.421 9.797 1 86.06 149 GLU B O 1
ATOM 3360 N N . PRO B 1 150 ? -29.25 1.75 9.953 1 84.94 150 PRO B N 1
ATOM 3361 C CA . PRO B 1 150 ? -29.188 1.913 8.5 1 84.94 150 PRO B CA 1
ATOM 3362 C C . PRO B 1 150 ? -28.125 1.036 7.855 1 84.94 150 PRO B C 1
ATOM 3364 O O . PRO B 1 150 ? -28.328 0.519 6.754 1 84.94 150 PRO B O 1
ATOM 3367 N N . VAL B 1 151 ? -27.031 0.926 8.469 1 82.25 151 VAL B N 1
ATOM 3368 C CA . VAL B 1 151 ? -25.953 0.13 7.906 1 82.25 151 VAL B CA 1
ATOM 3369 C C . VAL B 1 151 ? -26.422 -1.314 7.723 1 82.25 151 VAL B C 1
ATOM 3371 O O . VAL B 1 151 ? -26.031 -1.979 6.758 1 82.25 151 VAL B O 1
ATOM 3374 N N . LEU B 1 152 ? -27.219 -1.781 8.625 1 90.19 152 LEU B N 1
ATOM 3375 C CA . LEU B 1 152 ? -27.734 -3.145 8.523 1 90.19 152 LEU B CA 1
ATOM 3376 C C . LEU B 1 152 ? -28.672 -3.283 7.332 1 90.19 152 LEU B C 1
ATOM 3378 O O . LEU B 1 152 ? -28.688 -4.32 6.664 1 90.19 152 LEU B O 1
ATOM 3382 N N . LEU B 1 153 ? -29.422 -2.275 7.086 1 91.5 153 LEU B N 1
ATOM 3383 C CA . LEU B 1 153 ? -30.297 -2.287 5.922 1 91.5 153 LEU B CA 1
ATOM 3384 C C . LEU B 1 153 ? -29.484 -2.318 4.629 1 91.5 153 LEU B C 1
ATOM 3386 O O . LEU B 1 153 ? -29.812 -3.062 3.703 1 91.5 153 LEU B O 1
ATOM 3390 N N . LEU B 1 154 ? -28.516 -1.556 4.59 1 89.19 154 LEU B N 1
ATOM 3391 C CA . LEU B 1 154 ? -27.656 -1.511 3.408 1 89.19 154 LEU B CA 1
ATOM 3392 C C . LEU B 1 154 ? -27.047 -2.883 3.123 1 89.19 154 LEU B C 1
ATOM 3394 O O . LEU B 1 154 ? -27.062 -3.344 1.98 1 89.19 154 LEU B O 1
ATOM 3398 N N . GLU B 1 155 ? -26.578 -3.482 4.129 1 91.31 155 GLU B N 1
ATOM 3399 C CA . GLU B 1 155 ? -25.938 -4.781 3.953 1 91.31 155 GLU B CA 1
ATOM 3400 C C . GLU B 1 155 ? -26.969 -5.871 3.67 1 91.31 155 GLU B C 1
ATOM 3402 O O . GLU B 1 155 ? -26.688 -6.824 2.938 1 91.31 155 GLU B O 1
ATOM 3407 N N . ALA B 1 156 ? -28.125 -5.707 4.297 1 94.5 156 ALA B N 1
ATOM 3408 C CA . ALA B 1 156 ? -29.203 -6.648 4.004 1 94.5 156 ALA B CA 1
ATOM 3409 C C . ALA B 1 156 ? -29.578 -6.609 2.525 1 94.5 156 ALA B C 1
ATOM 3411 O O . ALA B 1 156 ? -29.766 -7.656 1.901 1 94.5 156 ALA B O 1
ATOM 3412 N N . LYS B 1 157 ? -29.641 -5.449 1.988 1 93.38 157 LYS B N 1
ATOM 3413 C CA . LYS B 1 157 ? -29.953 -5.293 0.57 1 93.38 157 LYS B CA 1
ATOM 3414 C C . LYS B 1 157 ? -28.844 -5.871 -0.302 1 93.38 157 LYS B C 1
ATOM 3416 O O . LYS B 1 157 ? -29.109 -6.5 -1.326 1 93.38 157 LYS B O 1
ATOM 3421 N N . HIS B 1 158 ? -27.641 -5.637 0.08 1 92.19 158 HIS B N 1
ATOM 3422 C CA . HIS B 1 158 ? -26.516 -6.219 -0.63 1 92.19 158 HIS B CA 1
ATOM 3423 C C . HIS B 1 158 ? -26.562 -7.742 -0.597 1 92.19 158 HIS B C 1
ATOM 3425 O O . HIS B 1 158 ? -26.359 -8.398 -1.623 1 92.19 158 HIS B O 1
ATOM 3431 N N . ALA B 1 159 ? -26.844 -8.258 0.563 1 94.69 159 ALA B N 1
ATOM 3432 C CA . ALA B 1 159 ? -26.938 -9.703 0.72 1 94.69 159 ALA B CA 1
ATOM 3433 C C . ALA B 1 159 ? -28.078 -10.273 -0.116 1 94.69 159 ALA B C 1
ATOM 3435 O O . ALA B 1 159 ? -27.984 -11.383 -0.642 1 94.69 159 ALA B O 1
ATOM 3436 N N . ALA B 1 160 ? -29.156 -9.555 -0.188 1 95.06 160 ALA B N 1
ATOM 3437 C CA . ALA B 1 160 ? -30.281 -9.969 -1.019 1 95.06 160 ALA B CA 1
ATOM 3438 C C . ALA B 1 160 ? -29.891 -10.031 -2.49 1 95.06 160 ALA B C 1
ATOM 3440 O O . ALA B 1 160 ? -30.312 -10.938 -3.215 1 95.06 160 ALA B O 1
ATOM 3441 N N . ALA B 1 161 ? -29.125 -9.086 -2.936 1 92.81 161 ALA B N 1
ATOM 3442 C CA . ALA B 1 161 ? -28.609 -9.094 -4.305 1 92.81 161 ALA B CA 1
ATOM 3443 C C . ALA B 1 161 ? -27.719 -10.312 -4.551 1 92.81 161 ALA B C 1
ATOM 3445 O O . ALA B 1 161 ? -27.719 -10.875 -5.652 1 92.81 161 ALA B O 1
ATOM 3446 N N . ASP B 1 162 ? -27.062 -10.719 -3.557 1 93.94 162 ASP B N 1
ATOM 3447 C CA . ASP B 1 162 ? -26.188 -11.891 -3.666 1 93.94 162 ASP B CA 1
ATOM 3448 C C . ASP B 1 162 ? -27.016 -13.156 -3.898 1 93.94 162 ASP B C 1
ATOM 3450 O O . ASP B 1 162 ? -26.516 -14.133 -4.469 1 93.94 162 ASP B O 1
ATOM 3454 N N . ILE B 1 163 ? -28.25 -13.172 -3.389 1 95.06 163 ILE B N 1
ATOM 3455 C CA . ILE B 1 163 ? -29.125 -14.32 -3.619 1 95.06 163 ILE B CA 1
ATOM 3456 C C . ILE B 1 163 ? -29.375 -14.492 -5.117 1 95.06 163 ILE B C 1
ATOM 3458 O O . ILE B 1 163 ? -29.328 -15.609 -5.633 1 95.06 163 ILE B O 1
ATOM 3462 N N . VAL B 1 164 ? -29.594 -13.406 -5.824 1 93.56 164 VAL B N 1
ATOM 3463 C CA . VAL B 1 164 ? -29.797 -13.445 -7.27 1 93.56 164 VAL B CA 1
ATOM 3464 C C . VAL B 1 164 ? -28.531 -13.945 -7.953 1 93.56 164 VAL B C 1
ATOM 3466 O O . VAL B 1 164 ? -28.594 -14.797 -8.852 1 93.56 164 VAL B O 1
ATOM 3469 N N . ASP B 1 165 ? -27.453 -13.445 -7.512 1 92 165 ASP B N 1
ATOM 3470 C CA . ASP B 1 165 ? -26.172 -13.883 -8.062 1 92 165 ASP B CA 1
ATOM 3471 C C . ASP B 1 165 ? -25.953 -15.375 -7.84 1 92 165 ASP B C 1
ATOM 3473 O O . ASP B 1 165 ? -25.5 -16.078 -8.742 1 92 165 ASP B O 1
ATOM 3477 N N . SER B 1 166 ? -26.234 -15.781 -6.633 1 93.56 166 SER B N 1
ATOM 3478 C CA . SER B 1 166 ? -26.094 -17.203 -6.316 1 93.56 166 SER B CA 1
ATOM 3479 C C . SER B 1 166 ? -27.031 -18.047 -7.164 1 93.56 166 SER B C 1
ATOM 3481 O O . SER B 1 166 ? -26.688 -19.156 -7.566 1 93.56 166 SER B O 1
ATOM 3483 N N . ALA B 1 167 ? -28.219 -17.578 -7.395 1 95.12 167 ALA B N 1
ATOM 3484 C CA . ALA B 1 167 ? -29.156 -18.297 -8.266 1 95.12 167 ALA B CA 1
ATOM 3485 C C . ALA B 1 167 ? -28.594 -18.438 -9.672 1 95.12 167 ALA B C 1
ATOM 3487 O O . ALA B 1 167 ? -28.75 -19.484 -10.305 1 95.12 167 ALA B O 1
ATOM 3488 N N . LEU B 1 168 ? -27.969 -17.469 -10.133 1 94.06 168 LEU B N 1
ATOM 3489 C CA . LEU B 1 168 ? -27.344 -17.516 -11.445 1 94.06 168 LEU B CA 1
ATOM 3490 C C . LEU B 1 168 ? -26.234 -18.547 -11.484 1 94.06 168 LEU B C 1
ATOM 3492 O O . LEU B 1 168 ? -26.094 -19.281 -12.461 1 94.06 168 LEU B O 1
ATOM 3496 N N . VAL B 1 169 ? -25.469 -18.625 -10.469 1 95.25 169 VAL B N 1
ATOM 3497 C CA . VAL B 1 169 ? -24.375 -19.594 -10.383 1 95.25 169 VAL B CA 1
ATOM 3498 C C . VAL B 1 169 ? -24.938 -21 -10.328 1 95.25 169 VAL B C 1
ATOM 3500 O O . VAL B 1 169 ? -24.453 -21.906 -11.008 1 95.25 169 VAL B O 1
ATOM 3503 N N . ILE B 1 170 ? -26.031 -21.188 -9.539 1 95.31 170 ILE B N 1
ATOM 3504 C CA . ILE B 1 170 ? -26.672 -22.484 -9.445 1 95.31 170 ILE B CA 1
ATOM 3505 C C . ILE B 1 170 ? -27.203 -22.906 -10.82 1 95.31 170 ILE B C 1
ATOM 3507 O O . ILE B 1 170 ? -27 -24.047 -11.242 1 95.31 170 ILE B O 1
ATOM 3511 N N . THR B 1 171 ? -27.844 -21.984 -11.461 1 96.12 171 THR B N 1
ATOM 3512 C CA . THR B 1 171 ? -28.359 -22.266 -12.797 1 96.12 171 THR B CA 1
ATOM 3513 C C . THR B 1 171 ? -27.234 -22.625 -13.758 1 96.12 171 THR B C 1
ATOM 3515 O O . THR B 1 171 ? -27.391 -23.531 -14.578 1 96.12 171 THR B O 1
ATOM 3518 N N . THR B 1 172 ? -26.156 -21.938 -13.625 1 96.81 172 THR B N 1
ATOM 3519 C CA . THR B 1 172 ? -25.016 -22.203 -14.484 1 96.81 172 THR B CA 1
ATOM 3520 C C . THR B 1 172 ? -24.469 -23.609 -14.234 1 96.81 172 THR B C 1
ATOM 3522 O O . THR B 1 172 ? -24.203 -24.359 -15.18 1 96.81 172 THR B O 1
ATOM 3525 N N . VAL B 1 173 ? -24.312 -24 -13.039 1 96.56 173 VAL B N 1
ATOM 3526 C CA . VAL B 1 173 ? -23.781 -25.312 -12.68 1 96.56 173 VAL B CA 1
ATOM 3527 C C . VAL B 1 173 ? -24.703 -26.406 -13.18 1 96.56 173 VAL B C 1
ATOM 3529 O O . VAL B 1 173 ? -24.25 -27.375 -13.812 1 96.56 173 VAL B O 1
ATOM 3532 N N . VAL B 1 174 ? -26.016 -26.219 -12.945 1 95.75 174 VAL B N 1
ATOM 3533 C CA . VAL B 1 174 ? -27 -27.219 -13.359 1 95.75 174 VAL B CA 1
ATOM 3534 C C . VAL B 1 174 ? -27.062 -27.281 -14.883 1 95.75 174 VAL B C 1
ATOM 3536 O O . VAL B 1 174 ? -27.047 -28.375 -15.461 1 95.75 174 VAL B O 1
ATOM 3539 N N . ALA B 1 175 ? -27.109 -26.156 -15.523 1 96.62 175 ALA B N 1
ATOM 3540 C CA . ALA B 1 175 ? -27.156 -26.109 -16.984 1 96.62 175 ALA B CA 1
ATOM 3541 C C . ALA B 1 175 ? -25.906 -26.75 -17.594 1 96.62 175 ALA B C 1
ATOM 3543 O O . ALA B 1 175 ? -25.969 -27.375 -18.641 1 96.62 175 ALA B O 1
ATOM 3544 N N . SER B 1 176 ? -24.797 -26.609 -16.938 1 96.19 176 SER B N 1
ATOM 3545 C CA . SER B 1 176 ? -23.516 -27.109 -17.453 1 96.19 176 SER B CA 1
ATOM 3546 C C . SER B 1 176 ? -23.438 -28.625 -17.391 1 96.19 176 SER B C 1
ATOM 3548 O O . SER B 1 176 ? -22.625 -29.234 -18.062 1 96.19 176 SER B O 1
ATOM 3550 N N . MET B 1 177 ? -24.297 -29.219 -16.531 1 94.81 177 MET B N 1
ATOM 3551 C CA . MET B 1 177 ? -24.359 -30.672 -16.484 1 94.81 177 MET B CA 1
ATOM 3552 C C . MET B 1 177 ? -24.906 -31.234 -17.781 1 94.81 177 MET B C 1
ATOM 3554 O O . MET B 1 177 ? -24.578 -32.375 -18.156 1 94.81 177 MET B O 1
ATOM 3558 N N . TYR B 1 178 ? -25.656 -30.391 -18.438 1 95 178 TYR B N 1
ATOM 3559 C CA . TYR B 1 178 ? -26.266 -30.812 -19.688 1 95 178 TYR B CA 1
ATOM 3560 C C . TYR B 1 178 ? -25.562 -30.172 -20.891 1 95 178 TYR B C 1
ATOM 3562 O O . TYR B 1 178 ? -25.375 -30.797 -21.922 1 95 178 TYR B O 1
ATOM 3570 N N . VAL B 1 179 ? -25.219 -28.922 -20.75 1 96 179 VAL B N 1
ATOM 3571 C CA . VAL B 1 179 ? -24.5 -28.172 -21.781 1 96 179 VAL B CA 1
ATOM 3572 C C . VAL B 1 179 ? -23.219 -27.594 -21.188 1 96 179 VAL B C 1
ATOM 3574 O O . VAL B 1 179 ? -23.156 -26.422 -20.797 1 96 179 VAL B O 1
ATOM 3577 N N . PRO B 1 180 ? -22.156 -28.344 -21.344 1 93.81 180 PRO B N 1
ATOM 3578 C CA . PRO B 1 180 ? -20.938 -28.047 -20.578 1 93.81 180 PRO B CA 1
ATOM 3579 C C . PRO B 1 180 ? -20.266 -26.734 -21.016 1 93.81 180 PRO B C 1
ATOM 3581 O O . PRO B 1 180 ? -19.531 -26.125 -20.219 1 93.81 180 PRO B O 1
ATOM 3584 N N . PHE B 1 181 ? -20.562 -26.312 -22.188 1 93.69 181 PHE B N 1
ATOM 3585 C CA . PHE B 1 181 ? -19.875 -25.125 -22.688 1 93.69 181 PHE B CA 1
ATOM 3586 C C . PHE B 1 181 ? -20.375 -23.875 -21.969 1 93.69 181 PHE B C 1
ATOM 3588 O O . PHE B 1 181 ? -19.734 -22.828 -22 1 93.69 181 PHE B O 1
ATOM 3595 N N . ILE B 1 182 ? -21.406 -23.922 -21.234 1 95.44 182 ILE B N 1
ATOM 3596 C CA . ILE B 1 182 ? -22.016 -22.797 -20.516 1 95.44 182 ILE B CA 1
ATOM 3597 C C . ILE B 1 182 ? -21.109 -22.359 -19.375 1 95.44 182 ILE B C 1
ATOM 3599 O O . ILE B 1 182 ? -20.969 -21.172 -19.094 1 95.44 182 ILE B O 1
ATOM 3603 N N . GLU B 1 183 ? -20.453 -23.281 -18.781 1 95.5 183 GLU B N 1
ATOM 3604 C CA . GLU B 1 183 ? -19.688 -23 -17.562 1 95.5 183 GLU B CA 1
ATOM 3605 C C . GLU B 1 1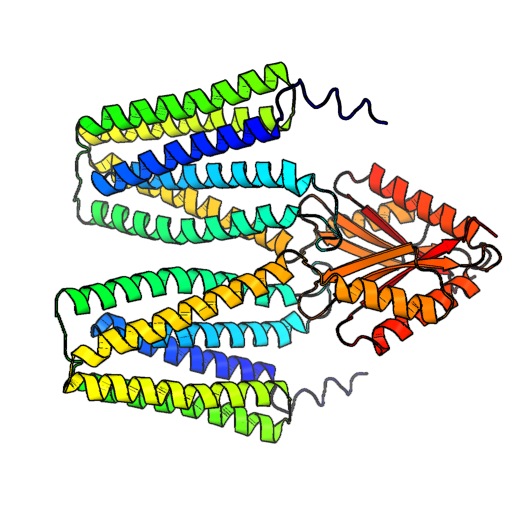83 ? -18.531 -22.047 -17.844 1 95.5 183 GLU B C 1
ATOM 3607 O O . GLU B 1 183 ? -18.391 -21 -17.203 1 95.5 183 GLU B O 1
ATOM 3612 N N . PRO B 1 184 ? -17.672 -22.406 -18.797 1 95.25 184 PRO B N 1
ATOM 3613 C CA . PRO B 1 184 ? -1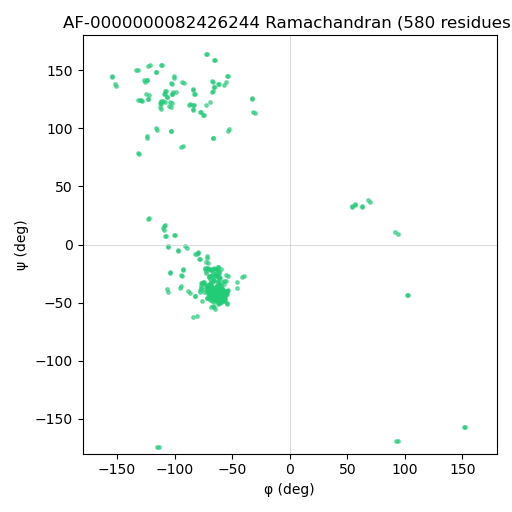6.547 -21.484 -19.031 1 95.25 184 PRO B CA 1
ATOM 3614 C C . PRO B 1 184 ? -16.984 -20.109 -19.5 1 95.25 184 PRO B C 1
ATOM 3616 O O . PRO B 1 184 ? -16.328 -19.109 -19.203 1 95.25 184 PRO B O 1
ATOM 3619 N N . ILE B 1 185 ? -18.078 -20 -20.141 1 95.25 185 ILE B N 1
ATOM 3620 C CA . ILE B 1 185 ? -18.609 -18.719 -20.594 1 95.25 185 ILE B CA 1
ATOM 3621 C C . ILE B 1 185 ? -19.062 -17.906 -19.375 1 95.25 185 ILE B C 1
ATOM 3623 O O . ILE B 1 185 ? -18.766 -16.703 -19.281 1 95.25 185 ILE B O 1
ATOM 3627 N N . ALA B 1 186 ? -19.781 -18.578 -18.547 1 95.62 186 ALA B N 1
ATOM 3628 C CA . ALA B 1 186 ? -20.234 -17.922 -17.312 1 95.62 186 ALA B CA 1
ATOM 3629 C C . ALA B 1 186 ? -19.047 -17.5 -16.453 1 95.62 186 ALA B C 1
ATOM 3631 O O . ALA B 1 186 ? -19.047 -16.406 -15.867 1 95.62 186 ALA B O 1
ATOM 3632 N N . ALA B 1 187 ? -18.078 -18.344 -16.359 1 95.25 187 ALA B N 1
ATOM 3633 C CA . ALA B 1 187 ? -16.891 -18.047 -15.578 1 95.25 187 ALA B CA 1
ATOM 3634 C C . ALA B 1 187 ? -16.156 -16.828 -16.141 1 95.25 187 ALA B C 1
ATOM 3636 O O . ALA B 1 187 ? -15.648 -15.992 -15.383 1 95.25 187 ALA B O 1
ATOM 3637 N N . LEU B 1 188 ? -16.109 -16.766 -17.422 1 95.56 188 LEU B N 1
ATOM 3638 C CA . LEU B 1 188 ? -15.484 -15.617 -18.078 1 95.56 188 LEU B CA 1
ATOM 3639 C C . LEU B 1 188 ? -16.25 -14.336 -17.766 1 95.56 188 LEU B C 1
ATOM 3641 O O . LEU B 1 188 ? -15.641 -13.289 -17.516 1 95.56 188 LEU B O 1
ATOM 3645 N N . ALA B 1 189 ? -17.531 -14.391 -17.812 1 95.38 189 ALA B N 1
ATOM 3646 C CA . ALA B 1 189 ? -18.359 -13.227 -17.531 1 95.38 189 ALA B CA 1
ATOM 3647 C C . ALA B 1 189 ? -18.172 -12.766 -16.094 1 95.38 189 ALA B C 1
ATOM 3649 O O . ALA B 1 189 ? -17.969 -11.578 -15.836 1 95.38 189 ALA B O 1
ATOM 3650 N N . ILE B 1 190 ? -18.234 -13.68 -15.156 1 94 190 ILE B N 1
ATOM 3651 C CA . ILE B 1 190 ? -18.078 -13.352 -13.742 1 94 190 ILE B CA 1
ATOM 3652 C C . ILE B 1 190 ? -16.688 -12.805 -13.477 1 94 190 ILE B C 1
ATOM 3654 O O . ILE B 1 190 ? -16.516 -11.812 -12.766 1 94 190 ILE B O 1
ATOM 3658 N N . SER B 1 191 ? -15.703 -13.43 -14.062 1 95.38 191 SER B N 1
ATOM 3659 C CA . SER B 1 191 ? -14.32 -13.008 -13.875 1 95.38 191 SER B CA 1
ATOM 3660 C C . SER B 1 191 ? -14.086 -11.609 -14.438 1 95.38 191 SER B C 1
ATOM 3662 O O . SER B 1 191 ? -13.359 -10.812 -13.836 1 95.38 191 SER B O 1
ATOM 3664 N N . SER B 1 192 ? -14.68 -11.344 -15.562 1 94.56 192 SER B N 1
ATOM 3665 C CA . SER B 1 192 ? -14.555 -10.008 -16.141 1 94.56 192 SER B CA 1
ATOM 3666 C C . SER B 1 192 ? -15.188 -8.953 -15.242 1 94.56 192 SER B C 1
ATOM 3668 O O . SER B 1 192 ? -14.648 -7.859 -15.078 1 94.56 192 SER B O 1
ATOM 3670 N N . TYR B 1 193 ? -16.297 -9.289 -14.766 1 93.75 193 TYR B N 1
ATOM 3671 C CA . TYR B 1 193 ? -16.953 -8.383 -13.836 1 93.75 193 TYR B CA 1
ATOM 3672 C C . TYR B 1 193 ? -16.109 -8.164 -12.586 1 93.75 193 TYR B C 1
ATOM 3674 O O . TYR B 1 193 ? -16 -7.043 -12.086 1 93.75 193 TYR B O 1
ATOM 3682 N N . LEU B 1 194 ? -15.508 -9.227 -12.086 1 93.56 194 LEU B N 1
ATOM 3683 C CA . LEU B 1 194 ? -14.664 -9.148 -10.898 1 93.56 194 LEU B CA 1
ATOM 3684 C C . LEU B 1 194 ? -13.453 -8.25 -11.156 1 93.56 194 LEU B C 1
ATOM 3686 O O . LEU B 1 194 ? -13.023 -7.512 -10.266 1 93.56 194 LEU B O 1
ATOM 3690 N N . LEU B 1 195 ? -12.922 -8.336 -12.359 1 94.25 195 LEU B N 1
ATOM 3691 C CA . LEU B 1 195 ? -11.812 -7.465 -12.719 1 94.25 195 LEU B CA 1
ATOM 3692 C C . LEU B 1 195 ? -12.234 -6 -12.688 1 94.25 195 LEU B C 1
ATOM 3694 O O . LEU B 1 195 ? -11.477 -5.137 -12.234 1 94.25 195 LEU B O 1
ATOM 3698 N N . TYR B 1 196 ? -13.383 -5.75 -13.234 1 93.88 196 TYR B N 1
ATOM 3699 C CA . TYR B 1 196 ? -13.945 -4.402 -13.195 1 93.88 196 TYR B CA 1
ATOM 3700 C C . TYR B 1 196 ? -14.102 -3.914 -11.766 1 93.88 196 TYR B C 1
ATOM 3702 O O . TYR B 1 196 ? -13.695 -2.797 -11.43 1 93.88 196 TYR B O 1
ATOM 3710 N N . LEU B 1 197 ? -14.695 -4.754 -10.93 1 90.81 197 LEU B N 1
ATOM 3711 C CA . LEU B 1 197 ? -14.898 -4.402 -9.523 1 90.81 197 LEU B CA 1
ATOM 3712 C C . LEU B 1 197 ? -13.57 -4.145 -8.828 1 90.81 197 LEU B C 1
ATOM 3714 O O . LEU B 1 197 ? -13.445 -3.193 -8.055 1 90.81 197 LEU B O 1
ATOM 3718 N N . ALA B 1 198 ? -12.648 -5.031 -9.023 1 92.31 198 ALA B N 1
ATOM 3719 C CA . ALA B 1 198 ? -11.32 -4.883 -8.43 1 92.31 198 ALA B CA 1
ATOM 3720 C C . ALA B 1 198 ? -10.688 -3.557 -8.828 1 92.31 198 ALA B C 1
ATOM 3722 O O . ALA B 1 198 ? -10.07 -2.881 -8 1 92.31 198 ALA B O 1
ATOM 3723 N N . GLY B 1 199 ? -10.844 -3.186 -10.109 1 92.88 199 GLY B N 1
ATOM 3724 C CA . GLY B 1 199 ? -10.344 -1.902 -10.57 1 92.88 199 GLY B CA 1
ATOM 3725 C C . GLY B 1 199 ? -10.953 -0.723 -9.836 1 92.88 199 GLY B C 1
ATOM 3726 O O . GLY B 1 199 ? -10.25 0.232 -9.492 1 92.88 199 GLY B O 1
ATOM 3727 N N . ASN B 1 200 ? -12.195 -0.779 -9.664 1 91.88 200 ASN B N 1
ATOM 3728 C CA . ASN B 1 200 ? -12.883 0.273 -8.922 1 91.88 200 ASN B CA 1
ATOM 3729 C C . ASN B 1 200 ? -12.422 0.332 -7.473 1 91.88 200 ASN B C 1
ATOM 3731 O O . ASN B 1 200 ? -12.266 1.417 -6.91 1 91.88 200 ASN B O 1
ATOM 3735 N N . TYR B 1 201 ? -12.281 -0.826 -6.879 1 89.44 201 TYR B N 1
ATOM 3736 C CA . TYR B 1 201 ? -11.812 -0.888 -5.5 1 89.44 201 TYR B CA 1
ATOM 3737 C C . TYR B 1 201 ? -10.414 -0.298 -5.367 1 89.44 201 TYR B C 1
ATOM 3739 O O . TYR B 1 201 ? -10.117 0.414 -4.406 1 89.44 201 TYR B O 1
ATOM 3747 N N . ILE B 1 202 ? -9.586 -0.59 -6.293 1 92.06 202 ILE B N 1
ATOM 3748 C CA . ILE B 1 202 ? -8.234 -0.034 -6.297 1 92.06 202 ILE B CA 1
ATOM 3749 C C . ILE B 1 202 ? -8.305 1.488 -6.398 1 92.06 202 ILE B C 1
ATOM 3751 O O . ILE B 1 202 ? -7.664 2.197 -5.621 1 92.06 202 ILE B O 1
ATOM 3755 N N . LYS B 1 203 ? -9.078 1.983 -7.328 1 90.62 203 LYS B N 1
ATOM 3756 C CA . LYS B 1 203 ? -9.211 3.422 -7.543 1 90.62 203 LYS B CA 1
ATOM 3757 C C . LYS B 1 203 ? -9.719 4.121 -6.285 1 90.62 203 LYS B C 1
ATOM 3759 O O . LYS B 1 203 ? -9.164 5.129 -5.855 1 90.62 203 LYS B O 1
ATOM 3764 N N . GLU B 1 204 ? -10.727 3.578 -5.73 1 87.12 204 GLU B N 1
ATOM 3765 C CA . GLU B 1 204 ? -11.312 4.168 -4.527 1 87.12 204 GLU B CA 1
ATOM 3766 C C . GLU B 1 204 ? -10.328 4.145 -3.365 1 87.12 204 GLU B C 1
ATOM 3768 O O . GLU B 1 204 ? -10.211 5.125 -2.627 1 87.12 204 GLU B O 1
ATOM 3773 N N . SER B 1 205 ? -9.711 3.018 -3.207 1 89.19 205 SER B N 1
ATOM 3774 C CA . SER B 1 205 ? -8.75 2.873 -2.119 1 89.19 205 SER B CA 1
ATOM 3775 C C . SER B 1 205 ? -7.574 3.828 -2.289 1 89.19 205 SER B C 1
ATOM 3777 O O . SER B 1 205 ? -7.133 4.457 -1.325 1 89.19 205 SER B O 1
ATOM 3779 N N . MET B 1 206 ? -7.105 3.922 -3.492 1 89 206 MET B N 1
ATOM 3780 C CA . MET B 1 206 ? -5.977 4.809 -3.762 1 89 206 MET B CA 1
ATOM 3781 C C . MET B 1 206 ? -6.34 6.258 -3.459 1 89 206 MET B C 1
ATOM 3783 O O . MET B 1 206 ? -5.52 7.008 -2.926 1 89 206 MET B O 1
ATOM 3787 N N . ASN B 1 207 ? -7.492 6.664 -3.846 1 84.94 207 ASN B N 1
ATOM 3788 C CA . ASN B 1 207 ? -7.945 8.023 -3.572 1 84.94 207 ASN B CA 1
ATOM 3789 C C . ASN B 1 207 ? -7.863 8.352 -2.084 1 84.94 207 ASN B C 1
ATOM 3791 O O . ASN B 1 207 ? -7.441 9.445 -1.709 1 84.94 207 ASN B O 1
ATOM 3795 N N . THR B 1 208 ? -8.211 7.438 -1.274 1 83.19 208 THR B N 1
ATOM 3796 C CA . THR B 1 208 ? -8.242 7.66 0.167 1 83.19 208 THR B CA 1
ATOM 3797 C C . THR B 1 208 ? -6.848 7.488 0.768 1 83.19 208 THR B C 1
ATOM 3799 O O . THR B 1 208 ? -6.406 8.32 1.566 1 83.19 208 THR B O 1
ATOM 3802 N N . LEU B 1 209 ? -6.191 6.48 0.348 1 85.94 209 LEU B N 1
ATOM 3803 C CA . LEU B 1 209 ? -4.898 6.148 0.938 1 85.94 209 LEU B CA 1
ATOM 3804 C C . LEU B 1 209 ? -3.844 7.176 0.55 1 85.94 209 LEU B C 1
ATOM 3806 O O . LEU B 1 209 ? -2.902 7.422 1.307 1 85.94 209 LEU B O 1
ATOM 3810 N N . LEU B 1 210 ? -4.031 7.77 -0.569 1 83.12 210 LEU B N 1
ATOM 3811 C CA . LEU B 1 210 ? -3.059 8.742 -1.053 1 83.12 210 LEU B CA 1
ATOM 3812 C C . LEU B 1 210 ? -3.531 10.164 -0.778 1 83.12 210 LEU B C 1
ATOM 3814 O O . LEU B 1 210 ? -2.973 11.125 -1.313 1 83.12 210 LEU B O 1
ATOM 3818 N N . ASP B 1 211 ? -4.547 10.281 -0.068 1 81.5 211 ASP B N 1
ATOM 3819 C CA . ASP B 1 211 ? -5.078 11.562 0.391 1 81.5 211 ASP B CA 1
ATOM 3820 C C . ASP B 1 211 ? -5.52 12.422 -0.787 1 81.5 211 ASP B C 1
ATOM 3822 O O . ASP B 1 211 ? -5.289 13.633 -0.799 1 81.5 211 ASP B O 1
ATOM 3826 N N . ARG B 1 212 ? -5.992 11.797 -1.793 1 80.12 212 ARG B N 1
ATOM 3827 C CA . ARG B 1 212 ? -6.527 12.57 -2.908 1 80.12 212 ARG B CA 1
ATOM 3828 C C . ARG B 1 212 ? -7.801 13.305 -2.502 1 80.12 212 ARG B C 1
ATOM 3830 O O . ARG B 1 212 ? -8.641 12.758 -1.781 1 80.12 212 ARG B O 1
ATOM 3837 N N . VAL B 1 213 ? -7.824 14.578 -2.83 1 81.44 213 VAL B N 1
ATOM 3838 C CA . VAL B 1 213 ? -8.992 15.375 -2.459 1 81.44 213 VAL B CA 1
ATOM 3839 C C . VAL B 1 213 ? -9.703 15.859 -3.719 1 81.44 213 VAL B C 1
ATOM 3841 O O . VAL B 1 213 ? -9.102 15.922 -4.797 1 81.44 213 VAL B O 1
ATOM 3844 N N . ASP B 1 214 ? -10.992 15.992 -3.615 1 77.56 214 ASP B N 1
ATOM 3845 C CA . ASP B 1 214 ? -11.789 16.578 -4.684 1 77.56 214 ASP B CA 1
ATOM 3846 C C . ASP B 1 214 ? -11.609 18.094 -4.742 1 77.56 214 ASP B C 1
ATOM 3848 O O . ASP B 1 214 ? -12.094 18.812 -3.865 1 77.56 214 ASP B O 1
ATOM 3852 N N . PRO B 1 215 ? -10.984 18.547 -5.773 1 81.75 215 PRO B N 1
ATOM 3853 C CA . PRO B 1 215 ? -10.758 19.984 -5.855 1 81.75 215 PRO B CA 1
ATOM 3854 C C . PRO B 1 215 ? -12.055 20.781 -5.863 1 81.75 215 PRO B C 1
ATOM 3856 O O . PRO B 1 215 ? -12.078 21.938 -5.406 1 81.75 215 PRO B O 1
ATOM 3859 N N . SER B 1 216 ? -13.094 20.172 -6.375 1 87.56 216 SER B N 1
ATOM 3860 C CA . SER B 1 216 ? -14.375 20.859 -6.414 1 87.56 216 SER B CA 1
ATOM 3861 C C . SER B 1 216 ? -14.883 21.172 -5.008 1 87.56 216 SER B C 1
ATOM 3863 O O . SER B 1 216 ? -15.484 22.219 -4.777 1 87.56 216 SER B O 1
ATOM 3865 N N . LEU B 1 217 ? -14.609 20.266 -4.09 1 88.56 217 LEU B N 1
ATOM 3866 C CA . LEU B 1 217 ? -15.039 20.484 -2.715 1 88.56 217 LEU B CA 1
ATOM 3867 C C . LEU B 1 217 ? -14.305 21.656 -2.092 1 88.56 217 LEU B C 1
ATOM 3869 O O . LEU B 1 217 ? -14.906 22.484 -1.393 1 88.56 217 LEU B O 1
ATOM 3873 N N . SER B 1 218 ? -13.016 21.75 -2.309 1 88.5 218 SER B N 1
ATOM 3874 C CA . SER B 1 218 ? -12.234 22.875 -1.795 1 88.5 218 SER B CA 1
ATOM 3875 C C . SER B 1 218 ? -12.781 24.203 -2.293 1 88.5 218 SER B C 1
ATOM 3877 O O . SER B 1 218 ? -12.922 25.156 -1.518 1 88.5 218 SER B O 1
ATOM 3879 N N . GLN B 1 219 ? -13.086 24.234 -3.523 1 91 219 GLN B N 1
ATOM 3880 C CA . GLN B 1 219 ? -13.602 25.469 -4.117 1 91 219 GLN B CA 1
ATOM 3881 C C . GLN B 1 219 ? -14.984 25.812 -3.555 1 91 219 GLN B C 1
ATOM 3883 O O . GLN B 1 219 ? -15.273 26.984 -3.297 1 91 219 GLN B O 1
ATOM 3888 N N . ARG B 1 220 ? -15.797 24.844 -3.395 1 93.5 220 ARG B N 1
ATOM 3889 C CA . ARG B 1 220 ? -17.125 25.062 -2.838 1 93.5 220 ARG B CA 1
ATOM 3890 C C . ARG B 1 220 ? -17.047 25.625 -1.419 1 93.5 220 ARG B C 1
ATOM 3892 O O . ARG B 1 220 ? -17.828 26.484 -1.034 1 93.5 220 ARG B O 1
ATOM 3899 N N . ILE B 1 221 ? -16.078 25.109 -0.678 1 93.12 221 ILE B N 1
ATOM 3900 C CA . ILE B 1 221 ? -15.883 25.562 0.694 1 93.12 221 ILE B CA 1
ATOM 3901 C C . ILE B 1 221 ? -15.391 27.016 0.693 1 93.12 221 ILE B C 1
ATOM 3903 O O . ILE B 1 221 ? -15.867 27.844 1.472 1 93.12 221 ILE B O 1
ATOM 3907 N N . ILE B 1 222 ? -14.484 27.312 -0.198 1 93 222 ILE B N 1
ATOM 3908 C CA . ILE B 1 222 ? -13.953 28.656 -0.322 1 93 222 ILE B CA 1
ATOM 3909 C C . ILE B 1 222 ? -15.086 29.625 -0.674 1 93 222 ILE B C 1
ATOM 3911 O O . ILE B 1 222 ? -15.234 30.672 -0.046 1 93 222 ILE B O 1
ATOM 3915 N N . ASP B 1 223 ? -15.844 29.25 -1.642 1 94.75 223 ASP B N 1
ATOM 3916 C CA . ASP B 1 223 ? -16.953 30.078 -2.088 1 94.75 223 ASP B CA 1
ATOM 3917 C C . ASP B 1 223 ? -17.969 30.297 -0.966 1 94.75 223 ASP B C 1
ATOM 3919 O O . ASP B 1 223 ? -18.516 31.391 -0.807 1 94.75 223 ASP B O 1
ATOM 3923 N N . TYR B 1 224 ? -18.25 29.281 -0.262 1 94.88 224 TYR B N 1
ATOM 3924 C CA . TYR B 1 224 ? -19.203 29.344 0.834 1 94.88 224 TYR B CA 1
ATOM 3925 C C . TYR B 1 224 ? -18.734 30.297 1.918 1 94.88 224 TYR B C 1
ATOM 3927 O O . TYR B 1 224 ? -19.484 31.156 2.375 1 94.88 224 TYR B O 1
ATOM 3935 N N . VAL B 1 225 ? -17.484 30.219 2.314 1 94.19 225 VAL B N 1
ATOM 3936 C CA . VAL B 1 225 ? -16.922 31.047 3.381 1 94.19 225 VAL B CA 1
ATOM 3937 C C . VAL B 1 225 ? -16.812 32.5 2.902 1 94.19 225 VAL B C 1
ATOM 3939 O O . VAL B 1 225 ? -17.078 33.438 3.66 1 94.19 225 VAL B O 1
ATOM 3942 N N . ASN B 1 226 ? -16.438 32.656 1.692 1 93 226 ASN B N 1
ATOM 3943 C CA . ASN B 1 226 ? -16.406 34 1.119 1 93 226 ASN B CA 1
ATOM 3944 C C . ASN B 1 226 ? -17.781 34.656 1.108 1 93 226 ASN B C 1
ATOM 3946 O O . ASN B 1 226 ? -17.906 35.844 1.293 1 93 226 ASN B O 1
ATOM 3950 N N . GLY B 1 227 ? -18.719 33.875 0.841 1 93.25 227 GLY B N 1
ATOM 3951 C CA . GLY B 1 227 ? -20.094 34.344 0.87 1 93.25 227 GLY B CA 1
ATOM 3952 C C . GLY B 1 227 ? -20.531 34.844 2.234 1 93.25 227 GLY B C 1
ATOM 3953 O O . GLY B 1 227 ? -21.453 35.656 2.338 1 93.25 227 GLY B O 1
ATOM 3954 N N . MET B 1 228 ? -19.891 34.375 3.279 1 91.94 228 MET B N 1
ATOM 3955 C CA . MET B 1 228 ? -20.156 34.812 4.641 1 91.94 228 MET B CA 1
ATOM 3956 C C . MET B 1 228 ? -19.453 36.156 4.918 1 91.94 228 MET B C 1
ATOM 3958 O O . MET B 1 228 ? -19.594 36.719 6.004 1 91.94 228 MET B O 1
ATOM 3962 N N . GLY B 1 229 ? -18.609 36.688 3.969 1 89.44 229 GLY B N 1
ATOM 3963 C CA . GLY B 1 229 ? -17.891 37.938 4.133 1 89.44 229 GLY B CA 1
ATOM 3964 C C . GLY B 1 229 ? -16.516 37.75 4.723 1 89.44 229 GLY B C 1
ATOM 3965 O O . GLY B 1 229 ? -15.891 38.719 5.168 1 89.44 229 GLY B O 1
ATOM 3966 N N . ILE B 1 230 ? -16.094 36.5 4.797 1 90.12 230 ILE B N 1
ATOM 3967 C CA . ILE B 1 230 ? -14.773 36.219 5.359 1 90.12 230 ILE B CA 1
ATOM 3968 C C . ILE B 1 230 ? -13.812 35.812 4.25 1 90.12 230 ILE B C 1
ATOM 3970 O O . ILE B 1 230 ? -14.133 34.938 3.447 1 90.12 230 ILE B O 1
ATOM 3974 N N . SER B 1 231 ? -12.688 36.375 4.242 1 91 231 SER B N 1
ATOM 3975 C CA . SER B 1 231 ? -11.688 36.062 3.225 1 91 231 SER B CA 1
ATOM 3976 C C . SER B 1 231 ? -10.898 34.812 3.594 1 91 231 SER B C 1
ATOM 3978 O O . SER B 1 231 ? -10.383 34.719 4.707 1 91 231 SER B O 1
ATOM 3980 N N . VAL B 1 232 ? -10.828 33.906 2.627 1 91.31 232 VAL B N 1
ATOM 3981 C CA . VAL B 1 232 ? -10.094 32.688 2.812 1 91.31 232 VAL B CA 1
ATOM 3982 C C . VAL B 1 232 ? -8.789 32.719 2.02 1 91.31 232 VAL B C 1
ATOM 3984 O O . VAL B 1 232 ? -8.781 33.062 0.837 1 91.31 232 VAL B O 1
ATOM 3987 N N . SER B 1 233 ? -7.68 32.469 2.633 1 84.75 233 SER B N 1
ATOM 3988 C CA . SER B 1 233 ? -6.383 32.531 1.964 1 84.75 233 SER B CA 1
ATOM 3989 C C . SER B 1 233 ? -5.965 31.125 1.482 1 84.75 233 SER B C 1
ATOM 3991 O O . SER B 1 233 ? -5.285 31 0.462 1 84.75 233 SER B O 1
ATOM 3993 N N . ASP B 1 234 ? -6.25 30.156 2.225 1 86.12 234 ASP B N 1
ATOM 3994 C CA . ASP B 1 234 ? -5.816 28.812 1.874 1 86.12 234 ASP B CA 1
ATOM 3995 C C . ASP B 1 234 ? -6.785 27.766 2.424 1 86.12 234 ASP B C 1
ATOM 3997 O O . ASP B 1 234 ? -7.352 27.938 3.506 1 86.12 234 ASP B O 1
ATOM 4001 N N . VAL B 1 235 ? -7.098 26.812 1.635 1 87.56 235 VAL B N 1
ATOM 4002 C CA . VAL B 1 235 ? -7.918 25.688 2.07 1 87.56 235 VAL B CA 1
ATOM 4003 C C . VAL B 1 235 ? -7.246 24.375 1.67 1 87.56 235 VAL B C 1
ATOM 4005 O O . VAL B 1 235 ? -6.887 24.188 0.505 1 87.56 235 VAL B O 1
ATOM 4008 N N . ARG B 1 236 ? -7.02 23.531 2.637 1 83.81 236 ARG B N 1
ATOM 4009 C CA . ARG B 1 236 ? -6.457 22.203 2.406 1 83.81 236 ARG B CA 1
ATOM 4010 C C . ARG B 1 236 ? -7.371 21.109 2.961 1 83.81 236 ARG B C 1
ATOM 4012 O O . ARG B 1 236 ? -7.762 21.156 4.129 1 83.81 236 ARG B O 1
ATOM 4019 N N . LEU B 1 237 ? -7.707 20.219 2.105 1 87.19 237 LEU B N 1
ATOM 4020 C CA . LEU B 1 237 ? -8.531 19.094 2.52 1 87.19 237 LEU B CA 1
ATOM 4021 C C . LEU B 1 237 ? -7.676 17.844 2.732 1 87.19 237 LEU B C 1
ATOM 4023 O O . LEU B 1 237 ? -6.668 17.656 2.049 1 87.19 237 LEU B O 1
ATOM 4027 N N . LYS B 1 238 ? -8.078 17.109 3.68 1 81.5 238 LYS B N 1
ATOM 4028 C CA . LYS B 1 238 ? -7.473 15.805 3.92 1 81.5 238 LYS B CA 1
ATOM 4029 C C . LYS B 1 238 ? -8.523 14.703 3.916 1 81.5 238 LYS B C 1
ATOM 4031 O O . LYS B 1 238 ? -9.539 14.805 4.609 1 81.5 238 LYS B O 1
ATOM 4036 N N . ASN B 1 239 ? -8.203 13.766 3.174 1 83.62 239 ASN B N 1
ATOM 4037 C CA . ASN B 1 239 ? -9.078 12.602 3.154 1 83.62 239 ASN B CA 1
ATOM 4038 C C . ASN B 1 239 ? -8.758 11.633 4.293 1 83.62 239 ASN B C 1
ATOM 4040 O O . ASN B 1 239 ? -7.668 11.062 4.332 1 83.62 239 ASN B O 1
ATOM 4044 N N . VAL B 1 240 ? -9.711 11.445 5.191 1 79.38 240 VAL B N 1
ATOM 4045 C CA . VAL B 1 240 ? -9.43 10.617 6.359 1 79.38 240 VAL B CA 1
ATOM 4046 C C . VAL B 1 240 ? -10.172 9.281 6.234 1 79.38 240 VAL B C 1
ATOM 4048 O O . VAL B 1 240 ? -10.195 8.484 7.176 1 79.38 240 VAL B O 1
ATOM 4051 N N . GLY B 1 241 ? -10.789 9.055 5.062 1 75.69 241 GLY B N 1
ATOM 4052 C CA . GLY B 1 241 ? -11.43 7.773 4.805 1 75.69 241 GLY B CA 1
ATOM 4053 C C . GLY B 1 241 ? -12.938 7.82 4.949 1 75.69 241 GLY B C 1
ATOM 4054 O O . GLY B 1 241 ? -13.656 7.176 4.188 1 75.69 241 GLY B O 1
ATOM 4055 N N . ASN B 1 242 ? -13.477 8.492 6 1 76.94 242 ASN B N 1
ATOM 4056 C CA . ASN B 1 242 ? -14.922 8.633 6.184 1 76.94 242 ASN B CA 1
ATOM 4057 C C . ASN B 1 242 ? -15.383 10.07 5.93 1 76.94 242 ASN B C 1
ATOM 4059 O O . ASN B 1 242 ? -16.484 10.445 6.328 1 76.94 242 ASN B O 1
ATOM 4063 N N . GLY B 1 243 ? -14.5 10.766 5.297 1 82.12 243 GLY B N 1
ATOM 4064 C CA . GLY B 1 243 ? -14.742 12.164 5.012 1 82.12 243 GLY B CA 1
ATOM 4065 C C . GLY B 1 243 ? -13.469 12.984 4.906 1 82.12 243 GLY B C 1
ATOM 4066 O O . GLY B 1 243 ? -12.422 12.461 4.527 1 82.12 243 GLY B O 1
ATOM 4067 N N . TYR B 1 244 ? -13.695 14.32 5.148 1 86.19 244 TYR B N 1
ATOM 4068 C CA . TYR B 1 244 ? -12.562 15.227 4.973 1 86.19 244 TYR B CA 1
ATOM 4069 C C . TYR B 1 244 ? -12.344 16.062 6.223 1 86.19 244 TYR B C 1
ATOM 4071 O O . TYR B 1 244 ? -13.297 16.438 6.914 1 86.19 244 TYR B O 1
ATOM 4079 N N . VAL B 1 245 ? -11.133 16.234 6.465 1 85.44 245 VAL B N 1
ATOM 4080 C CA . VAL B 1 245 ? -10.742 17.281 7.41 1 85.44 245 VAL B CA 1
ATOM 4081 C C . VAL B 1 245 ? -10.242 18.5 6.648 1 85.44 245 VAL B C 1
ATOM 4083 O O . VAL B 1 245 ? -9.438 18.375 5.727 1 85.44 245 VAL B O 1
ATOM 4086 N N . VAL B 1 246 ? -10.758 19.672 7.027 1 89 246 VAL B N 1
ATOM 4087 C CA . VAL B 1 246 ? -10.445 20.906 6.301 1 89 246 VAL B CA 1
ATOM 4088 C C . VAL B 1 246 ? -9.555 21.797 7.156 1 89 246 VAL B C 1
ATOM 4090 O O . VAL B 1 246 ? -9.891 22.094 8.305 1 89 246 VAL B O 1
ATOM 4093 N N . ASP B 1 247 ? -8.477 22.125 6.625 1 86.5 247 ASP B N 1
ATOM 4094 C CA . ASP B 1 247 ? -7.617 23.172 7.176 1 86.5 247 ASP B CA 1
ATOM 4095 C C . ASP B 1 247 ? -7.715 24.453 6.352 1 86.5 247 ASP B C 1
ATOM 4097 O O . ASP B 1 247 ? -7.398 24.469 5.16 1 86.5 247 ASP B O 1
ATOM 4101 N N . MET B 1 248 ? -8.141 25.5 6.969 1 90.44 248 MET B N 1
ATOM 4102 C CA . MET B 1 248 ? -8.289 26.734 6.199 1 90.44 248 MET B CA 1
ATOM 4103 C C . MET B 1 248 ? -7.691 27.922 6.945 1 90.44 248 MET B C 1
ATOM 4105 O O . MET B 1 248 ? -7.574 27.891 8.172 1 90.44 248 MET B O 1
ATOM 4109 N N . ILE B 1 249 ? -7.242 28.844 6.215 1 88.94 249 ILE B N 1
ATOM 4110 C CA . ILE B 1 249 ? -6.75 30.109 6.738 1 88.94 249 ILE B CA 1
ATOM 4111 C C . ILE B 1 249 ? -7.695 31.25 6.332 1 88.94 249 ILE B C 1
ATOM 4113 O O . ILE B 1 249 ? -7.973 31.422 5.145 1 88.94 249 ILE B O 1
ATOM 4117 N N . ILE B 1 250 ? -8.172 31.906 7.316 1 90.12 250 ILE B N 1
ATOM 4118 C CA . ILE B 1 250 ? -9.023 33.062 7.027 1 90.12 250 ILE B CA 1
ATOM 4119 C C . ILE B 1 250 ? -8.312 34.344 7.418 1 90.12 250 ILE B C 1
ATOM 4121 O O . ILE B 1 250 ? -7.457 34.344 8.305 1 90.12 250 ILE B O 1
ATOM 4125 N N . LYS B 1 251 ? -8.727 35.344 6.758 1 89.81 251 LYS B N 1
ATOM 4126 C CA . LYS B 1 251 ? -8.219 36.656 7.078 1 89.81 251 LYS B CA 1
ATOM 4127 C C . LYS B 1 251 ? -9.234 37.469 7.898 1 89.81 251 LYS B C 1
ATOM 4129 O O . LYS B 1 251 ? -10.422 37.469 7.574 1 89.81 251 LYS B O 1
ATOM 4134 N N . VAL B 1 252 ? -8.727 38 8.969 1 87.81 252 VAL B N 1
ATOM 4135 C CA . VAL B 1 252 ? -9.586 38.812 9.828 1 87.81 252 VAL B CA 1
ATOM 4136 C C . VAL B 1 252 ? -8.984 40.219 9.984 1 87.81 252 VAL B C 1
ATOM 4138 O O . VAL B 1 252 ? -7.785 40.406 9.781 1 87.81 252 VAL B O 1
ATOM 4141 N N . PRO B 1 253 ? -9.875 41.188 10.258 1 84.69 253 PRO B N 1
ATOM 4142 C CA . PRO B 1 253 ? -9.352 42.531 10.469 1 84.69 253 PRO B CA 1
ATOM 4143 C C . PRO B 1 253 ? -8.289 42.594 11.57 1 84.69 253 PRO B C 1
ATOM 4145 O O . PRO B 1 253 ? -8.422 41.938 12.594 1 84.69 253 PRO B O 1
ATOM 4148 N N . SER B 1 254 ? -7.289 43.344 11.352 1 82 254 SER B N 1
ATOM 4149 C CA . SER B 1 254 ? -6.148 43.438 12.258 1 82 254 SER B CA 1
ATOM 4150 C C . SER B 1 254 ? -6.57 43.969 13.625 1 82 254 SER B C 1
ATOM 4152 O O . SER B 1 254 ? -5.902 43.719 14.625 1 82 254 SER B O 1
ATOM 4154 N N . LYS B 1 255 ? -7.711 44.656 13.609 1 80.31 255 LYS B N 1
ATOM 4155 C CA . LYS B 1 255 ? -8.172 45.281 14.828 1 80.31 255 LYS B CA 1
ATOM 4156 C C . LYS B 1 255 ? -8.859 44.312 15.758 1 80.31 255 LYS B C 1
ATOM 4158 O O . LYS B 1 255 ? -9.094 44.594 16.938 1 80.31 255 LYS B O 1
ATOM 4163 N N . TYR B 1 256 ? -9.086 43.156 15.297 1 84.12 256 TYR B N 1
ATOM 4164 C CA . TYR B 1 256 ? -9.766 42.156 16.125 1 84.12 256 TYR B CA 1
ATOM 4165 C C . TYR B 1 256 ? -8.898 41.75 17.297 1 84.12 256 TYR B C 1
ATOM 4167 O O . TYR B 1 256 ? -7.676 41.594 17.156 1 84.12 256 TYR B O 1
ATOM 4175 N N . THR B 1 257 ? -9.555 41.594 18.438 1 80.56 257 THR B N 1
ATOM 4176 C CA . THR B 1 257 ? -8.906 40.875 19.547 1 80.56 257 THR B CA 1
ATOM 4177 C C . THR B 1 257 ? -8.82 39.375 19.25 1 80.56 257 THR B C 1
ATOM 4179 O O . THR B 1 257 ? -9.453 38.906 18.312 1 80.56 257 THR B O 1
ATOM 4182 N N . ILE B 1 258 ? -8.062 38.688 19.922 1 83.12 258 ILE B N 1
ATOM 4183 C CA . ILE B 1 258 ? -7.941 37.25 19.766 1 83.12 258 ILE B CA 1
ATOM 4184 C C . ILE B 1 258 ? -9.297 36.594 20 1 83.12 258 ILE B C 1
ATOM 4186 O O . ILE B 1 258 ? -9.617 35.594 19.359 1 83.12 258 ILE B O 1
ATOM 4190 N N . GLY B 1 259 ? -10.078 37.25 20.906 1 81.5 259 GLY B N 1
ATOM 4191 C CA . GLY B 1 259 ? -11.414 36.719 21.156 1 81.5 259 GLY B CA 1
ATOM 4192 C C . GLY B 1 259 ? -12.344 36.844 19.969 1 81.5 259 GLY B C 1
ATOM 4193 O O . GLY B 1 259 ? -13.055 35.906 19.625 1 81.5 259 GLY B O 1
ATOM 4194 N N . GLU B 1 260 ? -12.367 38.031 19.406 1 83.19 260 GLU B N 1
ATOM 4195 C CA . GLU B 1 260 ? -13.195 38.281 18.234 1 83.19 260 GLU B CA 1
ATOM 4196 C C . GLU B 1 260 ? -12.773 37.375 17.062 1 83.19 260 GLU B C 1
ATOM 4198 O O . GLU B 1 260 ? -13.617 36.844 16.344 1 83.19 260 GLU B O 1
ATOM 4203 N N . ALA B 1 261 ? -11.531 37.25 16.906 1 85.69 261 ALA B N 1
ATOM 4204 C CA . ALA B 1 261 ? -11 36.406 15.836 1 85.69 261 ALA B CA 1
ATOM 4205 C C . ALA B 1 261 ? -11.375 34.938 16.062 1 85.69 261 ALA B C 1
ATOM 4207 O O . ALA B 1 261 ? -11.703 34.25 15.102 1 85.69 261 ALA B O 1
ATOM 4208 N N . HIS B 1 262 ? -11.219 34.531 17.25 1 85.12 262 HIS B N 1
ATOM 4209 C CA . HIS B 1 262 ? -11.57 33.156 17.609 1 85.12 262 HIS B CA 1
ATOM 4210 C C . HIS B 1 262 ? -13.047 32.906 17.344 1 85.12 262 HIS B C 1
ATOM 4212 O O . HIS B 1 262 ? -13.414 31.812 16.875 1 85.12 262 HIS B O 1
ATOM 4218 N N . ASP B 1 263 ? -13.852 33.844 17.719 1 87.44 263 ASP B N 1
ATOM 4219 C CA . ASP B 1 263 ? -15.289 33.688 17.469 1 87.44 263 ASP B CA 1
ATOM 4220 C C . ASP B 1 263 ? -15.57 33.594 15.969 1 87.44 263 ASP B C 1
ATOM 4222 O O . ASP B 1 263 ? -16.438 32.812 15.555 1 87.44 263 ASP B O 1
ATOM 4226 N N . ALA B 1 264 ? -14.898 34.375 15.211 1 87.75 264 ALA B N 1
ATOM 4227 C CA . ALA B 1 264 ? -15.055 34.312 13.766 1 87.75 264 ALA B CA 1
ATOM 4228 C C . ALA B 1 264 ? -14.656 32.938 13.242 1 87.75 264 ALA B C 1
ATOM 4230 O O . ALA B 1 264 ? -15.344 32.344 12.398 1 87.75 264 ALA B O 1
ATOM 4231 N N . ALA B 1 265 ? -13.57 32.406 13.703 1 89.38 265 ALA B N 1
ATOM 4232 C CA . ALA B 1 265 ? -13.094 31.078 13.305 1 89.38 265 ALA B CA 1
ATOM 4233 C C . ALA B 1 265 ? -14.094 30 13.688 1 89.38 265 ALA B C 1
ATOM 4235 O O . ALA B 1 265 ? -14.367 29.094 12.898 1 89.38 265 ALA B O 1
ATOM 4236 N N . SER B 1 266 ? -14.602 30.109 14.883 1 89.44 266 SER B N 1
ATOM 4237 C CA . SER B 1 266 ? -15.57 29.125 15.367 1 89.44 266 SER B CA 1
ATOM 4238 C C . SER B 1 266 ? -16.844 29.125 14.516 1 89.44 266 SER B C 1
ATOM 4240 O O . SER B 1 266 ? -17.422 28.078 14.258 1 89.44 266 SER B O 1
ATOM 4242 N N . THR B 1 267 ? -17.219 30.312 14.188 1 92 267 THR B N 1
ATOM 4243 C CA . THR B 1 267 ? -18.391 30.453 13.336 1 92 267 THR B CA 1
ATOM 4244 C C . THR B 1 267 ? -18.172 29.781 11.984 1 92 267 THR B C 1
ATOM 4246 O O . THR B 1 267 ? -19.031 29.062 11.484 1 92 267 THR B O 1
ATOM 4249 N N . VAL B 1 268 ? -17.016 29.984 11.43 1 93.5 268 VAL B N 1
ATOM 4250 C CA . VAL B 1 268 ? -16.672 29.391 10.148 1 93.5 268 VAL B CA 1
ATOM 4251 C C . VAL B 1 268 ? -16.641 27.859 10.281 1 93.5 268 VAL B C 1
ATOM 4253 O O . VAL B 1 268 ? -17.156 27.141 9.43 1 93.5 268 VAL B O 1
ATOM 4256 N N . GLU B 1 269 ? -15.984 27.359 11.289 1 93.12 269 GLU B N 1
ATOM 4257 C CA . GLU B 1 269 ? -15.867 25.922 11.523 1 93.12 269 GLU B CA 1
ATOM 4258 C C . GLU B 1 269 ? -17.234 25.266 11.578 1 93.12 269 GLU B C 1
ATOM 4260 O O . GLU B 1 269 ? -17.484 24.266 10.891 1 93.12 269 GLU B O 1
ATOM 4265 N N . SER B 1 270 ? -18.109 25.844 12.406 1 92.81 270 SER B N 1
ATOM 4266 C CA . SER B 1 270 ? -19.453 25.281 12.586 1 92.81 270 SER B CA 1
ATOM 4267 C C . SER B 1 270 ? -20.266 25.375 11.305 1 92.81 270 SER B C 1
ATOM 4269 O O . SER B 1 270 ? -21.016 24.453 10.969 1 92.81 270 SER B O 1
ATOM 4271 N N . SER B 1 271 ? -20.141 26.484 10.641 1 94.31 271 SER B N 1
ATOM 4272 C CA . SER B 1 271 ? -20.906 26.703 9.414 1 94.31 271 SER B CA 1
ATOM 4273 C C . SER B 1 271 ? -20.5 25.734 8.32 1 94.31 271 SER B C 1
ATOM 4275 O O . SER B 1 271 ? -21.344 25.156 7.633 1 94.31 271 SER B O 1
ATOM 4277 N N . VAL B 1 272 ? -19.219 25.516 8.164 1 94.44 272 VAL B N 1
ATOM 4278 C CA . VAL B 1 272 ? -18.703 24.625 7.133 1 94.44 272 VAL B CA 1
ATOM 4279 C C . VAL B 1 272 ? -19.109 23.188 7.445 1 94.44 272 VAL B C 1
ATOM 4281 O O . VAL B 1 272 ? -19.531 22.438 6.555 1 94.44 272 VAL B O 1
ATOM 4284 N N . LYS B 1 273 ? -18.984 22.812 8.641 1 92 273 LYS B N 1
ATOM 4285 C CA . LYS B 1 273 ? -19.344 21.453 9.047 1 92 273 LYS B CA 1
ATOM 4286 C C . LYS B 1 273 ? -20.828 21.188 8.789 1 92 273 LYS B C 1
ATOM 4288 O O . LYS B 1 273 ? -21.203 20.078 8.414 1 92 273 LYS B O 1
ATOM 4293 N N . ARG B 1 274 ? -21.641 22.172 9.062 1 92.38 274 ARG B N 1
ATOM 4294 C CA . ARG B 1 274 ? -23.078 22.031 8.875 1 92.38 274 ARG B CA 1
ATOM 4295 C C . ARG B 1 274 ? -23.438 21.984 7.395 1 92.38 274 ARG B C 1
ATOM 4297 O O . ARG B 1 274 ? -24.312 21.203 6.988 1 92.38 274 ARG B O 1
ATOM 4304 N N . ARG B 1 275 ? -22.812 22.719 6.629 1 93.31 275 ARG B N 1
ATOM 4305 C CA . ARG B 1 275 ? -23.141 22.844 5.215 1 93.31 275 ARG B CA 1
ATOM 4306 C C . ARG B 1 275 ? -22.641 21.656 4.418 1 93.31 275 ARG B C 1
ATOM 4308 O O . ARG B 1 275 ? -23.266 21.25 3.436 1 93.31 275 ARG B O 1
ATOM 4315 N N . PHE B 1 276 ? -21.5 21.172 4.84 1 93.31 276 PHE B N 1
ATOM 4316 C CA . PHE B 1 276 ? -20.875 20.078 4.094 1 93.31 276 PHE B CA 1
ATOM 4317 C C . PHE B 1 276 ? -20.797 18.812 4.945 1 93.31 276 PHE B C 1
ATOM 4319 O O . PHE B 1 276 ? -19.797 18.594 5.637 1 93.31 276 PHE B O 1
ATOM 4326 N N . PRO B 1 277 ? -21.656 17.891 4.777 1 88.5 277 PRO B N 1
ATOM 4327 C CA . PRO B 1 277 ? -21.734 16.703 5.617 1 88.5 277 PRO B CA 1
ATOM 4328 C C . PRO B 1 277 ? -20.5 15.805 5.477 1 88.5 277 PRO B C 1
ATOM 4330 O O . PRO B 1 277 ? -20.203 15.008 6.367 1 88.5 277 PRO B O 1
ATOM 4333 N N . SER B 1 278 ? -19.766 15.93 4.434 1 86.69 278 SER B N 1
ATOM 4334 C CA . SER B 1 278 ? -18.594 15.102 4.207 1 86.69 278 SER B CA 1
ATOM 4335 C C . SER B 1 278 ? -17.406 15.594 5.035 1 86.69 278 SER B C 1
ATOM 4337 O O . SER B 1 278 ? -16.391 14.891 5.16 1 86.69 278 SER B O 1
ATOM 4339 N N . VAL B 1 279 ? -17.578 16.781 5.578 1 88.69 279 VAL B N 1
ATOM 4340 C CA . VAL B 1 279 ? -16.5 17.344 6.387 1 88.69 279 VAL B CA 1
ATOM 4341 C C . VAL B 1 279 ? -16.625 16.859 7.828 1 88.69 279 VAL B C 1
ATOM 4343 O O . VAL B 1 279 ? -17.656 17.094 8.484 1 88.69 279 VAL B O 1
ATOM 4346 N N . ARG B 1 280 ? -15.617 16.203 8.281 1 83.81 280 ARG B N 1
ATOM 4347 C CA . ARG B 1 280 ? -15.641 15.617 9.617 1 83.81 280 ARG B CA 1
ATOM 4348 C C . ARG B 1 280 ? -15.008 16.547 10.641 1 83.81 280 ARG B C 1
ATOM 4350 O O . ARG B 1 280 ? -15.273 16.453 11.836 1 83.81 280 ARG B O 1
ATOM 4357 N N . GLY B 1 281 ? -14.117 17.375 10.188 1 84.75 281 GLY B N 1
ATOM 4358 C CA . GLY B 1 281 ? -13.438 18.328 11.039 1 84.75 281 GLY B CA 1
ATOM 4359 C C . GLY B 1 281 ? -12.945 19.547 10.281 1 84.75 281 GLY B C 1
ATOM 4360 O O . GLY B 1 281 ? -12.625 19.469 9.094 1 84.75 281 GLY B O 1
ATOM 4361 N N . VAL B 1 282 ? -12.992 20.703 10.938 1 88.88 282 VAL B N 1
ATOM 4362 C CA . VAL B 1 282 ? -12.5 21.953 10.359 1 88.88 282 VAL B CA 1
ATOM 4363 C C . VAL B 1 282 ? -11.547 22.641 11.336 1 88.88 282 VAL B C 1
ATOM 4365 O O . VAL B 1 282 ? -11.859 22.766 12.523 1 88.88 282 VAL B O 1
ATOM 4368 N N . VAL B 1 283 ? -10.43 22.875 10.844 1 83.88 283 VAL B N 1
ATOM 4369 C CA . VAL B 1 283 ? -9.469 23.688 11.594 1 83.88 283 VAL B CA 1
ATOM 4370 C C . VAL B 1 283 ? -9.242 25.016 10.891 1 83.88 283 VAL B C 1
ATOM 4372 O O . VAL B 1 283 ? -8.867 25.047 9.719 1 83.88 283 VAL B O 1
ATOM 4375 N N . VAL B 1 284 ? -9.5 26.109 11.594 1 88.88 284 VAL B N 1
ATOM 4376 C CA . VAL B 1 284 ? -9.398 27.422 10.992 1 88.88 284 VAL B CA 1
ATOM 4377 C C . VAL B 1 284 ? -8.234 28.203 11.625 1 88.88 284 VAL B C 1
ATOM 4379 O O . VAL B 1 284 ? -8.195 28.375 12.844 1 88.88 284 VAL B O 1
ATOM 4382 N N . HIS B 1 285 ? -7.348 28.516 10.844 1 84.31 285 HIS B N 1
ATOM 4383 C CA . HIS B 1 285 ? -6.273 29.422 11.234 1 84.31 285 HIS B CA 1
ATOM 4384 C C . HIS B 1 285 ? -6.605 30.859 10.867 1 84.31 285 HIS B C 1
ATOM 4386 O O . HIS B 1 285 ? -7.148 31.125 9.797 1 84.31 285 HIS B O 1
ATOM 4392 N N . MET B 1 286 ? -6.266 31.75 11.758 1 85.38 286 MET B N 1
ATOM 4393 C CA . MET B 1 286 ? -6.598 33.156 11.555 1 85.38 286 MET B CA 1
ATOM 4394 C C . MET B 1 286 ? -5.34 33.969 11.266 1 85.38 286 MET B C 1
ATOM 4396 O O . MET B 1 286 ? -4.309 33.781 11.906 1 85.38 286 MET B O 1
ATOM 4400 N N . GLU B 1 287 ? -5.375 34.719 10.242 1 83.38 287 GLU B N 1
ATOM 4401 C CA . GLU B 1 287 ? -4.316 35.688 9.906 1 83.38 287 GLU B CA 1
ATOM 4402 C C . GLU B 1 287 ? -4.875 37.094 9.75 1 83.38 287 GLU B C 1
ATOM 4404 O O . GLU B 1 287 ? -6.016 37.281 9.328 1 83.38 287 GLU B O 1
ATOM 4409 N N . PRO B 1 288 ? -4.047 38.031 10.258 1 84.12 288 PRO B N 1
ATOM 4410 C CA . PRO B 1 288 ? -4.512 39.406 10.062 1 84.12 288 PRO B CA 1
ATOM 4411 C C . PRO B 1 288 ? -4.543 39.812 8.586 1 84.12 288 PRO B C 1
ATOM 4413 O O . PRO B 1 288 ? -3.693 39.375 7.805 1 84.12 288 PRO B O 1
ATOM 4416 N N . ASP B 1 289 ? -5.578 40.438 8.195 1 79.75 289 ASP B N 1
ATOM 4417 C CA . ASP B 1 289 ? -5.648 41 6.84 1 79.75 289 ASP B CA 1
ATOM 4418 C C . ASP B 1 289 ? -4.652 42.125 6.652 1 79.75 289 ASP B C 1
ATOM 4420 O O . ASP B 1 289 ? -4.621 43.062 7.445 1 79.75 289 ASP B O 1
ATOM 4424 N N . GLN B 1 290 ? -3.348 41.938 6.164 1 63.06 290 GLN B N 1
ATOM 4425 C CA . GLN B 1 290 ? -2.365 43.031 6 1 63.06 290 GLN B CA 1
ATOM 4426 C C . GLN B 1 290 ? -2.988 44.25 5.328 1 63.06 290 GLN B C 1
ATOM 4428 O O . GLN B 1 290 ? -2.402 45.312 5.34 1 63.06 290 GLN B O 1
ATOM 4433 N N . ALA B 1 291 ? -3.838 44.219 4.418 1 52.28 291 ALA B N 1
ATOM 4434 C CA . ALA B 1 291 ? -4.305 45.469 3.779 1 52.28 291 ALA B CA 1
ATOM 4435 C C . ALA B 1 291 ? -4.984 46.375 4.789 1 52.28 291 ALA B C 1
ATOM 4437 O O . ALA B 1 291 ? -5.223 47.562 4.504 1 52.28 291 ALA B O 1
ATOM 4438 N N . ALA B 1 292 ? -5.621 46.031 5.895 1 42 292 ALA B N 1
ATOM 4439 C CA . ALA B 1 292 ? -6.277 47.156 6.555 1 42 292 ALA B CA 1
ATOM 4440 C C . ALA B 1 292 ? -5.32 47.875 7.516 1 42 292 ALA B C 1
ATOM 4442 O O . ALA B 1 292 ? -4.477 47.219 8.148 1 42 292 ALA B O 1
#

InterPro domains:
  IPR002524 Cation efflux [TIGR01297] (16-289)
  IPR027469 Cation efflux transmembrane domain superfamily [G3DSA:1.20.1510.10] (15-209)
  IPR027469 Cation efflux transmembrane domain superfamily [SSF161111] (16-211)
  IPR027470 Cation efflux protein, cytoplasmic domain [PF16916] (230-288)
  IPR036837 Cation efflux protein, cytoplasmic domain superfamily [G3DSA:3.30.70.1350] (210-292)
  IPR036837 Cation efflux protein, cytoplasmic domain superfamily [SSF160240] (214-288)
  IPR050291 Cation-efflux pump FieF-like [PTHR43840] (23-287)
  IPR058533 Cation efflux protein, transmembrane domain [PF01545] (22-210)

Foldseek 3Di:
DVPVVVVCPPQPDVLVLLLVLLVLLLVLLVLLCVCCVVQVQLLSNLVSLVSNLVSLLSVLVSCCSVFVPPAQDPVRNLTDQLVSLVSLLVSLVVLLVSLVVSLVVLVVCLVVVPFDAGDPVVLVSLVVSLVSLVVSLVSLVVSCVRNVDVVSVVVSVVSVVVSVVSVVSSCQNVVCNVVRNSRSVSSNVSSVVSNVVSVVSNVVSCCQVVFPDDVVLQVVLQVVLVVVVKHWDDWDWGRSNQAIEIETEIEDAPPDDPVRQVVSQVVSFVVSCVVDVRHPGYDYHYDYPVPD/DVVVVVVCPPQPNVLVLLLVLLVLLLVLLVLLCCCCVVQVQLLSNLVSLVSNLVSLLSVLVSCCSVFVPPAQDPVRNLTDQLVSLVSLLVSLVVLLVSLVVSLVVLVVCLVVVPFDAGDPVVLVSLVVSLVSLVCSLVSLVVSCVRNVDVVSVVVSVVSVVVNVVSVVSSCQNVVCNVVRNSRSVSSNVSSVVSNVVSVVSNVVSCCQVVFPDDVVLQVVLQVVLVVVVKHWDDWDWGRSNQAIEIETEIEDAPPDDPVRQVVSQVVSFVVSCVVDVRHPGYDYHYDYPVVD

Solvent-accessible surface area (backbone atoms only — not comparable to full-atom values): 28698 Å² total; per-residue (Å²): 131,73,61,71,65,60,67,59,68,79,52,80,50,65,46,57,53,34,42,53,45,17,50,50,32,40,50,44,14,51,52,27,35,53,48,10,67,74,65,67,34,61,42,38,31,44,49,12,53,54,33,39,52,52,16,48,53,30,45,29,47,24,40,29,53,52,38,44,58,32,65,51,41,77,43,20,54,70,27,45,32,38,54,37,33,52,52,42,31,52,49,20,54,52,46,45,57,54,33,50,54,47,41,51,51,26,49,48,27,62,74,66,66,56,60,66,58,55,58,76,70,53,57,58,53,46,51,52,43,44,50,50,41,46,49,43,17,50,53,28,45,53,48,19,72,72,64,66,42,66,69,37,45,55,50,16,52,52,32,48,52,46,40,56,53,44,49,51,52,42,50,40,53,56,47,10,55,78,41,29,68,49,32,40,52,51,24,38,52,51,28,53,49,49,46,52,50,26,51,51,36,36,53,55,19,47,34,36,50,46,28,44,36,62,52,67,56,55,50,51,50,48,52,52,45,41,71,74,74,38,48,69,79,47,74,40,58,36,35,43,56,83,33,27,36,36,41,32,32,34,43,38,68,55,83,34,41,40,61,57,48,45,51,52,38,49,49,50,35,53,50,50,39,68,74,36,78,53,38,77,42,60,47,60,32,78,39,62,36,79,84,117,130,73,63,70,64,61,67,57,68,79,53,80,49,67,46,57,53,34,42,53,46,17,50,49,32,37,48,45,14,49,52,26,36,50,47,11,68,74,68,68,34,60,43,37,33,43,50,12,54,55,33,39,51,53,17,48,52,29,44,31,48,26,40,28,56,55,42,38,57,31,66,51,42,77,41,21,54,71,26,43,34,39,54,39,33,51,50,42,30,52,52,21,53,52,46,45,56,55,33,50,53,48,40,49,51,25,49,50,27,61,73,66,66,56,62,69,59,57,58,77,68,51,57,58,51,47,51,52,43,46,51,50,43,45,48,43,17,51,50,27,45,53,47,19,72,72,65,66,41,66,70,37,46,55,49,18,53,52,33,48,53,45,40,57,52,45,48,51,52,43,49,39,52,57,47,10,55,77,42,30,69,50,32,38,54,51,25,37,52,52,27,51,49,49,46,53,50,27,51,50,37,37,52,55,20,47,36,36,51,46,27,42,37,64,53,66,56,54,51,51,50,47,53,53,44,40,70,74,74,39,49,68,78,44,74,39,57,38,35,44,54,85,32,27,35,37,42,31,31,34,42,39,65,54,83,33,40,40,62,57,47,44,50,52,38,51,52,50,35,55,50,49,40,68,73,34,79,54,38,75,43,62,44,59,32,76,38,62,34,78,86,109

Sequence (584 aa):
MGSNKDRASRVGDPSKIIMNAAYLALSVSIIEMATGLGLGIIVLEADGLHTSIDAVILLSLYVGFDMAFRPADVDHPFGHYKYKYLAMYTVALIIIGATMALIYEASSDIINKSFERPPQVAIYVVAAVMALVASRAIYLFMSYGRLKEPVLLLEAKHAAADIVDSALVITTVVASMYVPFIEPIAALAISSYLLYLAGNYIKESMNTLLDRVDPSLSQRIID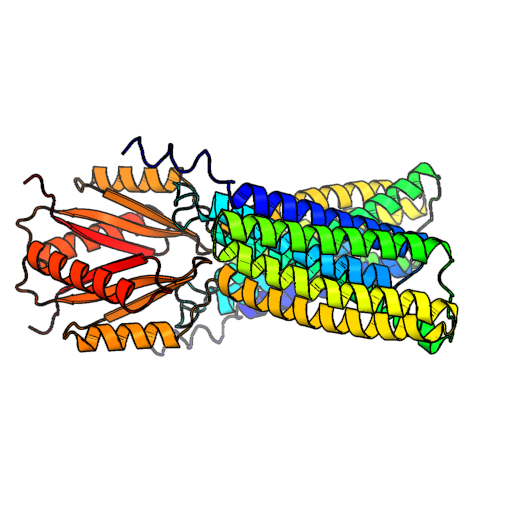YVNGMGISVSDVRLKNVGNGYVVDMIIKVPSKYTIGEAHDAASTVESSVKRRFPSVRGVVVHMEPDQAAMGSNKDRASRVGDPSKIIMNAAYLALSVSIIEMATGLGLGIIVLEADGLHTSIDAVILLSLYVGFDMAFRPADVDHPFGHYKYKYLAMYTVALIIIGATMALIYEASSDIINKSFERPPQVAIYVVAAVMALVASRAIYLFMSYGRLKEPVLLLEAKHAAADIVDSALVITTVVASMYVPFIEPIAALAISSYLLYLAGNYIKESMNTLLDRVDPSLSQRIIDYVNGMGISVSDVRLKNVGNGYVVDMIIKVPSKYTIGEAHDAASTVESSVKRRFPSVRGVVVHMEPDQAA

pLDDT: mean 86.3, std 13.99, range [24.59, 97.5]